Protein AF-A0A6A6UGL5-F1 (afdb_monomer)

Organism: NCBI:txid703497

Nearest PDB structures (foldseek):
  7mqa-assembly1_SP  TM=2.659E-01  e=6.047E-02  Homo sapiens
  8fbj-assembly1_A  TM=2.974E-01  e=3.995E-01  synthetic construct
  7ep7-assembly1_A  TM=1.915E-01  e=7.590E-01  Mus musculus
  7zb5-assembly1_H  TM=1.212E-01  e=5.611E-01  Thermochaetoides thermophila
  7sqc-assembly1_R1  TM=1.167E-01  e=2.185E+00  Chlamydomonas reinhardtii

Foldseek 3Di:
DDDPPDVLVVCPPPNPDLVVSLVVCLVPDDLVCLVVLLVSLVDLVSLQPRVQVCLVSLLVVPPSNLSSLLSSLQRYNLVSNLVSLLVVLLVQDQCVVVVVPPDDDDDDDDDDDDDDDDDDDDDDSSLSSLLSSLVSLLSRLVVDDDPQSLVSLLSSLLSLLNSLLNNLPCLLVSLVSVLVSLCSVLVPPDDDDDDDQFLLCLLQVLPVVDFDPPPDDDPDPDPPVPDDDQSNLQSLLSSLQSLLSSLLSSQLSQDDDPLDARLLLVQLLLCVDPNRDDPPPDDGPNVCCSPDPSSSSSSNSLSSSLSSNVSSVVDLVLLLCQLLDQPDDDDDDSPDDDDRDPGSVVRHHDNLSSLSSLLSQQSCCRNNVHNHDPDQAALPPGLLSNLCNQFVVQPLVRLQVRGRNSLSSSLSSLVVNVSVVRNDDYPDLVSLLSSLVSLCSQLQRYPNPSSNVSSLVSSLSSLVSDPALVSSLVSLQCCLPPPPGLVSVLSSLVSLLVLLCVLLPDDDPPDDRHPSLAQNSCVSCVCRLQPQCCLLQDCDDDVPHPHHDLVVSLVVCVSNLSSLLSSLVSLLCCLVVPSSCVRNVNLCCPQNPNCSLVRGLVSLLVSLVVVLVVVVVVDDDDDPVSVVSSVSSNVSSVSSVVSCVVVVSPPPPPPPD

Secondary structure (DSSP, 8-state):
------HHHHT-TTSS-HHHHHHHHHHH--GGGHHHHHHHTT-HHHHHHHTTTHHHHHGGGTTTTHHHHHHHHHHS-HHHHHHHHHHHHHT--SSTTGGG--------------------PPPPHHHHHHHHHHHHHHHHGGG---S-HHHHHHHHHHHHHHHHHT-TTTHHHHHHHHHHHHHHHHT--PPPPP--S-HHHHHHHHHHTS-------------GGG---HHHHHHHHHHHHHHHHHHHHHHHTPPPBTTB-TT-HHHHHHHHSTT--PPTTSPPHHHHHHH-HHHHHHHHHHHHHHHHHHHTT--HHHHHHHHT--SPP----TTS-PPPPSSGGGSPPPHHHHHHHHHHHHHHHHHH--S-------IIIIIHHHHIIIIITTHHHHHHTS-HHHHHHHHHHHHHHHHTT-----SSHHHHHHHHHHHHHHHHH-S-HHHHHHHHHHHHHHHHH-S-HHHHHHHHHHHHHH-S-HHHHHHHHHHHHHHHHHHTS---TTSPPPGGGSHHHHHHHHHHHS---TTTT--S--TTSPPPPHHHHHHHHHHTHHHHHHHHHHHHHHHH-HHHHTTTTHHHHHHSS-THIIIIIHHHHHHHHHHHHHHHHH-S---HHHHHHHHHHHHHHHHHHHHHHHHT-S-TT-S--

Sequence (657 aa):
MASSEDALLALRPPNTDPATYLTYVEQNLTKDRLPVLHDVLQDPDLTDSIGWDLVSTLLPLLPESRECLMVVARGGNPKEVVLKVTECLRSIDFEAEELGEEHDGDKTPTADEPGANGSAGTAPLPLLQFQTLVQMLSTLHPRIQAKAPSRFLSSSLQAILAAYATASHYHDVLTMEIVKFIKTLTGTKRPHFPPRRSSSAVLLATLATNPVFPEAYSTPQIPESARESEEDRIQRKLLQSFLTHMLDEYMQSLPAYDDIAGLAWCSRFWEKTENGYIIPSKVSVTDRFSNSAELENRLTTVGQLVAIAQDLEIHSDDLLATMLDTTPEIEGDRGVEESYPSTAASIPLSKSGALYLFTARKAMEVIYDGPGITDNIPIFPGHALLARVFIENVGEDGVRNTPDPLLDALLFVGLIALDQNNVGEPKSDEHFAAYLQATSLLSATVMSPTIRFHAHYLTTTVLRSHPKDVTRLRYIQDTLEHCPFENLKASAVSWIKGETIDANTPKEEDSLPSIFATPQALQILAPYLWPDISSTYSFSHSDSTPVADPEASYNSLMANYGFYAASLNFLLLLLKSTRLHKPLAIQYLVAGDGEILSTFVRPLHEAVGHFETLDKLEGETGEDGVVMELGILKMLTDEVESEVKKQGWAAAGELAS

Radius of gyration: 33.74 Å; Cα contacts (8 Å, |Δi|>4): 712; chains: 1; bounding box: 83×63×114 Å

Mean predicted aligned error: 11.7 Å

Solvent-accessible surface area (backbone atoms only — not comparable to full-atom values): 37900 Å² total; per-residue (Å²): 131,84,77,77,73,54,65,76,68,67,42,40,71,87,73,34,57,70,67,64,39,48,56,51,46,72,79,66,69,47,84,89,46,44,67,62,50,42,62,58,50,69,37,56,74,57,17,37,72,51,28,38,74,45,48,75,70,38,53,83,46,57,77,80,31,50,65,46,53,52,42,32,37,73,45,17,42,43,69,57,34,50,53,46,45,31,54,51,40,60,65,57,59,66,61,72,66,72,78,67,72,86,72,89,74,95,74,84,85,79,88,89,83,91,85,72,90,73,81,83,74,78,76,58,65,52,57,54,43,51,55,50,45,48,53,32,48,51,53,21,61,83,63,51,88,59,97,60,52,48,57,60,50,52,54,39,52,52,20,52,49,57,36,51,75,61,27,74,90,47,47,78,63,52,51,54,51,51,51,51,32,53,30,55,76,72,66,54,85,74,79,85,75,77,96,59,100,39,51,68,57,51,40,46,55,58,49,64,80,52,73,67,76,73,94,65,95,69,85,71,86,71,62,88,91,70,69,78,48,69,64,57,47,30,41,50,37,51,51,51,21,49,52,20,43,49,49,32,51,52,49,70,57,54,75,87,49,91,85,49,39,63,86,34,54,40,61,39,41,40,60,69,41,97,86,34,81,74,58,88,94,59,84,51,68,58,54,45,38,59,72,35,70,68,50,30,46,54,49,49,53,52,34,52,53,52,40,48,38,55,75,64,66,63,48,68,67,61,30,51,55,47,38,63,44,77,71,80,80,83,80,74,59,94,89,54,89,74,81,78,77,92,50,39,88,75,54,68,62,35,39,64,14,24,43,50,52,53,40,54,45,46,43,36,23,75,67,66,72,41,85,48,72,89,82,76,54,27,37,27,63,47,42,43,46,38,48,42,59,77,40,65,76,51,47,75,73,38,52,54,69,50,55,53,35,59,51,30,40,57,50,31,54,45,51,53,15,55,76,69,68,32,47,67,64,62,94,40,75,65,56,44,49,50,45,41,52,54,30,42,47,43,34,68,60,43,84,53,67,61,58,15,50,55,26,41,51,50,30,54,51,56,51,69,65,50,88,52,60,68,63,45,50,49,51,43,47,49,41,48,71,69,52,92,49,43,69,51,33,23,47,36,47,51,49,53,50,50,47,36,52,62,47,65,45,96,70,71,93,86,64,80,84,46,59,50,40,33,38,61,50,55,64,72,39,38,66,56,61,47,40,78,39,43,82,62,50,37,87,62,93,48,104,84,55,85,64,53,55,66,66,63,43,49,53,52,49,62,65,36,39,63,28,53,52,38,36,49,53,49,50,42,49,54,69,70,35,68,83,46,32,72,57,37,41,44,63,48,55,56,53,47,92,29,53,40,52,72,26,27,41,46,28,49,40,52,41,42,54,50,51,58,53,50,59,69,69,69,61,96,76,80,58,74,65,58,63,49,54,46,51,50,50,43,54,48,37,53,50,46,54,52,49,39,53,72,73,65,51,57,64,95,78,64,91,76,124

InterPro domains:
  IPR013877 YAP-binding/ALF4/Glomulin [PF08568] (3-618)
  IPR040347 YAP1-binding protein 1/2 [PTHR28020] (1-641)

pLDDT: mean 81.38, std 18.17, range [25.58, 97.62]

Structure (mmCIF, N/CA/C/O backbone):
data_AF-A0A6A6UGL5-F1
#
_entry.id   AF-A0A6A6UGL5-F1
#
loop_
_atom_site.group_PDB
_atom_site.id
_atom_site.type_symbol
_atom_site.label_atom_id
_atom_site.label_alt_id
_atom_site.label_comp_id
_atom_site.label_asym_id
_atom_site.label_entity_id
_atom_site.label_seq_id
_atom_site.pdbx_PDB_ins_code
_atom_site.Cartn_x
_atom_site.Cartn_y
_atom_site.Cartn_z
_atom_site.occupancy
_atom_site.B_iso_or_equiv
_atom_site.auth_seq_id
_atom_site.auth_comp_id
_atom_site.auth_asym_id
_atom_site.auth_atom_id
_atom_site.pdbx_PDB_model_num
ATOM 1 N N . MET A 1 1 ? 16.217 8.602 -71.122 1.00 35.88 1 MET A N 1
ATOM 2 C CA . MET A 1 1 ? 16.509 9.846 -70.385 1.00 35.88 1 MET A CA 1
ATOM 3 C C . MET A 1 1 ? 17.105 9.420 -69.061 1.00 35.88 1 MET A C 1
ATOM 5 O O . MET A 1 1 ? 16.492 8.593 -68.404 1.00 35.88 1 MET A O 1
ATOM 9 N N . ALA A 1 2 ? 18.344 9.829 -68.788 1.00 31.52 2 ALA A N 1
ATOM 10 C CA . ALA A 1 2 ? 19.120 9.373 -67.639 1.00 31.52 2 ALA A CA 1
ATOM 11 C C . ALA A 1 2 ? 18.408 9.756 -66.336 1.00 31.52 2 ALA A C 1
ATOM 13 O O . ALA A 1 2 ? 18.018 10.911 -66.174 1.00 31.52 2 ALA A O 1
ATOM 14 N N . SER A 1 3 ? 18.205 8.781 -65.452 1.00 42.03 3 SER A N 1
ATOM 15 C CA . SER A 1 3 ? 17.785 9.020 -64.076 1.00 42.03 3 SER A CA 1
ATOM 16 C C . SER A 1 3 ? 18.812 9.944 -63.433 1.00 42.03 3 SER A C 1
ATOM 18 O O . SER A 1 3 ? 19.979 9.570 -63.330 1.00 42.03 3 SER A O 1
ATOM 20 N N . SER A 1 4 ? 18.398 11.155 -63.060 1.00 51.78 4 SER A N 1
ATOM 21 C CA . SER A 1 4 ? 19.174 11.993 -62.147 1.00 51.78 4 SER A CA 1
ATOM 22 C C . SER A 1 4 ? 19.481 11.138 -60.922 1.00 51.78 4 SER A C 1
ATOM 24 O O . SER A 1 4 ? 18.540 10.721 -60.249 1.00 51.78 4 SER A O 1
ATOM 26 N N . GLU A 1 5 ? 20.751 10.812 -60.683 1.00 61.16 5 GLU A N 1
ATOM 27 C CA . GLU A 1 5 ? 21.162 10.160 -59.439 1.00 61.16 5 GLU A CA 1
ATOM 28 C C . GLU A 1 5 ? 20.629 10.995 -58.270 1.00 61.16 5 GLU A C 1
ATOM 30 O O . GLU A 1 5 ? 20.700 12.228 -58.301 1.00 61.16 5 GLU A O 1
ATOM 35 N N . ASP A 1 6 ? 20.012 10.331 -57.291 1.00 74.06 6 ASP A N 1
ATOM 36 C CA . ASP A 1 6 ? 19.518 11.004 -56.095 1.00 74.06 6 ASP A CA 1
ATOM 37 C C . ASP A 1 6 ? 20.697 11.708 -55.411 1.00 74.06 6 ASP A C 1
ATOM 39 O O . ASP A 1 6 ? 21.784 11.139 -55.273 1.00 74.06 6 ASP A O 1
ATOM 43 N N . ALA A 1 7 ? 20.501 12.957 -54.999 1.00 76.88 7 ALA A N 1
ATOM 44 C CA . ALA A 1 7 ? 21.557 13.787 -54.435 1.00 76.88 7 ALA A CA 1
ATOM 45 C C . ALA A 1 7 ? 22.141 13.185 -53.142 1.00 76.88 7 ALA A C 1
ATOM 47 O O . ALA A 1 7 ? 23.326 13.373 -52.869 1.00 76.88 7 ALA A O 1
ATOM 48 N N . LEU A 1 8 ? 21.348 12.392 -52.405 1.00 77.88 8 LEU A N 1
ATOM 49 C CA . LEU A 1 8 ? 21.816 11.600 -51.258 1.00 77.88 8 LEU A CA 1
ATOM 50 C C . LEU A 1 8 ? 22.856 10.539 -51.654 1.00 77.88 8 LEU A C 1
ATOM 52 O O . LEU A 1 8 ? 23.802 10.293 -50.915 1.00 77.88 8 LEU A O 1
ATOM 56 N N . LEU A 1 9 ? 22.729 9.934 -52.836 1.00 80.69 9 LEU A N 1
ATOM 57 C CA . LEU A 1 9 ? 23.698 8.954 -53.336 1.00 80.69 9 LEU A CA 1
ATOM 58 C C . LEU A 1 9 ? 24.926 9.639 -53.944 1.00 80.69 9 LEU A C 1
ATOM 60 O O . LEU A 1 9 ? 26.049 9.179 -53.746 1.00 80.69 9 LEU A O 1
ATOM 64 N N . ALA A 1 10 ? 24.723 10.757 -54.645 1.00 79.00 10 ALA A N 1
ATOM 65 C CA . ALA A 1 10 ? 25.798 11.494 -55.308 1.00 79.00 10 ALA A CA 1
ATOM 66 C C . ALA A 1 10 ? 26.800 12.122 -54.319 1.00 79.00 10 ALA A C 1
ATOM 68 O O . ALA A 1 10 ? 27.998 12.178 -54.605 1.00 79.00 10 ALA A O 1
ATOM 69 N N . LEU A 1 11 ? 26.325 12.572 -53.152 1.00 82.00 11 LEU A N 1
ATOM 70 C CA . LEU A 1 11 ? 27.141 13.223 -52.121 1.00 82.00 11 LEU A CA 1
ATOM 71 C C . LEU A 1 11 ? 27.763 12.243 -51.112 1.00 82.00 11 LEU A C 1
ATOM 73 O O . LEU A 1 11 ? 28.467 12.676 -50.210 1.00 82.00 11 LEU A O 1
ATOM 77 N N . ARG A 1 12 ? 27.549 10.929 -51.237 1.00 81.75 12 ARG A N 1
ATOM 78 C CA . ARG A 1 12 ? 28.098 9.954 -50.282 1.00 81.75 12 ARG A CA 1
ATOM 79 C C . ARG A 1 12 ? 29.639 10.030 -50.214 1.00 81.75 12 ARG A C 1
ATOM 81 O O . ARG A 1 12 ? 30.287 10.144 -51.263 1.00 81.75 12 ARG A O 1
ATOM 88 N N . PRO A 1 13 ? 30.261 9.918 -49.021 1.00 80.12 13 PRO A N 1
ATOM 89 C CA . PRO A 1 13 ? 31.714 9.817 -48.906 1.00 80.12 13 PRO A CA 1
ATOM 90 C C . PRO A 1 13 ? 32.279 8.697 -49.801 1.00 80.12 13 PRO A C 1
ATOM 92 O O . PRO A 1 13 ? 31.687 7.618 -49.872 1.00 80.12 13 PRO A O 1
ATOM 95 N N . PRO A 1 14 ? 33.395 8.933 -50.521 1.00 76.00 14 PRO A N 1
ATOM 96 C CA . PRO A 1 14 ? 34.372 10.011 -50.329 1.00 76.00 14 PRO A CA 1
ATOM 97 C C . PRO A 1 14 ? 34.082 11.327 -51.080 1.00 76.00 14 PRO A C 1
ATOM 99 O O . PRO A 1 14 ? 34.936 12.212 -51.064 1.00 76.00 14 PRO A O 1
ATOM 102 N N . ASN A 1 15 ? 32.937 11.478 -51.760 1.00 80.94 15 ASN A N 1
ATOM 103 C CA . ASN A 1 15 ? 32.669 12.666 -52.587 1.00 80.94 15 ASN A CA 1
ATOM 104 C C . ASN A 1 15 ? 32.517 13.957 -51.764 1.00 80.94 15 ASN A C 1
ATOM 106 O O . ASN A 1 15 ? 32.898 15.030 -52.233 1.00 80.94 15 ASN A O 1
ATOM 110 N N . THR A 1 16 ? 32.014 13.854 -50.534 1.00 81.38 16 THR A N 1
ATOM 111 C CA . THR A 1 16 ? 32.073 14.908 -49.511 1.00 81.38 16 THR A CA 1
ATOM 112 C C . THR A 1 16 ? 32.578 14.332 -48.193 1.00 81.38 16 THR A C 1
ATOM 114 O O . THR A 1 16 ? 32.577 13.115 -47.992 1.00 81.38 16 THR A O 1
ATOM 117 N N . ASP A 1 17 ? 33.013 15.194 -47.275 1.00 86.50 17 ASP A N 1
ATOM 118 C CA . ASP A 1 17 ? 33.325 14.770 -45.913 1.00 86.50 17 ASP A CA 1
ATOM 119 C C . ASP A 1 17 ? 32.044 14.359 -45.147 1.00 86.50 17 ASP A C 1
ATOM 121 O O . ASP A 1 17 ? 30.952 14.843 -45.470 1.00 86.50 17 ASP A O 1
ATOM 125 N N . PRO A 1 18 ? 32.149 13.469 -44.139 1.00 82.56 18 PRO A N 1
ATOM 126 C CA . PRO A 1 18 ? 30.988 12.965 -43.401 1.00 82.56 18 PRO A CA 1
ATOM 127 C C . PRO A 1 18 ? 30.141 14.043 -42.708 1.00 82.56 18 PRO A C 1
ATOM 129 O O . PRO A 1 18 ? 28.925 13.893 -42.645 1.00 82.56 18 PRO A O 1
ATOM 132 N N . ALA A 1 19 ? 30.741 15.141 -42.233 1.00 84.44 19 ALA A N 1
ATOM 133 C CA . ALA A 1 19 ? 30.017 16.212 -41.541 1.00 84.44 19 ALA A CA 1
ATOM 134 C C . ALA A 1 19 ? 29.180 17.060 -42.512 1.00 84.44 19 ALA A C 1
ATOM 136 O O . ALA A 1 19 ? 28.014 17.364 -42.245 1.00 84.44 19 ALA A O 1
ATOM 137 N N . THR A 1 20 ? 29.745 17.391 -43.677 1.00 85.69 20 THR A N 1
ATOM 138 C CA . THR A 1 20 ? 29.003 18.049 -44.761 1.00 85.69 20 THR A CA 1
ATOM 139 C C . THR A 1 20 ? 27.882 17.149 -45.283 1.00 85.69 20 THR A C 1
ATOM 141 O O . THR A 1 20 ? 26.776 17.629 -45.539 1.00 85.69 20 THR A O 1
ATOM 144 N N . TYR A 1 21 ? 28.138 15.841 -45.394 1.00 87.19 21 TYR A N 1
ATOM 145 C CA . TYR A 1 21 ? 27.120 14.868 -45.786 1.00 87.19 21 TYR A CA 1
ATOM 146 C C . TYR A 1 21 ? 25.971 14.803 -44.767 1.00 87.19 21 TYR A C 1
ATOM 148 O O . TYR A 1 21 ? 24.809 14.902 -45.154 1.00 87.19 21 TYR A O 1
ATOM 156 N N . LEU A 1 22 ? 26.281 14.718 -43.470 1.00 86.88 22 LEU A N 1
ATOM 157 C CA . LEU A 1 22 ? 25.292 14.721 -42.389 1.00 86.88 22 LEU A CA 1
ATOM 158 C C . LEU A 1 22 ? 24.423 15.988 -42.409 1.00 86.88 22 LEU A C 1
ATOM 160 O O . LEU A 1 22 ? 23.201 15.882 -42.430 1.00 86.88 22 LEU A O 1
ATOM 164 N N . THR A 1 23 ? 25.039 17.170 -42.513 1.00 87.12 23 THR A N 1
ATOM 165 C CA . THR A 1 23 ? 24.306 18.448 -42.607 1.00 87.12 23 THR A CA 1
ATOM 166 C C . THR A 1 23 ? 23.352 18.457 -43.807 1.00 87.12 23 THR A C 1
ATOM 168 O O . THR A 1 23 ? 22.222 18.940 -43.715 1.00 87.12 23 THR A O 1
ATOM 171 N N . TYR A 1 24 ? 23.785 17.906 -44.949 1.00 87.62 24 TYR A N 1
ATOM 172 C CA . TYR A 1 24 ? 22.922 17.776 -46.119 1.00 87.62 24 TYR A CA 1
ATOM 173 C C . TYR A 1 24 ? 21.733 16.855 -45.833 1.00 87.62 24 TYR A C 1
ATOM 175 O O . TYR A 1 24 ? 20.603 17.228 -46.154 1.00 87.62 24 TYR A O 1
ATOM 183 N N . VAL A 1 25 ? 21.972 15.691 -45.217 1.00 86.38 25 VAL A N 1
ATOM 184 C CA . VAL A 1 25 ? 20.921 14.739 -44.830 1.00 86.38 25 VAL A CA 1
ATOM 185 C C . VAL A 1 25 ? 19.914 15.413 -43.899 1.00 86.38 25 VAL A C 1
ATOM 187 O O . VAL A 1 25 ? 18.732 15.412 -44.217 1.00 86.38 25 VAL A O 1
ATOM 190 N N . GLU A 1 26 ? 20.354 16.060 -42.822 1.00 86.44 26 GLU A N 1
ATOM 191 C CA . GLU A 1 26 ? 19.477 16.714 -41.838 1.00 86.44 26 GLU A CA 1
ATOM 192 C C . GLU A 1 26 ? 18.560 17.778 -42.453 1.00 86.44 26 GLU A C 1
ATOM 194 O O . GLU A 1 26 ? 17.378 17.847 -42.127 1.00 86.44 26 GLU A O 1
ATOM 199 N N . GLN A 1 27 ? 19.074 18.579 -43.390 1.00 86.38 27 GLN A N 1
ATOM 200 C CA . GLN A 1 27 ? 18.296 19.640 -44.040 1.00 86.38 27 GLN A CA 1
ATOM 201 C C . GLN A 1 27 ? 17.326 19.128 -45.111 1.00 86.38 27 GLN A C 1
ATOM 203 O O . GLN A 1 27 ? 16.392 19.836 -45.488 1.00 86.38 27 GLN A O 1
ATOM 208 N N . ASN A 1 28 ? 17.570 17.933 -45.653 1.00 84.12 28 ASN A N 1
ATOM 209 C CA . ASN A 1 28 ? 16.883 17.422 -46.840 1.00 84.12 28 ASN A CA 1
ATOM 210 C C . ASN A 1 28 ? 16.103 16.127 -46.588 1.00 84.12 28 ASN A C 1
ATOM 212 O O . ASN A 1 28 ? 15.534 15.580 -47.544 1.00 84.12 28 ASN A O 1
ATOM 216 N N . LEU A 1 29 ? 16.088 15.628 -45.349 1.00 87.25 29 LEU A N 1
ATOM 217 C CA . LEU A 1 29 ? 15.400 14.400 -44.987 1.00 87.25 29 LEU A CA 1
ATOM 218 C C . LEU A 1 29 ? 13.888 14.629 -44.921 1.00 87.25 29 LEU A C 1
ATOM 220 O O . LEU A 1 29 ? 13.381 15.435 -44.147 1.00 87.25 29 LEU A O 1
ATOM 224 N N . THR A 1 30 ? 13.163 13.876 -45.738 1.00 85.25 30 THR A N 1
ATOM 225 C CA . THR A 1 30 ? 11.700 13.806 -45.746 1.00 85.25 30 THR A CA 1
ATOM 226 C C . THR A 1 30 ? 11.270 12.343 -45.709 1.00 85.25 30 THR A C 1
ATOM 228 O O . THR A 1 30 ? 12.077 11.454 -45.997 1.00 85.25 30 THR A O 1
ATOM 231 N N . LYS A 1 31 ? 9.993 12.076 -45.401 1.00 86.50 31 LYS A N 1
ATOM 232 C CA . LYS A 1 31 ? 9.451 10.705 -45.356 1.00 86.50 31 LYS A CA 1
ATOM 233 C C . LYS A 1 31 ? 9.724 9.915 -46.648 1.00 86.50 31 LYS A C 1
ATOM 235 O O . LYS A 1 31 ? 10.143 8.765 -46.581 1.00 86.50 31 LYS A O 1
ATOM 240 N N . ASP A 1 32 ? 9.609 10.559 -47.809 1.00 86.81 32 ASP A N 1
ATOM 241 C CA . ASP A 1 32 ? 9.832 9.932 -49.124 1.00 86.81 32 ASP A CA 1
ATOM 242 C C . ASP A 1 32 ? 11.291 9.516 -49.380 1.00 86.81 32 ASP A C 1
ATOM 244 O O . ASP A 1 32 ? 11.561 8.659 -50.219 1.00 86.81 32 ASP A O 1
ATOM 248 N N . ARG A 1 33 ? 12.246 10.120 -48.662 1.00 86.00 33 ARG A N 1
ATOM 249 C CA . ARG A 1 33 ? 13.689 9.874 -48.816 1.00 86.00 33 ARG A CA 1
ATOM 250 C C . ARG A 1 33 ? 14.245 8.863 -47.814 1.00 86.00 33 ARG A C 1
ATOM 252 O O . ARG A 1 33 ? 15.408 8.476 -47.929 1.00 86.00 33 ARG A O 1
ATOM 259 N N . LEU A 1 34 ? 13.427 8.392 -46.868 1.00 89.44 34 LEU A N 1
ATOM 260 C CA . LEU A 1 34 ? 13.821 7.379 -45.884 1.00 89.44 34 LEU A CA 1
ATOM 261 C C . LEU A 1 34 ? 14.302 6.060 -46.514 1.00 89.44 34 LEU A C 1
ATOM 263 O O . LEU A 1 34 ? 15.312 5.549 -46.036 1.00 89.44 34 LEU A O 1
ATOM 267 N N . PRO A 1 35 ? 13.691 5.520 -47.592 1.00 90.38 35 PRO A N 1
ATOM 268 C CA . PRO A 1 35 ? 14.194 4.298 -48.224 1.00 90.38 35 PRO A CA 1
ATOM 269 C C . PRO A 1 35 ? 15.605 4.464 -48.804 1.00 90.38 35 PRO A C 1
ATOM 271 O O . PRO A 1 35 ? 16.447 3.585 -48.652 1.00 90.38 35 PRO A O 1
ATOM 274 N N . VAL A 1 36 ? 15.892 5.621 -49.410 1.00 87.88 36 VAL A N 1
ATOM 275 C CA . VAL A 1 36 ? 17.223 5.928 -49.962 1.00 87.88 36 VAL A CA 1
ATOM 276 C C . VAL A 1 36 ? 18.242 6.083 -48.836 1.00 87.88 36 VAL A C 1
ATOM 278 O O . VAL A 1 36 ? 19.348 5.555 -48.927 1.00 87.88 36 VAL A O 1
ATOM 281 N N . LEU A 1 37 ? 17.865 6.751 -47.741 1.00 88.00 37 LEU A N 1
ATOM 282 C CA . LEU A 1 37 ? 18.713 6.838 -46.554 1.00 88.00 37 LEU A CA 1
ATOM 283 C C . LEU A 1 37 ? 18.970 5.453 -45.940 1.00 88.00 37 LEU A C 1
ATOM 285 O O . LEU A 1 37 ? 20.102 5.164 -45.567 1.00 88.00 37 LEU A O 1
ATOM 289 N N . HIS A 1 38 ? 17.961 4.584 -45.869 1.00 88.75 38 HIS A N 1
ATOM 290 C CA . HIS A 1 38 ? 18.108 3.218 -45.367 1.00 88.75 38 HIS A CA 1
ATOM 291 C C . HIS A 1 38 ? 19.145 2.418 -46.169 1.00 88.75 38 HIS A C 1
ATOM 293 O O . HIS A 1 38 ? 19.962 1.713 -45.572 1.00 88.75 38 HIS A O 1
ATOM 299 N N . ASP A 1 39 ? 19.148 2.555 -47.499 1.00 87.38 39 ASP A N 1
ATOM 300 C CA . ASP A 1 39 ? 20.142 1.925 -48.376 1.00 87.38 39 ASP A CA 1
ATOM 301 C C . ASP A 1 39 ? 21.550 2.496 -48.152 1.00 87.38 39 ASP A C 1
ATOM 303 O O . ASP A 1 39 ? 22.532 1.750 -48.147 1.00 87.38 39 ASP A O 1
ATOM 307 N N . VAL A 1 40 ? 21.665 3.807 -47.913 1.00 86.69 40 VAL A N 1
ATOM 308 C CA . VAL A 1 40 ? 22.947 4.440 -47.570 1.00 86.69 40 VAL A CA 1
ATOM 309 C C . VAL A 1 40 ? 23.476 3.944 -46.222 1.00 86.69 40 VAL A C 1
ATOM 311 O O . VAL A 1 40 ? 24.665 3.650 -46.110 1.00 86.69 40 VAL A O 1
ATOM 314 N N . LEU A 1 41 ? 22.606 3.800 -45.220 1.00 87.38 41 LEU A N 1
ATOM 315 C CA . LEU A 1 41 ? 22.970 3.350 -43.872 1.00 87.38 41 LEU A CA 1
ATOM 316 C C . LEU A 1 41 ? 23.409 1.873 -43.809 1.00 87.38 41 LEU A C 1
ATOM 318 O O . LEU A 1 41 ? 23.916 1.430 -42.777 1.00 87.38 41 LEU A O 1
ATOM 322 N N . GLN A 1 42 ? 23.272 1.102 -44.894 1.00 88.75 42 GLN A N 1
ATOM 323 C CA . GLN A 1 42 ? 23.867 -0.240 -44.981 1.00 88.75 42 GLN A CA 1
ATOM 324 C C . GLN A 1 42 ? 25.402 -0.209 -45.073 1.00 88.75 42 GLN A C 1
ATOM 326 O O . GLN A 1 42 ? 26.042 -1.251 -44.927 1.00 88.75 42 GLN A O 1
ATOM 331 N N . ASP A 1 43 ? 26.002 0.958 -45.328 1.00 88.06 43 ASP A N 1
ATOM 332 C CA . ASP A 1 43 ? 27.450 1.148 -45.282 1.00 88.06 43 ASP A CA 1
ATOM 333 C C . ASP A 1 43 ? 27.961 1.179 -43.830 1.00 88.06 43 ASP A C 1
ATOM 335 O O . ASP A 1 43 ? 27.648 2.126 -43.103 1.00 88.06 43 ASP A O 1
ATOM 339 N N . PRO A 1 44 ? 28.752 0.182 -43.388 1.00 85.81 44 PRO A N 1
ATOM 340 C CA . PRO A 1 44 ? 29.197 0.102 -42.002 1.00 85.81 44 PRO A CA 1
ATOM 341 C C . PRO A 1 44 ? 30.090 1.278 -41.591 1.00 85.81 44 PRO A C 1
ATOM 343 O O . PRO A 1 44 ? 29.924 1.788 -40.487 1.00 85.81 44 PRO A O 1
ATOM 346 N N . ASP A 1 45 ? 30.992 1.735 -42.464 1.00 85.69 45 ASP A N 1
ATOM 347 C CA . ASP A 1 45 ? 31.968 2.779 -42.119 1.00 85.69 45 ASP A CA 1
ATOM 348 C C . ASP A 1 45 ? 31.287 4.149 -42.002 1.00 85.69 45 ASP A C 1
ATOM 350 O O . ASP A 1 45 ? 31.593 4.953 -41.118 1.00 85.69 45 ASP A O 1
ATOM 354 N N . LEU A 1 46 ? 30.317 4.408 -42.882 1.00 85.50 46 LEU A N 1
ATOM 355 C CA . LEU A 1 46 ? 29.529 5.634 -42.846 1.00 85.50 46 LEU A CA 1
ATOM 356 C C . LEU A 1 46 ? 28.603 5.656 -41.628 1.00 85.50 46 LEU A C 1
ATOM 358 O O . LEU A 1 46 ? 28.575 6.646 -40.899 1.00 85.50 46 LEU A O 1
ATOM 362 N N . THR A 1 47 ? 27.878 4.565 -41.379 1.00 89.00 47 THR A N 1
ATOM 363 C CA . THR A 1 47 ? 26.932 4.464 -40.261 1.00 89.00 47 THR A CA 1
ATOM 364 C C . THR A 1 47 ? 27.629 4.518 -38.904 1.00 89.00 47 THR A C 1
ATOM 366 O O . THR A 1 47 ? 27.081 5.119 -37.979 1.00 89.00 47 THR A O 1
ATOM 369 N N . ASP A 1 48 ? 28.844 3.974 -38.776 1.00 88.62 48 ASP A N 1
ATOM 370 C CA . ASP A 1 48 ? 29.664 4.134 -37.567 1.00 88.62 48 ASP A CA 1
ATOM 371 C C . ASP A 1 48 ? 29.988 5.612 -37.287 1.00 88.62 48 ASP A C 1
ATOM 373 O O . ASP A 1 48 ? 29.912 6.051 -36.139 1.00 88.62 48 ASP A O 1
ATOM 377 N N . SER A 1 49 ? 30.256 6.398 -38.340 1.00 88.12 49 SER A N 1
ATOM 378 C CA . SER A 1 49 ? 30.644 7.808 -38.227 1.00 88.12 49 SER A CA 1
ATOM 379 C C . SER A 1 49 ? 29.479 8.773 -37.987 1.00 88.12 49 SER A C 1
ATOM 381 O O . SER A 1 49 ? 29.647 9.700 -37.199 1.00 88.12 49 SER A O 1
ATOM 383 N N . ILE A 1 50 ? 28.351 8.622 -38.693 1.00 88.56 50 ILE A N 1
ATOM 384 C CA . ILE A 1 50 ? 27.256 9.621 -38.691 1.00 88.56 50 ILE A CA 1
ATOM 385 C C . ILE A 1 50 ? 25.968 9.124 -38.026 1.00 88.56 50 ILE A C 1
ATOM 387 O O . ILE A 1 50 ? 25.024 9.889 -37.851 1.00 88.56 50 ILE A O 1
ATOM 391 N N . GLY A 1 51 ? 25.880 7.832 -37.697 1.00 89.06 51 GLY A N 1
ATOM 392 C CA . GLY A 1 51 ? 24.618 7.214 -37.289 1.00 89.06 51 GLY A CA 1
ATOM 393 C C . GLY A 1 51 ? 24.036 7.778 -35.993 1.00 89.06 51 GLY A C 1
ATOM 394 O O . GLY A 1 51 ? 22.819 7.867 -35.866 1.00 89.06 51 GLY A O 1
ATOM 395 N N . TRP A 1 52 ? 24.881 8.173 -35.039 1.00 92.50 52 TRP A N 1
ATOM 396 C CA . TRP A 1 52 ? 24.429 8.671 -33.738 1.00 92.50 52 TRP A CA 1
ATOM 397 C C . TRP A 1 52 ? 23.763 10.053 -33.834 1.00 92.50 52 TRP A C 1
ATOM 399 O O . TRP A 1 52 ? 22.717 10.239 -33.221 1.00 92.50 52 TRP A O 1
ATOM 409 N N . ASP A 1 53 ? 24.271 10.971 -34.661 1.00 91.44 53 ASP A N 1
ATOM 410 C CA . ASP A 1 53 ? 23.651 12.287 -34.891 1.00 91.44 53 ASP A CA 1
ATOM 411 C C . ASP A 1 53 ? 22.258 12.172 -35.535 1.00 91.44 53 ASP A C 1
ATOM 413 O O . ASP A 1 53 ? 21.331 12.919 -35.218 1.00 91.44 53 ASP A O 1
ATOM 417 N N . LEU A 1 54 ? 22.067 11.165 -36.394 1.00 92.81 54 LEU A N 1
ATOM 418 C CA . LEU A 1 54 ? 20.803 10.948 -37.098 1.00 92.81 54 LEU A CA 1
ATOM 419 C C . LEU A 1 54 ? 19.652 10.499 -36.188 1.00 92.81 54 LEU A C 1
ATOM 421 O O . LEU A 1 54 ? 18.499 10.574 -36.611 1.00 92.81 54 LEU A O 1
ATOM 425 N N . VAL A 1 55 ? 19.917 10.044 -34.957 1.00 94.12 55 VAL A N 1
ATOM 426 C CA . VAL A 1 55 ? 18.874 9.524 -34.054 1.00 94.12 55 VAL A CA 1
ATOM 427 C C . VAL A 1 55 ? 17.805 10.583 -33.776 1.00 94.12 55 VAL A C 1
ATOM 429 O O . VAL A 1 55 ? 16.625 10.325 -34.009 1.00 94.12 55 VAL A O 1
ATOM 432 N N . SER A 1 56 ? 18.195 11.794 -33.363 1.00 92.81 56 SER A N 1
ATOM 433 C CA . SER A 1 56 ? 17.245 12.884 -33.080 1.00 92.81 56 SER A CA 1
ATOM 434 C C . SER A 1 56 ? 16.493 13.360 -34.321 1.00 92.81 56 SER A C 1
ATOM 436 O O . SER A 1 56 ? 15.346 13.780 -34.219 1.00 92.81 56 SER A O 1
ATOM 438 N N . THR A 1 57 ? 17.112 13.260 -35.496 1.00 92.50 57 THR A N 1
ATOM 439 C CA . THR A 1 57 ? 16.510 13.662 -36.775 1.00 92.50 57 THR A CA 1
ATOM 440 C C . THR A 1 57 ? 15.491 12.633 -37.272 1.00 92.50 57 THR A C 1
ATOM 442 O O . THR A 1 57 ? 14.493 12.986 -37.898 1.00 92.50 57 THR A O 1
ATOM 445 N N . LEU A 1 58 ? 15.716 11.348 -36.986 1.00 93.38 58 LEU A N 1
ATOM 446 C CA . LEU A 1 58 ? 14.844 10.252 -37.410 1.00 93.38 58 LEU A CA 1
ATOM 447 C C . LEU A 1 58 ? 13.635 10.051 -36.484 1.00 93.38 58 LEU A C 1
ATOM 449 O O . LEU A 1 58 ? 12.595 9.598 -36.963 1.00 93.38 58 LEU A O 1
ATOM 453 N N . LEU A 1 59 ? 13.731 10.379 -35.191 1.00 93.19 59 LEU A N 1
ATOM 454 C CA . LEU A 1 59 ? 12.649 10.163 -34.215 1.00 93.19 59 LEU A CA 1
ATOM 455 C C . LEU A 1 59 ? 11.316 10.860 -34.557 1.00 93.19 59 LEU A C 1
ATOM 457 O O . LEU A 1 59 ? 10.281 10.201 -34.450 1.00 93.19 59 LEU A O 1
ATOM 461 N N . PRO A 1 60 ? 11.284 12.130 -35.013 1.00 93.12 60 PRO A N 1
ATOM 462 C CA . PRO A 1 60 ? 10.038 12.792 -35.417 1.00 93.12 60 PRO A CA 1
ATOM 463 C C . PRO A 1 60 ? 9.375 12.181 -36.662 1.00 93.12 60 PRO A C 1
ATOM 465 O O . PRO A 1 60 ? 8.234 12.503 -36.976 1.00 93.12 60 PRO A O 1
ATOM 468 N N . LEU A 1 61 ? 10.089 11.322 -37.398 1.00 92.06 61 LEU A N 1
ATOM 469 C CA . LEU A 1 61 ? 9.623 10.690 -38.637 1.00 92.06 61 LEU A CA 1
ATOM 470 C C . LEU A 1 61 ? 9.106 9.257 -38.423 1.00 92.06 61 LEU A C 1
ATOM 472 O O . LEU A 1 61 ? 8.970 8.503 -39.388 1.00 92.06 61 LEU A O 1
ATOM 476 N N . LEU A 1 62 ? 8.858 8.856 -37.175 1.00 92.00 62 LEU A N 1
ATOM 477 C CA . LEU A 1 62 ? 8.210 7.584 -36.866 1.00 92.00 62 LEU A CA 1
ATOM 478 C C . LEU A 1 62 ? 6.733 7.591 -37.314 1.00 92.00 62 LEU A C 1
ATOM 480 O O . LEU A 1 62 ? 6.092 8.644 -37.297 1.00 92.00 62 LEU A O 1
ATOM 484 N N . PRO A 1 63 ? 6.170 6.421 -37.678 1.00 93.00 63 PRO A N 1
ATOM 485 C CA . PRO A 1 63 ? 6.786 5.087 -37.674 1.00 93.00 63 PRO A CA 1
ATOM 486 C C . PRO A 1 63 ? 7.696 4.779 -38.879 1.00 93.00 63 PRO A C 1
ATOM 488 O O . PRO A 1 63 ? 8.393 3.764 -38.863 1.00 93.00 63 PRO A O 1
ATOM 491 N N . GLU A 1 64 ? 7.706 5.608 -39.925 1.00 92.00 64 GLU A N 1
ATOM 492 C CA . GLU A 1 64 ? 8.363 5.297 -41.203 1.00 92.00 64 GLU A CA 1
ATOM 493 C C . GLU A 1 64 ? 9.896 5.216 -41.105 1.00 92.00 64 GLU A C 1
ATOM 495 O O . GLU A 1 64 ? 10.530 4.476 -41.857 1.00 92.00 64 GLU A O 1
ATOM 500 N N . SER A 1 65 ? 10.507 5.929 -40.156 1.00 93.38 65 SER A N 1
ATOM 501 C CA . SER A 1 65 ? 11.959 5.924 -39.918 1.00 93.38 65 SER A CA 1
ATOM 502 C C . SER A 1 65 ? 12.470 4.750 -39.070 1.00 93.38 65 SER A C 1
ATOM 504 O O . SER A 1 65 ? 13.682 4.630 -38.863 1.00 93.38 65 SER A O 1
ATOM 506 N N . ARG A 1 66 ? 11.583 3.866 -38.585 1.00 93.25 66 ARG A N 1
ATOM 507 C CA . ARG A 1 66 ? 11.928 2.803 -37.623 1.00 93.25 66 ARG A CA 1
ATOM 508 C C . ARG A 1 66 ? 13.048 1.885 -38.114 1.00 93.25 66 ARG A C 1
ATOM 510 O O . ARG A 1 66 ? 13.959 1.579 -37.351 1.00 93.25 66 ARG A O 1
ATOM 517 N N . GLU A 1 67 ? 13.012 1.465 -39.377 1.00 91.94 67 GLU A N 1
ATOM 518 C CA . GLU A 1 67 ? 14.048 0.584 -39.936 1.00 91.94 67 GLU A CA 1
ATOM 519 C C . GLU A 1 67 ? 15.418 1.278 -39.980 1.00 91.94 67 GLU A C 1
ATOM 521 O O . GLU A 1 67 ? 16.421 0.677 -39.597 1.00 91.94 67 GLU A O 1
ATOM 526 N N . CYS A 1 68 ? 15.469 2.568 -40.334 1.00 91.75 68 CYS A N 1
ATOM 527 C CA . CYS A 1 68 ? 16.704 3.357 -40.292 1.00 91.75 68 CYS A CA 1
ATOM 528 C C . CYS A 1 68 ? 17.280 3.421 -38.869 1.00 91.75 68 CYS A C 1
ATOM 530 O O . CYS A 1 68 ? 18.472 3.182 -38.681 1.00 91.75 68 CYS A O 1
ATOM 532 N N . LEU A 1 69 ? 16.436 3.676 -37.862 1.00 95.19 69 LEU A N 1
ATOM 533 C CA . LEU A 1 69 ? 16.839 3.695 -36.450 1.00 95.19 69 LEU A CA 1
ATOM 534 C C . LEU A 1 69 ? 17.381 2.332 -35.989 1.00 95.19 69 LEU A C 1
ATOM 536 O O . LEU A 1 69 ? 18.404 2.264 -35.304 1.00 95.19 69 LEU A O 1
ATOM 540 N N . MET A 1 70 ? 16.762 1.228 -36.416 1.00 94.56 70 MET A N 1
ATOM 541 C CA . MET A 1 70 ? 17.250 -0.118 -36.099 1.00 94.56 70 MET A CA 1
ATOM 542 C C . MET A 1 70 ? 18.567 -0.460 -36.812 1.00 94.56 70 MET A C 1
ATOM 544 O O . MET A 1 70 ? 19.400 -1.162 -36.234 1.00 94.56 70 MET A O 1
ATOM 548 N N . VAL A 1 71 ? 18.795 0.037 -38.033 1.00 91.81 71 VAL A N 1
ATOM 549 C CA . VAL A 1 71 ? 20.092 -0.080 -38.724 1.00 91.81 71 VAL A CA 1
ATOM 550 C C . VAL A 1 71 ? 21.166 0.708 -37.978 1.00 91.81 71 VAL A C 1
ATOM 552 O O . VAL A 1 71 ? 22.225 0.149 -37.690 1.00 91.81 71 VAL A O 1
ATOM 555 N N . VAL A 1 72 ? 20.877 1.945 -37.563 1.00 93.62 72 VAL A N 1
ATOM 556 C CA . VAL A 1 72 ? 21.777 2.751 -36.721 1.00 93.62 72 VAL A CA 1
ATOM 557 C C . VAL A 1 72 ? 22.112 2.019 -35.418 1.00 93.62 72 VAL A C 1
ATOM 559 O O . VAL A 1 72 ? 23.282 1.916 -35.055 1.00 93.62 72 VAL A O 1
ATOM 562 N N . ALA A 1 73 ? 21.129 1.417 -34.744 1.00 92.06 73 ALA A N 1
ATOM 563 C CA . ALA A 1 73 ? 21.368 0.662 -33.513 1.00 92.06 73 ALA A CA 1
ATOM 564 C C . ALA A 1 73 ? 22.250 -0.587 -33.706 1.00 92.06 73 ALA A C 1
ATOM 566 O O . ALA A 1 73 ? 22.901 -1.030 -32.756 1.00 92.06 73 ALA A O 1
ATOM 567 N N . ARG A 1 74 ? 22.292 -1.168 -34.913 1.00 92.62 74 ARG A N 1
ATOM 568 C CA . ARG A 1 74 ? 23.116 -2.345 -35.251 1.00 92.62 74 ARG A CA 1
ATOM 569 C C . ARG A 1 74 ? 24.501 -1.982 -35.788 1.00 92.62 74 ARG A C 1
ATOM 571 O O . ARG A 1 74 ? 25.452 -2.702 -35.494 1.00 92.62 74 ARG A O 1
ATOM 578 N N . GLY A 1 75 ? 24.597 -0.919 -36.584 1.00 87.12 75 GLY A N 1
ATOM 579 C CA . GLY A 1 75 ? 25.799 -0.542 -37.332 1.00 87.12 75 GLY A CA 1
ATOM 580 C C . GLY A 1 75 ? 26.561 0.652 -36.760 1.00 87.12 75 GLY A C 1
ATOM 581 O O . GLY A 1 75 ? 27.770 0.714 -36.924 1.00 87.12 75 GLY A O 1
ATOM 582 N N . GLY A 1 76 ? 25.889 1.563 -36.053 1.00 91.56 76 GLY A N 1
ATOM 583 C CA . GLY A 1 76 ? 26.505 2.777 -35.515 1.00 91.56 76 GLY A CA 1
ATOM 584 C C . GLY A 1 76 ? 27.397 2.516 -34.303 1.00 91.56 76 GLY A C 1
ATOM 585 O O . GLY A 1 76 ? 27.279 1.461 -33.658 1.00 91.56 76 GLY A O 1
ATOM 586 N N . ASN A 1 77 ? 28.242 3.495 -33.965 1.00 92.44 77 ASN A N 1
ATOM 587 C CA . ASN A 1 77 ? 29.123 3.438 -32.800 1.00 92.44 77 ASN A CA 1
ATOM 588 C C . ASN A 1 77 ? 28.294 3.268 -31.511 1.00 92.44 77 ASN A C 1
ATOM 590 O O . ASN A 1 77 ? 27.575 4.187 -31.108 1.00 92.44 77 ASN A O 1
ATOM 594 N N . PRO A 1 78 ? 28.388 2.118 -30.817 1.00 92.50 78 PRO A N 1
ATOM 595 C CA . PRO A 1 78 ? 27.467 1.790 -29.736 1.00 92.50 78 PRO A CA 1
ATOM 596 C C . PRO A 1 78 ? 27.589 2.720 -28.523 1.00 92.50 78 PRO A C 1
ATOM 598 O O . PRO A 1 78 ? 26.626 2.846 -27.777 1.00 92.50 78 PRO A O 1
ATOM 601 N N . LYS A 1 79 ? 28.739 3.377 -28.310 1.00 93.19 79 LYS A N 1
ATOM 602 C CA . LYS A 1 79 ? 28.926 4.294 -27.173 1.00 93.19 79 LYS A CA 1
ATOM 603 C C . LYS A 1 79 ? 28.193 5.613 -27.397 1.00 93.19 79 LYS A C 1
ATOM 605 O O . LYS A 1 79 ? 27.452 6.035 -26.519 1.00 93.19 79 LYS A O 1
ATOM 610 N N . GLU A 1 80 ? 28.351 6.207 -28.576 1.00 94.31 80 GLU A N 1
ATOM 611 C CA . GLU A 1 80 ? 27.719 7.488 -28.918 1.00 94.31 80 GLU A CA 1
ATOM 612 C C . GLU A 1 80 ? 26.209 7.329 -29.126 1.00 94.31 80 GLU A C 1
ATOM 614 O O . GLU A 1 80 ? 25.417 8.112 -28.604 1.00 94.31 80 GLU A O 1
ATOM 619 N N . VAL A 1 81 ? 25.785 6.255 -29.809 1.00 95.31 81 VAL A N 1
ATOM 620 C CA . VAL A 1 81 ? 24.356 6.001 -30.046 1.00 95.31 81 VAL A CA 1
ATOM 621 C C . VAL A 1 81 ? 23.608 5.802 -28.722 1.00 95.31 81 VAL A C 1
ATOM 623 O O . VAL A 1 81 ? 22.510 6.323 -28.575 1.00 95.31 81 VAL A O 1
ATOM 626 N N . VAL A 1 82 ? 24.180 5.105 -27.729 1.00 95.62 82 VAL A N 1
ATOM 627 C CA . VAL A 1 82 ? 23.529 4.929 -26.411 1.00 95.62 82 VAL A CA 1
ATOM 628 C C . VAL A 1 82 ? 23.358 6.249 -25.678 1.00 95.62 82 VAL A C 1
ATOM 630 O O . VAL A 1 82 ? 22.295 6.477 -25.101 1.00 95.62 82 VAL A O 1
ATOM 633 N N . LEU A 1 83 ? 24.368 7.120 -25.710 1.00 94.44 83 LEU A N 1
ATOM 634 C CA . LEU A 1 83 ? 24.275 8.444 -25.097 1.00 94.44 83 LEU A CA 1
ATOM 635 C C . LEU A 1 83 ? 23.176 9.271 -25.768 1.00 94.44 83 LEU A C 1
ATOM 637 O O . LEU A 1 83 ? 22.324 9.820 -25.072 1.00 94.44 83 LEU A O 1
ATOM 641 N N . LYS A 1 84 ? 23.118 9.267 -27.107 1.00 95.94 84 LYS A N 1
ATOM 642 C CA . LYS A 1 84 ? 22.080 9.999 -27.840 1.00 95.94 84 LYS A CA 1
ATOM 643 C C . LYS A 1 84 ? 20.678 9.439 -27.606 1.00 95.94 84 LYS A C 1
ATOM 645 O O . LYS A 1 84 ? 19.736 10.202 -27.421 1.00 95.94 84 LYS A O 1
ATOM 650 N N . VAL A 1 85 ? 20.527 8.116 -27.570 1.00 96.94 85 VAL A N 1
ATOM 651 C CA . VAL A 1 85 ? 19.252 7.454 -27.250 1.00 96.94 85 VAL A CA 1
ATOM 652 C C . VAL A 1 85 ? 18.798 7.800 -25.828 1.00 96.94 85 VAL A C 1
ATOM 654 O O . VAL A 1 85 ? 17.623 8.085 -25.617 1.00 96.94 85 VAL A O 1
ATOM 657 N N . THR A 1 86 ? 19.727 7.829 -24.871 1.00 94.62 86 THR A N 1
ATOM 658 C CA . THR A 1 86 ? 19.463 8.200 -23.470 1.00 94.62 86 THR A CA 1
ATOM 659 C C . THR A 1 86 ? 19.032 9.666 -23.348 1.00 94.62 86 THR A C 1
ATOM 661 O O . THR A 1 86 ? 18.082 9.961 -22.629 1.00 94.62 86 THR A O 1
ATOM 664 N N . GLU A 1 87 ? 19.672 10.578 -24.086 1.00 94.50 87 GLU A N 1
ATOM 665 C CA . GLU A 1 87 ? 19.256 11.985 -24.192 1.00 94.50 87 GLU A CA 1
ATOM 666 C C . GLU A 1 87 ? 17.835 12.100 -24.760 1.00 94.50 87 GLU A C 1
ATOM 668 O O . GLU A 1 87 ? 16.980 12.739 -24.152 1.00 94.50 87 GLU A O 1
ATOM 673 N N . CYS A 1 88 ? 17.559 11.422 -25.880 1.00 95.44 88 CYS A N 1
ATOM 674 C CA . CYS A 1 88 ? 16.253 11.480 -26.536 1.00 95.44 88 CYS A CA 1
ATOM 675 C C . CYS A 1 88 ? 15.128 10.929 -25.653 1.00 95.44 88 CYS A C 1
ATOM 677 O O . CYS A 1 88 ? 14.044 11.499 -25.661 1.00 95.44 88 CYS A O 1
ATOM 679 N N . LEU A 1 89 ? 15.378 9.867 -24.873 1.00 95.00 89 LEU A N 1
ATOM 680 C CA . LEU A 1 89 ? 14.405 9.330 -23.912 1.00 95.00 89 LEU A CA 1
ATOM 681 C C . LEU A 1 89 ? 13.975 10.388 -22.889 1.00 95.00 89 LEU A C 1
ATOM 683 O O . LEU A 1 89 ? 12.786 10.525 -22.627 1.00 95.00 89 LEU A O 1
ATOM 687 N N . ARG A 1 90 ? 14.920 11.171 -22.353 1.00 91.50 90 ARG A N 1
ATOM 688 C CA . ARG A 1 90 ? 14.619 12.240 -21.382 1.00 91.50 90 ARG A CA 1
ATOM 689 C C . ARG A 1 90 ? 13.846 13.411 -21.995 1.00 91.50 90 ARG A C 1
ATOM 691 O O . ARG A 1 90 ? 13.259 14.192 -21.258 1.00 91.50 90 ARG A O 1
ATOM 698 N N . SER A 1 91 ? 13.890 13.568 -23.316 1.00 91.81 91 SER A N 1
ATOM 699 C CA . SER A 1 91 ? 13.216 14.648 -24.048 1.00 91.81 91 SER A CA 1
ATOM 700 C C . SER A 1 91 ? 11.863 14.245 -24.635 1.00 91.81 91 SER A C 1
ATOM 702 O O . SER A 1 91 ? 11.282 15.038 -25.372 1.00 91.81 91 SER A O 1
ATOM 704 N N . ILE A 1 92 ? 11.372 13.031 -24.359 1.00 92.12 92 ILE A N 1
ATOM 705 C CA . ILE A 1 92 ? 10.035 12.631 -24.801 1.00 92.12 92 ILE A CA 1
ATOM 706 C C . ILE A 1 92 ? 9.003 13.454 -24.034 1.00 92.12 92 ILE A C 1
ATOM 708 O O . ILE A 1 92 ? 8.989 13.462 -22.805 1.00 92.12 92 ILE A O 1
ATOM 712 N N . ASP A 1 93 ? 8.131 14.115 -24.785 1.00 87.81 93 ASP A N 1
ATOM 713 C CA . ASP A 1 93 ? 7.005 14.869 -24.257 1.00 87.81 93 ASP A CA 1
ATOM 714 C C . ASP A 1 93 ? 5.722 14.062 -24.481 1.00 87.81 93 ASP A C 1
ATOM 716 O O . ASP A 1 93 ? 5.266 13.906 -25.616 1.00 87.81 93 ASP A O 1
ATOM 720 N N . PHE A 1 94 ? 5.183 13.496 -23.400 1.00 85.88 94 PHE A N 1
ATOM 721 C CA . PHE A 1 94 ? 3.932 12.737 -23.425 1.00 85.88 94 PHE A CA 1
ATOM 722 C C . PHE A 1 94 ? 2.687 13.635 -23.308 1.00 85.88 94 PHE A C 1
ATOM 724 O O . PHE A 1 94 ? 1.595 13.156 -23.601 1.00 85.88 94 PHE A O 1
ATOM 731 N N . GLU A 1 95 ? 2.837 14.912 -22.932 1.00 75.38 95 GLU A N 1
ATOM 732 C CA . GLU A 1 95 ? 1.731 15.857 -22.694 1.00 75.38 95 GLU A CA 1
ATOM 733 C C . GLU A 1 95 ? 1.412 16.716 -23.932 1.00 75.38 95 GLU A C 1
ATOM 735 O O . GLU A 1 95 ? 0.275 17.152 -24.122 1.00 75.38 95 GLU A O 1
ATOM 740 N N . ALA A 1 96 ? 2.387 16.940 -24.822 1.00 63.84 96 ALA A N 1
ATOM 741 C CA . ALA A 1 96 ? 2.219 17.782 -26.014 1.00 63.84 96 ALA A CA 1
ATOM 742 C C . ALA A 1 96 ? 1.109 17.333 -26.986 1.00 63.84 96 ALA A C 1
ATOM 744 O O . ALA A 1 96 ? 0.594 18.165 -27.736 1.00 63.84 96 ALA A O 1
ATOM 745 N N . GLU A 1 97 ? 0.731 16.051 -27.000 1.00 54.88 97 GLU A N 1
ATOM 746 C CA . GLU A 1 97 ? -0.357 15.552 -27.855 1.00 54.88 97 GLU A CA 1
ATOM 747 C C . GLU A 1 97 ? -1.758 15.742 -27.235 1.00 54.88 97 GLU A C 1
ATOM 749 O O . GLU A 1 97 ? -2.731 15.808 -27.983 1.00 54.88 97 GLU A O 1
ATOM 754 N N . GLU A 1 98 ? -1.892 15.928 -25.914 1.00 48.62 98 GLU A N 1
ATOM 755 C CA . GLU A 1 98 ? -3.204 16.105 -25.257 1.00 48.62 98 GLU A CA 1
ATOM 756 C C . GLU A 1 98 ? -3.789 17.514 -25.449 1.00 48.62 98 GLU A C 1
ATOM 758 O O . GLU A 1 98 ? -5.004 17.693 -25.497 1.00 48.62 98 GLU A O 1
ATOM 763 N N . LEU A 1 99 ? -2.937 18.523 -25.649 1.00 43.56 99 LEU A N 1
ATOM 764 C CA . LEU A 1 99 ? -3.351 19.909 -25.916 1.00 43.56 99 LEU A CA 1
ATOM 765 C C . LEU A 1 99 ? -3.714 20.166 -27.395 1.00 43.56 99 LEU A C 1
ATOM 767 O O . LEU A 1 99 ? -4.069 21.289 -27.760 1.00 43.56 99 LEU A O 1
ATOM 771 N N . GLY A 1 100 ? -3.595 19.151 -28.261 1.00 40.84 100 GLY A N 1
ATOM 772 C CA . GLY A 1 100 ? -3.747 19.268 -29.714 1.00 40.84 100 GLY A CA 1
ATOM 773 C C . GLY A 1 100 ? -5.141 18.967 -30.278 1.00 40.84 100 GLY A C 1
ATOM 774 O O . GLY A 1 100 ? -5.376 19.256 -31.452 1.00 40.84 100 GLY A O 1
ATOM 775 N N . GLU A 1 101 ? -6.072 18.429 -29.482 1.00 39.84 101 GLU A N 1
ATOM 776 C CA . GLU A 1 101 ? -7.408 18.010 -29.945 1.00 39.84 101 GLU A CA 1
ATOM 777 C C . GLU A 1 101 ? -8.565 18.776 -29.272 1.00 39.84 101 GLU A C 1
ATOM 779 O O . GLU A 1 101 ? -9.554 18.198 -28.835 1.00 39.84 101 GLU A O 1
ATOM 784 N N . GLU A 1 102 ? -8.517 20.110 -29.278 1.00 30.72 102 GLU A N 1
ATOM 785 C CA . GLU A 1 102 ? -9.747 20.915 -29.340 1.00 30.72 102 GLU A CA 1
ATOM 786 C C . GLU A 1 102 ? -10.037 21.265 -30.809 1.00 30.72 102 GLU A C 1
ATOM 788 O O . GLU A 1 102 ? -9.822 22.390 -31.269 1.00 30.72 102 GLU A O 1
ATOM 793 N N . HIS A 1 103 ? -10.516 20.287 -31.587 1.00 30.81 103 HIS A N 1
ATOM 794 C CA . HIS A 1 103 ? -11.203 20.588 -32.843 1.00 30.81 103 HIS A CA 1
ATOM 795 C C . HIS A 1 103 ? -12.688 20.234 -32.743 1.00 30.81 103 HIS A C 1
ATOM 797 O O . HIS A 1 103 ? -13.103 19.085 -32.860 1.00 30.81 103 HIS A O 1
ATOM 803 N N . ASP A 1 104 ? -13.449 21.296 -32.488 1.00 32.12 104 ASP A N 1
ATOM 804 C CA . ASP A 1 104 ? -14.889 21.484 -32.628 1.00 32.12 104 ASP A CA 1
ATOM 805 C C . ASP A 1 104 ? -15.540 20.598 -33.713 1.00 32.12 104 ASP A C 1
ATOM 807 O O . ASP A 1 104 ? -15.135 20.613 -34.880 1.00 32.12 104 ASP A O 1
ATOM 811 N N . GLY A 1 105 ? -16.580 19.842 -33.343 1.00 28.88 105 GLY A N 1
ATOM 812 C CA . GLY A 1 105 ? -17.329 19.030 -34.303 1.00 28.88 105 GLY A CA 1
ATOM 813 C C . GLY A 1 105 ? -18.252 17.965 -33.714 1.00 28.88 105 GLY A C 1
ATOM 814 O O . GLY A 1 105 ? -18.037 16.779 -33.944 1.00 28.88 105 GLY A O 1
ATOM 815 N N . ASP A 1 106 ? -19.292 18.403 -33.002 1.00 36.22 106 ASP A N 1
ATOM 816 C CA . ASP A 1 106 ? -20.568 17.711 -32.745 1.00 36.22 106 ASP A CA 1
ATOM 817 C C . ASP A 1 106 ? -20.813 16.419 -33.556 1.00 36.22 106 ASP A C 1
ATOM 819 O O . ASP A 1 106 ? -21.192 16.487 -34.728 1.00 36.22 106 ASP A O 1
ATOM 823 N N . LYS A 1 107 ? -20.666 15.248 -32.913 1.00 29.81 107 LYS A N 1
ATOM 824 C CA . LYS A 1 107 ? -21.447 14.034 -33.214 1.00 29.81 107 LYS A CA 1
ATOM 825 C C . LYS A 1 107 ? -21.675 13.214 -31.949 1.00 29.81 107 LYS A C 1
ATOM 827 O O . LYS A 1 107 ? -20.817 12.465 -31.492 1.00 29.81 107 LYS A O 1
ATOM 832 N N . THR A 1 108 ? -22.882 13.336 -31.421 1.00 29.56 108 THR A N 1
ATOM 833 C CA . THR A 1 108 ? -23.473 12.398 -30.462 1.00 29.56 108 THR A CA 1
ATOM 834 C C . THR A 1 108 ? -23.390 10.945 -30.972 1.00 29.56 108 THR A C 1
ATOM 836 O O . THR A 1 108 ? -23.728 10.687 -32.131 1.00 29.56 108 THR A O 1
ATOM 839 N N . PRO A 1 109 ? -22.974 9.963 -30.148 1.00 30.94 109 PRO A N 1
ATOM 840 C CA . PRO A 1 109 ? -23.013 8.560 -30.538 1.00 30.94 109 PRO A CA 1
ATOM 841 C C . PRO A 1 109 ? -24.404 7.986 -30.246 1.00 30.94 109 PRO A C 1
ATOM 843 O O . PRO A 1 109 ? -24.770 7.738 -29.098 1.00 30.94 109 PRO A O 1
ATOM 846 N N . THR A 1 110 ? -25.201 7.759 -31.290 1.00 26.12 110 THR A N 1
ATOM 847 C CA . THR A 1 110 ? -26.368 6.872 -31.204 1.00 26.12 110 THR A CA 1
ATOM 848 C C . THR A 1 110 ? -25.918 5.418 -31.279 1.00 26.12 110 THR A C 1
ATOM 850 O O . THR A 1 110 ? -25.161 5.044 -32.176 1.00 26.12 110 THR A O 1
ATOM 853 N N . ALA A 1 111 ? -26.399 4.618 -30.330 1.00 36.75 111 ALA A N 1
ATOM 854 C CA . ALA A 1 111 ? -26.204 3.178 -30.251 1.00 36.75 111 ALA A CA 1
ATOM 855 C C . ALA A 1 111 ? -26.882 2.418 -31.410 1.00 36.75 111 ALA A C 1
ATOM 857 O O . ALA A 1 111 ? -27.931 2.845 -31.887 1.00 36.75 111 ALA A O 1
ATOM 858 N N . ASP A 1 112 ? -26.262 1.282 -31.758 1.00 27.02 112 ASP A N 1
ATOM 859 C CA . ASP A 1 112 ? -26.719 0.131 -32.566 1.00 27.02 112 ASP A CA 1
ATOM 860 C C . ASP A 1 112 ? -25.967 -0.080 -33.896 1.00 27.02 112 ASP A C 1
ATOM 862 O O . ASP A 1 112 ? -26.336 0.457 -34.933 1.00 27.02 112 ASP A O 1
ATOM 866 N N . GLU A 1 113 ? -24.907 -0.904 -33.863 1.00 25.58 113 GLU A N 1
ATOM 867 C CA . GLU A 1 113 ? -24.804 -2.181 -34.606 1.00 25.58 113 GLU A CA 1
ATOM 868 C C . GLU A 1 113 ? -23.412 -2.846 -34.413 1.00 25.58 113 GLU A C 1
ATOM 870 O O . GLU A 1 113 ? -22.385 -2.162 -34.420 1.00 25.58 113 GLU A O 1
ATOM 875 N N . PRO A 1 114 ? -23.333 -4.183 -34.235 1.00 35.78 114 PRO A N 1
ATOM 876 C CA . PRO A 1 114 ? -22.083 -4.900 -34.013 1.00 35.78 114 PRO A CA 1
ATOM 877 C C . PRO A 1 114 ? -21.481 -5.402 -35.334 1.00 35.78 114 PRO A C 1
ATOM 879 O O . PRO A 1 114 ? -22.106 -6.161 -36.072 1.00 35.78 114 PRO A O 1
ATOM 882 N N . GLY A 1 115 ? -20.214 -5.065 -35.578 1.00 31.58 115 GLY A N 1
ATOM 883 C CA . GLY A 1 115 ? -19.397 -5.714 -36.605 1.00 31.58 115 GLY A CA 1
ATOM 884 C C . GLY A 1 115 ? -18.999 -4.816 -37.771 1.00 31.58 115 GLY A C 1
ATOM 885 O O . GLY A 1 115 ? -19.474 -4.983 -38.888 1.00 31.58 115 GLY A O 1
ATOM 886 N N . ALA A 1 116 ? -18.022 -3.944 -37.539 1.00 25.66 116 ALA A N 1
ATOM 887 C CA . AL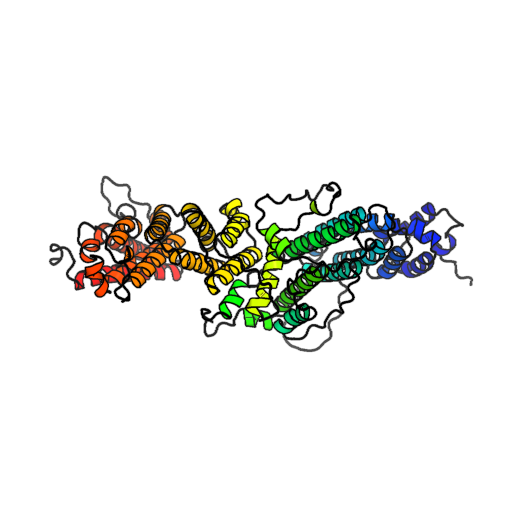A A 1 116 ? -17.144 -3.446 -38.590 1.00 25.66 116 ALA A CA 1
ATOM 888 C C . ALA A 1 116 ? -15.767 -3.167 -37.980 1.00 25.66 116 ALA A C 1
ATOM 890 O O . ALA A 1 116 ? -15.654 -2.443 -36.995 1.00 25.66 116 ALA A O 1
ATOM 891 N N . ASN A 1 117 ? -14.733 -3.790 -38.550 1.00 32.25 117 ASN A N 1
ATOM 892 C CA . ASN A 1 117 ? -13.329 -3.541 -38.237 1.00 32.25 117 ASN A CA 1
ATOM 893 C C . ASN A 1 117 ? -13.045 -2.033 -38.284 1.00 32.25 117 ASN A C 1
ATOM 895 O O . ASN A 1 117 ? -13.022 -1.443 -39.365 1.00 32.25 117 ASN A O 1
ATOM 899 N N . GLY A 1 118 ? -12.829 -1.439 -37.110 1.00 28.56 118 GLY A N 1
ATOM 900 C CA . GLY A 1 118 ? -12.338 -0.076 -36.977 1.00 28.56 118 GLY A CA 1
ATOM 901 C C . GLY A 1 118 ? -10.946 0.041 -37.591 1.00 28.56 118 GLY A C 1
ATOM 902 O O . GLY A 1 118 ? -10.080 -0.809 -37.383 1.00 28.56 118 GLY A O 1
ATOM 903 N N . SER A 1 119 ? -10.754 1.088 -38.383 1.00 30.77 119 SER A N 1
ATOM 904 C CA . SER A 1 119 ? -9.463 1.555 -38.877 1.00 30.77 119 SER A CA 1
ATOM 905 C C . SER A 1 119 ? -8.438 1.618 -37.742 1.00 30.77 119 SER A C 1
ATOM 907 O O . SER A 1 119 ? -8.643 2.348 -36.774 1.00 30.77 119 SER A O 1
ATOM 909 N N . ALA A 1 120 ? -7.343 0.866 -37.866 1.00 37.09 120 ALA A N 1
ATOM 910 C CA . ALA A 1 120 ? -6.211 0.930 -36.950 1.00 37.09 120 ALA A CA 1
ATOM 911 C C . ALA A 1 120 ? -5.606 2.343 -36.979 1.00 37.09 120 ALA A C 1
ATOM 913 O O . ALA A 1 120 ? -4.930 2.706 -37.941 1.00 37.09 120 ALA A O 1
ATOM 914 N N . GLY A 1 121 ? -5.887 3.145 -35.951 1.00 45.91 121 GLY A N 1
ATOM 915 C CA . GLY A 1 121 ? -5.175 4.395 -35.707 1.00 45.91 121 GLY A CA 1
ATOM 916 C C . GLY A 1 121 ? -3.705 4.092 -35.421 1.00 45.91 121 GLY A C 1
ATOM 917 O O . GLY A 1 121 ? -3.393 3.179 -34.655 1.00 45.91 121 GLY A O 1
ATOM 918 N N . THR A 1 122 ? -2.799 4.806 -36.084 1.00 66.44 122 THR A N 1
ATOM 919 C CA . THR A 1 122 ? -1.361 4.753 -35.802 1.00 66.44 122 THR A CA 1
ATOM 920 C C . THR A 1 122 ? -1.134 5.148 -34.341 1.00 66.44 122 THR A C 1
ATOM 922 O O . THR A 1 122 ? -1.742 6.106 -33.876 1.00 66.44 122 THR A O 1
ATOM 925 N N . ALA A 1 123 ? -0.303 4.402 -33.610 1.00 81.31 123 ALA A N 1
ATOM 926 C CA . ALA A 1 123 ? -0.009 4.710 -32.211 1.00 81.31 123 ALA A CA 1
ATOM 927 C C . ALA A 1 123 ? 0.575 6.137 -32.050 1.00 81.31 123 ALA A C 1
ATOM 929 O O . ALA A 1 123 ? 1.293 6.574 -32.956 1.00 81.31 123 ALA A O 1
ATOM 930 N N . PRO A 1 124 ? 0.312 6.819 -30.916 1.00 90.31 124 PRO A N 1
ATOM 931 C CA . PRO A 1 124 ? 0.867 8.135 -30.572 1.00 90.31 124 PRO A CA 1
ATOM 932 C C . PRO A 1 124 ? 2.378 8.243 -30.808 1.00 90.31 124 PRO A C 1
ATOM 934 O O . PRO A 1 124 ? 3.118 7.279 -30.563 1.00 90.31 124 PRO A O 1
ATOM 937 N N . LEU A 1 125 ? 2.863 9.401 -31.269 1.00 90.94 125 LEU A N 1
ATOM 938 C CA . LEU A 1 125 ? 4.281 9.568 -31.604 1.00 90.94 125 LEU A CA 1
ATOM 939 C C . LEU A 1 125 ? 5.204 9.392 -30.378 1.00 90.94 125 LEU A C 1
ATOM 941 O O . LEU A 1 125 ? 6.172 8.634 -30.506 1.00 90.94 125 LEU A O 1
ATOM 945 N N . PRO A 1 126 ? 4.926 9.978 -29.193 1.00 92.50 126 PRO A N 1
ATOM 946 C CA . PRO A 1 126 ? 5.737 9.780 -27.984 1.00 92.50 126 PRO A CA 1
ATOM 947 C C . PRO A 1 126 ? 5.836 8.306 -27.576 1.00 92.50 126 PRO A C 1
ATOM 949 O O . PRO A 1 126 ? 6.908 7.810 -27.217 1.00 92.50 126 PRO A O 1
ATOM 952 N N . LEU A 1 127 ? 4.735 7.561 -27.727 1.00 92.88 127 LEU A N 1
ATOM 953 C CA . LEU A 1 127 ? 4.708 6.121 -27.484 1.00 92.88 127 LEU A CA 1
ATOM 954 C C . LEU A 1 127 ? 5.640 5.388 -28.460 1.00 92.88 127 LEU A C 1
ATOM 956 O O . LEU A 1 127 ? 6.491 4.607 -28.034 1.00 92.88 127 LEU A O 1
ATOM 960 N N . LEU A 1 128 ? 5.538 5.663 -29.764 1.00 93.44 128 LEU A N 1
ATOM 961 C CA . LEU A 1 128 ? 6.413 5.061 -30.779 1.00 93.44 128 LEU A CA 1
ATOM 962 C C . LEU A 1 128 ? 7.895 5.395 -30.552 1.00 93.44 128 LEU A C 1
ATOM 964 O O . LEU A 1 128 ? 8.754 4.528 -30.755 1.00 93.44 128 LEU A O 1
ATOM 968 N N . GLN A 1 129 ? 8.195 6.626 -30.131 1.00 95.00 129 GLN A N 1
ATOM 969 C CA . GLN A 1 129 ? 9.545 7.075 -29.790 1.00 95.00 129 GLN A CA 1
ATOM 970 C C . GLN A 1 129 ? 10.105 6.261 -28.627 1.00 95.00 129 GLN A C 1
ATOM 972 O O . GLN A 1 129 ? 11.165 5.651 -28.778 1.00 95.00 129 GLN A O 1
ATOM 977 N N . PHE A 1 130 ? 9.372 6.166 -27.515 1.00 96.12 130 PHE A N 1
ATOM 978 C CA . PHE A 1 130 ? 9.794 5.384 -26.354 1.00 96.12 130 PHE A CA 1
ATOM 979 C C . PHE A 1 130 ? 10.048 3.917 -26.723 1.00 96.12 130 PHE A C 1
ATOM 981 O O . PHE A 1 130 ? 11.131 3.387 -26.463 1.00 96.12 130 PHE A O 1
ATOM 988 N N . GLN A 1 131 ? 9.083 3.266 -27.388 1.00 95.06 131 GLN A N 1
ATOM 989 C CA . GLN A 1 131 ? 9.196 1.858 -27.786 1.00 95.06 131 GLN A CA 1
ATOM 990 C C . GLN A 1 131 ? 10.429 1.620 -28.670 1.00 95.06 131 GLN A C 1
ATOM 992 O O . GLN A 1 131 ? 11.180 0.663 -28.466 1.00 95.06 131 GLN A O 1
ATOM 997 N N . THR A 1 132 ? 10.661 2.504 -29.645 1.00 96.31 132 THR A N 1
ATOM 998 C CA . THR A 1 132 ? 11.796 2.384 -30.567 1.00 96.31 132 THR A CA 1
ATOM 999 C C . THR A 1 132 ? 13.121 2.604 -29.840 1.00 96.31 132 THR A C 1
ATOM 1001 O O . THR A 1 132 ? 14.046 1.817 -30.023 1.00 96.31 132 THR A O 1
ATOM 1004 N N . LEU A 1 133 ? 13.215 3.609 -28.966 1.00 97.62 133 LEU A N 1
ATOM 1005 C CA . LEU A 1 133 ? 14.434 3.915 -28.214 1.00 97.62 133 LEU A CA 1
ATOM 1006 C C . LEU A 1 133 ? 14.815 2.787 -27.244 1.00 97.62 133 LEU A C 1
ATOM 1008 O O . LEU A 1 133 ? 15.967 2.350 -27.233 1.00 97.62 133 LEU A O 1
ATOM 1012 N N . VAL A 1 134 ? 13.854 2.225 -26.508 1.00 96.56 134 VAL A N 1
ATOM 1013 C CA . VAL A 1 134 ? 14.081 1.058 -25.633 1.00 96.56 134 VAL A CA 1
ATOM 1014 C C . VAL A 1 134 ? 14.496 -0.183 -26.445 1.00 96.56 134 VAL A C 1
ATOM 1016 O O . VAL A 1 134 ? 15.394 -0.940 -26.052 1.00 96.56 134 VAL A O 1
ATOM 1019 N N . GLN A 1 135 ? 13.922 -0.374 -27.637 1.00 95.31 135 GLN A N 1
ATOM 1020 C CA . GLN A 1 135 ? 14.335 -1.437 -28.556 1.00 95.31 135 GLN A CA 1
ATOM 1021 C C . GLN A 1 135 ? 15.767 -1.228 -29.089 1.00 95.31 135 GLN A C 1
ATOM 1023 O O . GLN A 1 135 ? 16.534 -2.192 -29.209 1.00 95.31 135 GLN A O 1
ATOM 1028 N N . MET A 1 136 ? 16.165 0.017 -29.371 1.00 96.62 136 MET A N 1
ATOM 1029 C CA . MET A 1 136 ? 17.545 0.348 -29.730 1.00 96.62 136 MET A CA 1
ATOM 1030 C C . MET A 1 136 ? 18.497 0.024 -28.573 1.00 96.62 136 MET A C 1
ATOM 1032 O O . MET A 1 136 ? 19.492 -0.665 -28.798 1.00 96.62 136 MET A O 1
ATOM 1036 N N . LEU A 1 137 ? 18.171 0.408 -27.330 1.00 96.88 137 LEU A N 1
ATOM 1037 C CA . LEU A 1 137 ? 18.975 0.076 -26.142 1.00 96.88 137 LEU A CA 1
ATOM 1038 C C . LEU A 1 137 ? 19.169 -1.437 -25.971 1.00 96.88 137 LEU A C 1
ATOM 1040 O O . LEU A 1 137 ? 20.280 -1.887 -25.683 1.00 96.88 137 LEU A O 1
ATOM 1044 N N . SER A 1 138 ? 18.124 -2.228 -26.239 1.00 93.50 138 SER A N 1
ATOM 1045 C CA . SER A 1 138 ? 18.178 -3.702 -26.220 1.00 93.50 138 SER A CA 1
ATOM 1046 C C . SER A 1 138 ? 19.239 -4.263 -27.180 1.00 93.50 138 SER A C 1
ATOM 1048 O O . SER A 1 138 ? 19.841 -5.302 -26.920 1.00 93.50 138 SER A O 1
ATOM 1050 N N . THR A 1 139 ? 19.476 -3.570 -28.299 1.00 92.31 139 THR A N 1
ATOM 1051 C CA . THR A 1 139 ? 20.486 -3.930 -29.307 1.00 92.31 139 THR A CA 1
ATOM 1052 C C . THR A 1 139 ? 21.869 -3.376 -28.955 1.00 92.31 139 THR A C 1
ATOM 1054 O O . THR A 1 139 ? 22.886 -4.006 -29.247 1.00 92.31 139 THR A O 1
ATOM 1057 N N . LEU A 1 140 ? 21.920 -2.196 -28.336 1.00 93.31 140 LEU A N 1
ATOM 1058 C CA . LEU A 1 140 ? 23.154 -1.460 -28.092 1.00 93.31 140 LEU A CA 1
ATOM 1059 C C . LEU A 1 140 ? 23.927 -1.966 -26.875 1.00 93.31 140 LEU A C 1
ATOM 1061 O O . LEU A 1 140 ? 25.131 -2.180 -26.996 1.00 93.31 140 LEU A O 1
ATOM 1065 N N . HIS A 1 141 ? 23.276 -2.197 -25.729 1.00 92.44 141 HIS A N 1
ATOM 1066 C CA . HIS A 1 141 ? 23.977 -2.602 -24.502 1.00 92.44 141 HIS A CA 1
ATOM 1067 C C . HIS A 1 141 ? 24.837 -3.867 -24.673 1.00 92.44 141 HIS A C 1
ATOM 1069 O O . HIS A 1 141 ? 26.001 -3.823 -24.270 1.00 92.44 141 HIS A O 1
ATOM 1075 N N . PRO A 1 142 ? 24.374 -4.943 -25.348 1.00 90.12 142 PRO A N 1
ATOM 1076 C CA . PRO A 1 142 ? 25.217 -6.111 -25.621 1.00 90.12 142 PRO A CA 1
ATOM 1077 C C . PRO A 1 142 ? 26.449 -5.823 -26.501 1.00 90.12 142 PRO A C 1
ATOM 1079 O O . PRO A 1 142 ? 27.397 -6.607 -26.504 1.00 90.12 142 PRO A O 1
ATOM 1082 N N . ARG A 1 143 ? 26.452 -4.720 -27.268 1.00 91.44 143 ARG A N 1
ATOM 1083 C CA . ARG A 1 143 ? 27.561 -4.309 -28.152 1.00 91.44 143 ARG A CA 1
ATOM 1084 C C . ARG A 1 143 ? 28.606 -3.440 -27.442 1.00 91.44 143 ARG A C 1
ATOM 1086 O O . ARG A 1 143 ? 29.693 -3.246 -27.988 1.00 91.44 143 ARG A O 1
ATOM 1093 N N . ILE A 1 144 ? 28.309 -2.887 -26.263 1.00 90.31 144 ILE A N 1
ATOM 1094 C CA . ILE A 1 144 ? 29.214 -1.956 -25.576 1.00 90.31 144 ILE A CA 1
ATOM 1095 C C . ILE A 1 144 ? 30.416 -2.710 -25.007 1.00 90.31 144 ILE A C 1
ATOM 1097 O O . ILE A 1 144 ? 30.324 -3.428 -24.016 1.00 90.31 144 ILE A O 1
ATOM 1101 N N . GLN A 1 145 ? 31.589 -2.458 -25.582 1.00 85.12 145 GLN A N 1
ATOM 1102 C CA . GLN A 1 145 ? 32.865 -2.906 -25.028 1.00 85.12 145 GLN A CA 1
ATOM 1103 C C . GLN A 1 145 ? 33.509 -1.752 -24.249 1.00 85.12 145 GLN A C 1
ATOM 1105 O O . GLN A 1 145 ? 34.165 -0.860 -24.806 1.00 85.12 145 GLN A O 1
ATOM 1110 N N . ALA A 1 146 ? 33.272 -1.734 -22.938 1.00 85.94 146 ALA A N 1
ATOM 1111 C CA . ALA A 1 146 ? 33.810 -0.747 -22.008 1.00 85.94 146 ALA A CA 1
ATOM 1112 C C . ALA A 1 146 ? 34.383 -1.429 -20.761 1.00 85.94 146 ALA A C 1
ATOM 1114 O O . ALA A 1 146 ? 34.073 -2.578 -20.471 1.00 85.94 146 ALA A O 1
ATOM 1115 N N . LYS A 1 147 ? 35.221 -0.706 -20.008 1.00 82.75 147 LYS A N 1
ATOM 1116 C CA . LYS A 1 147 ? 35.739 -1.183 -18.716 1.00 82.75 147 LYS A CA 1
ATOM 1117 C C . LYS A 1 147 ? 34.662 -1.192 -17.621 1.00 82.75 147 LYS A C 1
ATOM 1119 O O . LYS A 1 147 ? 34.747 -2.004 -16.713 1.00 82.75 147 LYS A O 1
ATOM 1124 N N . ALA A 1 148 ? 33.701 -0.274 -17.709 1.00 85.94 148 ALA A N 1
ATOM 1125 C CA . ALA A 1 148 ? 32.578 -0.136 -16.781 1.00 85.94 148 ALA A CA 1
ATOM 1126 C C . ALA A 1 148 ? 31.259 0.045 -17.570 1.00 85.94 148 ALA A C 1
ATOM 1128 O O . ALA A 1 148 ? 30.760 1.170 -17.674 1.00 85.94 148 ALA A O 1
ATOM 1129 N N . PRO A 1 149 ? 30.752 -1.016 -18.230 1.00 88.50 149 PRO A N 1
ATOM 1130 C CA . PRO A 1 149 ? 29.488 -0.987 -18.974 1.00 88.50 149 PRO A CA 1
ATOM 1131 C C . PRO A 1 149 ? 28.270 -0.593 -18.115 1.00 88.50 149 PRO A C 1
ATOM 1133 O O . PRO A 1 149 ? 27.338 0.026 -18.627 1.00 88.50 149 PRO A O 1
ATOM 1136 N N . SER A 1 150 ? 28.326 -0.838 -16.806 1.00 90.44 150 SER A N 1
ATOM 1137 C CA . SER A 1 150 ? 27.373 -0.421 -15.772 1.00 90.44 150 SER A CA 1
ATOM 1138 C C . SER A 1 150 ? 27.075 1.072 -15.789 1.00 90.44 150 SER A C 1
ATOM 1140 O O . SER A 1 150 ? 25.953 1.462 -15.492 1.00 90.44 150 SER A O 1
ATOM 1142 N N . ARG A 1 151 ? 28.030 1.920 -16.189 1.00 90.62 151 ARG A N 1
ATOM 1143 C CA . ARG A 1 151 ? 27.811 3.371 -16.298 1.00 90.62 151 ARG A CA 1
ATOM 1144 C C . ARG A 1 151 ? 26.808 3.723 -17.388 1.00 90.62 151 ARG A C 1
ATOM 1146 O O . ARG A 1 151 ? 25.912 4.528 -17.157 1.00 90.62 151 ARG A O 1
ATOM 1153 N N . PHE A 1 152 ? 26.943 3.087 -18.552 1.00 92.31 152 PHE A N 1
ATOM 1154 C CA . PHE A 1 152 ? 25.992 3.251 -19.648 1.00 92.31 152 PHE A CA 1
ATOM 1155 C C . PHE A 1 152 ? 24.630 2.688 -19.249 1.00 92.31 152 PHE A C 1
ATOM 1157 O O . PHE A 1 152 ? 23.620 3.347 -19.457 1.00 92.31 152 PHE A O 1
ATOM 1164 N N . LEU A 1 153 ? 24.607 1.506 -18.619 1.00 93.12 153 LEU A N 1
ATOM 1165 C CA . LEU A 1 153 ? 23.368 0.903 -18.133 1.00 93.12 153 LEU A CA 1
ATOM 1166 C C . LEU A 1 153 ? 22.655 1.804 -17.117 1.00 93.12 153 LEU A C 1
ATOM 1168 O O . LEU A 1 153 ? 21.481 2.086 -17.295 1.00 93.12 153 LEU A O 1
ATOM 1172 N N . SER A 1 154 ? 23.361 2.306 -16.104 1.00 91.88 154 SER A N 1
ATOM 1173 C CA . SER A 1 154 ? 22.806 3.201 -15.082 1.00 91.88 154 SER A CA 1
ATOM 1174 C C . SER A 1 154 ? 22.156 4.438 -15.703 1.00 91.88 154 SER A C 1
ATOM 1176 O O . SER A 1 154 ? 21.015 4.753 -15.382 1.00 91.88 154 SER A O 1
ATOM 1178 N N . SER A 1 155 ? 22.857 5.106 -16.626 1.00 92.06 155 SER A N 1
ATOM 1179 C CA . SER A 1 155 ? 22.351 6.307 -17.301 1.00 92.06 155 SER A CA 1
ATOM 1180 C C . SER A 1 155 ? 21.100 6.009 -18.138 1.00 92.06 155 SER A C 1
ATOM 1182 O O . SER A 1 155 ? 20.108 6.735 -18.053 1.00 92.06 155 SER A O 1
ATOM 1184 N N . SER A 1 156 ? 21.102 4.896 -18.882 1.00 95.12 156 SER A N 1
ATOM 1185 C CA . SER A 1 156 ? 19.946 4.466 -19.673 1.00 95.12 156 SER A CA 1
ATOM 1186 C C . SER A 1 156 ? 18.751 4.061 -18.804 1.00 95.12 156 SER A C 1
ATOM 1188 O O . SER A 1 156 ? 17.632 4.455 -19.113 1.00 95.12 156 SER A O 1
ATOM 1190 N N . LEU A 1 157 ? 18.959 3.338 -17.697 1.00 94.94 157 LEU A N 1
ATOM 1191 C CA . LEU A 1 157 ? 17.884 2.965 -16.765 1.00 94.94 157 LEU A CA 1
ATOM 1192 C C . LEU A 1 157 ? 17.247 4.194 -16.108 1.00 94.94 157 LEU A C 1
ATOM 1194 O O . LEU A 1 157 ? 16.024 4.274 -16.033 1.00 94.94 157 LEU A O 1
ATOM 1198 N N . GLN A 1 158 ? 18.056 5.175 -15.697 1.00 91.44 158 GLN A N 1
ATOM 1199 C CA . GLN A 1 158 ? 17.557 6.447 -15.165 1.00 91.44 158 GLN A CA 1
ATOM 1200 C C . GLN A 1 158 ? 16.744 7.222 -16.209 1.00 91.44 158 GLN A C 1
ATOM 1202 O O . GLN A 1 158 ? 15.688 7.751 -15.883 1.00 91.44 158 GLN A O 1
ATOM 1207 N N . ALA A 1 159 ? 17.192 7.265 -17.469 1.00 93.12 159 ALA A N 1
ATOM 1208 C CA . ALA A 1 159 ? 16.436 7.923 -18.536 1.00 93.12 159 ALA A CA 1
ATOM 1209 C C . ALA A 1 159 ? 15.111 7.215 -18.849 1.00 93.12 159 ALA A C 1
ATOM 1211 O O . ALA A 1 159 ? 14.107 7.890 -19.058 1.00 93.12 159 ALA A O 1
ATOM 1212 N N . ILE A 1 160 ? 15.093 5.876 -18.846 1.00 95.50 160 ILE A N 1
ATOM 1213 C CA . ILE A 1 160 ? 13.852 5.107 -18.995 1.00 95.50 160 ILE A CA 1
ATOM 1214 C C . ILE A 1 160 ? 12.900 5.421 -17.840 1.00 95.50 160 ILE A C 1
ATOM 1216 O O . ILE A 1 160 ? 11.733 5.687 -18.097 1.00 95.50 160 ILE A O 1
ATOM 1220 N N . LEU A 1 161 ? 13.380 5.414 -16.591 1.00 92.06 161 LEU A N 1
ATOM 1221 C CA . LEU A 1 161 ? 12.544 5.686 -15.420 1.00 92.06 161 LEU A CA 1
ATOM 1222 C C . LEU A 1 161 ? 11.991 7.119 -15.434 1.00 92.06 161 LEU A C 1
ATOM 1224 O O . LEU A 1 161 ? 10.809 7.313 -15.178 1.00 92.06 161 LEU A O 1
ATOM 1228 N N . ALA A 1 162 ? 12.817 8.104 -15.795 1.00 90.62 162 ALA A N 1
ATOM 1229 C CA . ALA A 1 162 ? 12.398 9.499 -15.908 1.00 90.62 162 ALA A CA 1
ATOM 1230 C C . ALA A 1 162 ? 11.312 9.694 -16.978 1.00 90.62 162 ALA A C 1
ATOM 1232 O O . ALA A 1 162 ? 10.315 10.356 -16.715 1.00 90.62 162 ALA A O 1
ATOM 1233 N N . ALA A 1 163 ? 11.481 9.085 -18.157 1.00 92.75 163 ALA A N 1
ATOM 1234 C CA . ALA A 1 163 ? 10.479 9.125 -19.221 1.00 92.75 163 ALA A CA 1
ATOM 1235 C C . ALA A 1 163 ? 9.211 8.333 -18.862 1.00 92.75 163 ALA A C 1
ATOM 1237 O O . ALA A 1 163 ? 8.113 8.689 -19.263 1.00 92.75 163 ALA A O 1
ATOM 1238 N N . TYR A 1 164 ? 9.354 7.241 -18.113 1.00 92.62 164 TYR A N 1
ATOM 1239 C CA . TYR A 1 164 ? 8.231 6.426 -17.667 1.00 92.62 164 TYR A CA 1
ATOM 1240 C C . TYR A 1 164 ? 7.349 7.177 -16.660 1.00 92.62 164 TYR A C 1
ATOM 1242 O O . TYR A 1 164 ? 6.134 7.181 -16.818 1.00 92.62 164 TYR A O 1
ATOM 1250 N N . ALA A 1 165 ? 7.952 7.878 -15.696 1.00 88.75 165 ALA A N 1
ATOM 1251 C CA . ALA A 1 165 ? 7.232 8.645 -14.677 1.00 88.75 165 ALA A CA 1
ATOM 1252 C C . ALA A 1 165 ? 6.408 9.818 -15.247 1.00 88.75 165 ALA A C 1
ATOM 1254 O O . ALA A 1 165 ? 5.440 10.255 -14.632 1.00 88.75 165 ALA A O 1
ATOM 1255 N N . THR A 1 166 ? 6.764 10.343 -16.426 1.00 88.75 166 THR A N 1
ATOM 1256 C CA . THR A 1 166 ? 5.986 11.395 -17.107 1.00 88.75 166 THR A CA 1
ATOM 1257 C C . THR A 1 166 ? 4.883 10.839 -18.014 1.00 88.75 166 THR A C 1
ATOM 1259 O O . THR A 1 166 ? 4.103 11.602 -18.573 1.00 88.75 166 THR A O 1
ATOM 1262 N N . ALA A 1 167 ? 4.779 9.516 -18.169 1.00 87.50 167 ALA A N 1
ATOM 1263 C CA . ALA A 1 167 ? 3.894 8.872 -19.136 1.00 87.50 167 ALA A CA 1
ATOM 1264 C C . ALA A 1 167 ? 2.576 8.372 -18.513 1.00 87.50 167 ALA A C 1
ATOM 1266 O O . ALA A 1 167 ? 2.200 7.211 -18.705 1.00 87.50 167 ALA A O 1
ATOM 1267 N N . SER A 1 168 ? 1.860 9.242 -17.787 1.00 77.12 168 SER A N 1
ATOM 1268 C CA . SER A 1 168 ? 0.672 8.927 -16.966 1.00 77.12 168 SER A CA 1
ATOM 1269 C C . SER A 1 168 ? -0.309 7.933 -17.600 1.00 77.12 168 SER A C 1
ATOM 1271 O O . SER A 1 168 ? -0.692 6.961 -16.950 1.00 77.12 168 SER A O 1
ATOM 1273 N N . HIS A 1 169 ? -0.636 8.081 -18.884 1.00 82.31 169 HIS A N 1
ATOM 1274 C CA . HIS A 1 169 ? -1.640 7.253 -19.567 1.00 82.31 169 HIS A CA 1
ATOM 1275 C C . HIS A 1 169 ? -1.094 6.015 -20.294 1.00 82.31 169 HIS A C 1
ATOM 1277 O O . HIS A 1 169 ? -1.870 5.176 -20.750 1.00 82.31 169 HIS A O 1
ATOM 1283 N N . TYR A 1 170 ? 0.229 5.866 -20.401 1.00 87.12 170 TYR A N 1
ATOM 1284 C CA . TYR A 1 170 ? 0.853 4.821 -21.221 1.00 87.12 170 TYR A CA 1
ATOM 1285 C C . TYR A 1 170 ? 1.547 3.722 -20.412 1.00 87.12 170 TYR A C 1
ATOM 1287 O O . TYR A 1 170 ? 2.066 2.778 -21.016 1.00 87.12 170 TYR A O 1
ATOM 1295 N N . HIS A 1 171 ? 1.524 3.811 -19.078 1.00 88.81 171 HIS A N 1
ATOM 1296 C CA . HIS A 1 171 ? 2.204 2.903 -18.151 1.00 88.81 171 HIS A CA 1
ATOM 1297 C C . HIS A 1 171 ? 2.079 1.425 -18.549 1.00 88.81 171 HIS A C 1
ATOM 1299 O O . HIS A 1 171 ? 3.102 0.802 -18.808 1.00 88.81 171 HIS A O 1
ATOM 1305 N N . ASP A 1 172 ? 0.866 0.895 -18.746 1.00 85.19 172 ASP A N 1
ATOM 1306 C CA . ASP A 1 172 ? 0.638 -0.508 -19.138 1.00 85.19 172 ASP A CA 1
ATOM 1307 C C . ASP A 1 172 ? 1.459 -0.946 -20.365 1.00 85.19 172 ASP A C 1
ATOM 1309 O O . ASP A 1 172 ? 2.079 -2.014 -20.381 1.00 85.19 172 ASP A O 1
ATOM 1313 N N . VAL A 1 173 ? 1.478 -0.117 -21.411 1.00 87.44 173 VAL A N 1
ATOM 1314 C CA . VAL A 1 173 ? 2.186 -0.421 -22.660 1.00 87.44 173 VAL A CA 1
ATOM 1315 C C . VAL A 1 173 ? 3.693 -0.255 -22.474 1.00 87.44 173 VAL A C 1
ATOM 1317 O O . VAL A 1 173 ? 4.468 -1.098 -22.939 1.00 87.44 173 VAL A O 1
ATOM 1320 N N . LEU A 1 174 ? 4.121 0.801 -21.778 1.00 92.38 174 LEU A N 1
ATOM 1321 C CA . LEU A 1 174 ? 5.536 1.074 -21.534 1.00 92.38 174 LEU A CA 1
ATOM 1322 C C . LEU A 1 174 ? 6.171 -0.003 -20.648 1.00 92.38 174 LEU A C 1
ATOM 1324 O O . LEU A 1 174 ? 7.263 -0.480 -20.966 1.00 92.38 174 LEU A O 1
ATOM 1328 N N . THR A 1 175 ? 5.472 -0.463 -19.604 1.00 92.50 175 THR A N 1
ATOM 1329 C CA . THR A 1 175 ? 5.930 -1.549 -18.728 1.00 92.50 175 THR A CA 1
ATOM 1330 C C . THR A 1 175 ? 6.249 -2.797 -19.544 1.00 92.50 175 THR A C 1
ATOM 1332 O O . THR A 1 175 ? 7.273 -3.437 -19.315 1.00 92.50 175 THR A O 1
ATOM 1335 N N . MET A 1 176 ? 5.427 -3.140 -20.542 1.00 89.25 176 MET A N 1
ATOM 1336 C CA . MET A 1 176 ? 5.658 -4.319 -21.383 1.00 89.25 176 MET A CA 1
ATOM 1337 C C . MET A 1 176 ? 6.905 -4.1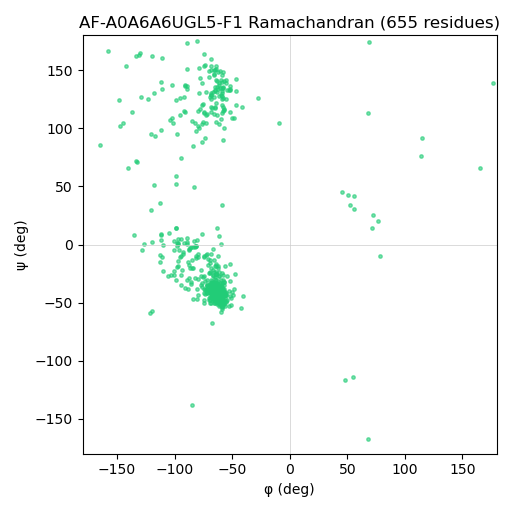98 -22.267 1.00 89.25 176 MET A C 1
ATOM 1339 O O . MET A 1 176 ? 7.607 -5.194 -22.466 1.00 89.25 176 MET A O 1
ATOM 1343 N N . GLU A 1 177 ? 7.224 -3.009 -22.782 1.00 92.25 177 GLU A N 1
ATOM 1344 C CA . GLU A 1 177 ? 8.490 -2.797 -23.497 1.00 92.25 177 GLU A CA 1
ATOM 1345 C C . GLU A 1 177 ? 9.697 -2.849 -22.560 1.00 92.25 177 GLU A C 1
ATOM 1347 O O . GLU A 1 177 ? 10.709 -3.471 -22.891 1.00 92.25 177 GLU A O 1
ATOM 1352 N N . ILE A 1 178 ? 9.573 -2.287 -21.357 1.00 94.38 178 ILE A N 1
ATOM 1353 C CA . ILE A 1 178 ? 10.604 -2.384 -20.321 1.00 94.38 178 ILE A CA 1
ATOM 1354 C C . ILE A 1 178 ? 10.848 -3.854 -19.943 1.00 94.38 178 ILE A C 1
ATOM 1356 O O . ILE A 1 178 ? 11.995 -4.300 -19.862 1.00 94.38 178 ILE A O 1
ATOM 1360 N N . VAL A 1 179 ? 9.785 -4.649 -19.794 1.00 91.06 179 VAL A N 1
ATOM 1361 C CA . VAL A 1 179 ? 9.874 -6.097 -19.561 1.00 91.06 179 VAL A CA 1
ATOM 1362 C C . VAL A 1 179 ? 10.681 -6.790 -20.663 1.00 91.06 179 VAL A C 1
ATOM 1364 O O . VAL A 1 179 ? 11.553 -7.614 -20.368 1.00 91.06 179 VAL A O 1
ATOM 1367 N N . LYS A 1 180 ? 10.425 -6.470 -21.938 1.00 90.12 180 LYS A N 1
ATOM 1368 C CA . LYS A 1 180 ? 11.168 -7.041 -23.078 1.00 90.12 180 LYS A CA 1
ATOM 1369 C C . LYS A 1 180 ? 12.638 -6.631 -23.061 1.00 90.12 180 LYS A C 1
ATOM 1371 O O . LYS A 1 180 ? 13.507 -7.464 -23.334 1.00 90.12 180 LYS A O 1
ATOM 1376 N N . PHE A 1 181 ? 12.919 -5.378 -22.717 1.00 93.88 181 PHE A N 1
ATOM 1377 C CA . PHE A 1 181 ? 14.274 -4.861 -22.573 1.00 93.88 181 PHE A CA 1
ATOM 1378 C C . PHE A 1 181 ? 15.061 -5.620 -21.498 1.00 93.88 181 PHE A C 1
ATOM 1380 O O . PHE A 1 181 ? 16.112 -6.186 -21.803 1.00 93.88 181 PHE A O 1
ATOM 1387 N N . ILE A 1 182 ? 14.519 -5.750 -20.280 1.00 92.25 182 ILE A N 1
ATOM 1388 C CA . ILE A 1 182 ? 15.179 -6.482 -19.184 1.00 92.25 182 ILE A CA 1
ATOM 1389 C C . ILE A 1 182 ? 15.410 -7.952 -19.568 1.00 92.25 182 ILE A C 1
ATOM 1391 O O . ILE A 1 182 ? 16.497 -8.492 -19.349 1.00 92.25 182 ILE A O 1
ATOM 1395 N N . LYS A 1 183 ? 14.425 -8.610 -20.196 1.00 87.62 183 LYS A N 1
ATOM 1396 C CA . LYS A 1 183 ? 14.576 -9.995 -20.683 1.00 87.62 183 LYS A CA 1
ATOM 1397 C C . LYS A 1 183 ? 15.694 -10.137 -21.714 1.00 87.62 183 LYS A C 1
ATOM 1399 O O . LYS A 1 183 ? 16.436 -11.119 -21.699 1.00 87.62 183 LYS A O 1
ATOM 1404 N N . THR A 1 184 ? 15.840 -9.146 -22.591 1.00 88.44 184 THR A N 1
ATOM 1405 C CA . THR A 1 184 ? 16.903 -9.133 -23.602 1.00 88.44 184 THR A CA 1
ATOM 1406 C C . THR A 1 184 ? 18.281 -8.998 -22.957 1.00 88.44 184 THR A C 1
ATOM 1408 O O . THR A 1 184 ? 19.188 -9.739 -23.328 1.00 88.44 184 THR A O 1
ATOM 1411 N N . LEU A 1 185 ? 18.429 -8.124 -21.954 1.00 87.56 185 LEU A N 1
ATOM 1412 C CA . LEU A 1 185 ? 19.697 -7.946 -21.235 1.00 87.56 185 LEU A CA 1
ATOM 1413 C C . LEU A 1 185 ? 20.077 -9.154 -20.372 1.00 87.56 185 LEU A C 1
ATOM 1415 O O . LEU A 1 185 ? 21.247 -9.514 -20.297 1.00 87.56 185 LEU A O 1
ATOM 1419 N N . THR A 1 186 ? 19.092 -9.806 -19.756 1.00 83.38 186 THR A N 1
ATOM 1420 C CA . THR A 1 186 ? 19.304 -11.003 -18.922 1.00 83.38 186 THR A CA 1
ATOM 1421 C C . THR A 1 186 ? 19.432 -12.294 -19.738 1.00 83.38 186 THR A C 1
ATOM 1423 O O . THR A 1 186 ? 19.779 -13.340 -19.194 1.00 83.38 186 THR A O 1
ATOM 1426 N N . GLY A 1 187 ? 19.151 -12.257 -21.046 1.00 72.88 187 GLY A N 1
ATOM 1427 C CA . GLY A 1 187 ? 19.184 -13.431 -21.924 1.00 72.88 187 GLY A CA 1
ATOM 1428 C C . GLY A 1 187 ? 18.039 -14.429 -21.691 1.00 72.88 187 GLY A C 1
ATOM 1429 O O . GLY A 1 187 ? 18.088 -15.556 -22.196 1.00 72.88 187 GLY A O 1
ATOM 1430 N N . THR A 1 188 ? 16.996 -14.039 -20.955 1.00 66.06 188 THR A N 1
ATOM 1431 C CA . THR A 1 188 ? 15.870 -14.907 -20.594 1.00 66.06 188 THR A CA 1
ATOM 1432 C C . THR A 1 188 ? 14.871 -15.027 -21.751 1.00 66.06 188 THR A C 1
ATOM 1434 O O . THR A 1 188 ? 14.043 -14.160 -22.022 1.00 66.06 188 THR A O 1
ATOM 1437 N N . LYS A 1 189 ? 14.920 -16.153 -22.474 1.00 49.25 189 LYS A N 1
ATOM 1438 C CA . LYS A 1 189 ? 14.045 -16.440 -23.630 1.00 49.25 189 LYS A CA 1
ATOM 1439 C C . LYS A 1 189 ? 12.675 -17.008 -23.222 1.00 49.25 189 LYS A C 1
ATOM 1441 O O . LYS A 1 189 ? 12.260 -18.041 -23.746 1.00 49.25 189 LYS A O 1
ATOM 1446 N N . ARG A 1 190 ? 11.963 -16.378 -22.279 1.00 53.66 190 ARG A N 1
ATOM 1447 C CA . ARG A 1 190 ? 10.579 -16.782 -21.952 1.00 53.66 190 ARG A CA 1
ATOM 1448 C C . ARG A 1 190 ? 9.624 -16.263 -23.047 1.00 53.66 190 ARG A C 1
ATOM 1450 O O . ARG A 1 190 ? 9.568 -15.046 -23.236 1.00 53.66 190 ARG A O 1
ATOM 1457 N N . PRO A 1 191 ? 8.868 -17.112 -23.772 1.00 43.12 191 PRO A N 1
ATOM 1458 C CA . PRO A 1 191 ? 7.860 -16.632 -24.718 1.00 43.12 191 PRO A CA 1
ATOM 1459 C C . PRO A 1 191 ? 6.745 -15.872 -23.982 1.00 43.12 191 PRO A C 1
ATOM 1461 O O . PRO A 1 191 ? 6.339 -16.267 -22.890 1.00 43.12 191 PRO A O 1
ATOM 1464 N N . HIS A 1 192 ? 6.242 -14.782 -24.573 1.00 42.16 192 HIS A N 1
ATOM 1465 C CA . HIS A 1 192 ? 5.036 -14.116 -24.074 1.00 42.16 192 HIS A CA 1
ATOM 1466 C C . HIS A 1 192 ? 3.849 -15.074 -24.215 1.00 42.16 192 HIS A C 1
ATOM 1468 O O . HIS A 1 192 ? 3.562 -15.555 -25.314 1.00 42.16 192 HIS A O 1
ATOM 1474 N N . PHE A 1 193 ? 3.178 -15.383 -23.106 1.00 39.12 193 PHE A N 1
ATOM 1475 C CA . PHE A 1 193 ? 1.981 -16.214 -23.146 1.00 39.12 193 PHE A CA 1
ATOM 1476 C C . PHE A 1 193 ? 0.787 -15.394 -23.660 1.00 39.12 193 PHE A C 1
ATOM 1478 O O . PHE A 1 193 ? 0.653 -14.226 -23.297 1.00 39.12 193 PHE A O 1
ATOM 1485 N N . PRO A 1 194 ? -0.078 -15.974 -24.514 1.00 35.16 194 PRO A N 1
ATOM 1486 C CA . PRO A 1 194 ? -1.283 -15.298 -24.978 1.00 35.16 194 PRO A CA 1
ATOM 1487 C C . PRO A 1 194 ? -2.257 -15.071 -23.810 1.00 35.16 194 PRO A C 1
ATOM 1489 O O . PRO A 1 194 ? -2.358 -15.950 -22.947 1.00 35.16 194 PRO A O 1
ATOM 1492 N N . PRO A 1 195 ? -3.020 -13.962 -23.802 1.00 39.34 195 PRO A N 1
ATOM 1493 C CA . PRO A 1 195 ? -4.048 -13.730 -22.794 1.00 39.34 195 PRO A CA 1
ATOM 1494 C C . PRO A 1 195 ? -5.120 -14.821 -22.931 1.00 39.34 195 PRO A C 1
ATOM 1496 O O . PRO A 1 195 ? -5.816 -14.915 -23.945 1.00 39.34 195 PRO A O 1
ATOM 1499 N N . ARG A 1 196 ? -5.216 -15.720 -21.947 1.00 42.94 196 ARG A N 1
ATOM 1500 C CA . ARG A 1 196 ? -6.321 -16.682 -21.826 1.00 42.94 196 ARG A CA 1
ATOM 1501 C C . ARG A 1 196 ? -7.144 -16.315 -20.597 1.00 42.94 196 ARG A C 1
ATOM 1503 O O . ARG A 1 196 ? -6.574 -16.022 -19.558 1.00 42.94 196 ARG A O 1
ATOM 1510 N N . ARG A 1 197 ? -8.466 -16.428 -20.760 1.00 41.56 197 ARG A N 1
ATOM 1511 C CA . ARG A 1 197 ? -9.593 -15.937 -19.938 1.00 41.56 197 ARG A CA 1
ATOM 1512 C C . ARG A 1 197 ? -9.684 -16.413 -18.471 1.00 41.56 197 ARG A C 1
ATOM 1514 O O . ARG A 1 197 ? -10.784 -16.639 -17.979 1.00 41.56 197 ARG A O 1
ATOM 1521 N N . SER A 1 198 ? -8.581 -16.625 -17.765 1.00 47.78 198 SER A N 1
ATOM 1522 C CA . SER A 1 198 ? -8.640 -16.815 -16.313 1.00 47.78 198 SER A CA 1
ATOM 1523 C C . SER A 1 198 ? -7.415 -16.195 -15.653 1.00 47.78 198 SER A C 1
ATOM 1525 O O . SER A 1 198 ? -6.323 -16.769 -15.684 1.00 47.78 198 SER A O 1
ATOM 1527 N N . SER A 1 199 ? -7.641 -15.040 -15.033 1.00 50.59 199 SER A N 1
ATOM 1528 C CA . SER A 1 199 ? -6.692 -14.212 -14.282 1.00 50.59 199 SER A CA 1
ATOM 1529 C C . SER A 1 199 ? -5.866 -15.009 -13.256 1.00 50.59 199 SER A C 1
ATOM 1531 O O . SER A 1 199 ? -4.654 -14.818 -13.145 1.00 50.59 199 SER A O 1
ATOM 1533 N N . SER A 1 200 ? -6.480 -15.991 -12.583 1.00 51.53 200 SER A N 1
ATOM 1534 C CA . SER A 1 200 ? -5.802 -16.916 -11.663 1.00 51.53 200 SER A CA 1
ATOM 1535 C C . SER A 1 200 ? -4.813 -17.851 -12.364 1.00 51.53 200 SER A C 1
ATOM 1537 O O . SER A 1 200 ? -3.691 -18.018 -11.891 1.00 51.53 200 SER A O 1
ATOM 1539 N N . ALA A 1 201 ? -5.176 -18.423 -13.516 1.00 51.75 201 ALA A N 1
ATOM 1540 C CA . ALA A 1 201 ? -4.293 -19.321 -14.256 1.00 51.75 201 ALA A CA 1
ATOM 1541 C C . ALA A 1 201 ? -3.162 -18.579 -14.977 1.00 51.75 201 ALA A C 1
ATOM 1543 O O . ALA A 1 201 ? -2.112 -19.174 -15.175 1.00 51.75 201 ALA A O 1
ATOM 1544 N N . VAL A 1 202 ? -3.337 -17.307 -15.355 1.00 52.81 202 VAL A N 1
ATOM 1545 C CA . VAL A 1 202 ? -2.259 -16.491 -15.945 1.00 52.81 202 VAL A CA 1
ATOM 1546 C C . VAL A 1 202 ? -1.204 -16.156 -14.892 1.00 52.81 202 VAL A C 1
ATOM 1548 O O . VAL A 1 202 ? -0.019 -16.386 -15.139 1.00 52.81 202 VAL A O 1
ATOM 1551 N N . LEU A 1 203 ? -1.614 -15.689 -13.705 1.00 53.66 203 LEU A N 1
ATOM 1552 C CA . LEU A 1 203 ? -0.681 -15.423 -12.607 1.00 53.66 203 LEU A CA 1
ATOM 1553 C C . LEU A 1 203 ? 0.021 -16.721 -12.170 1.00 53.66 203 LEU A C 1
ATOM 1555 O O . LEU A 1 203 ? 1.250 -16.776 -12.147 1.00 53.66 203 LEU A O 1
ATOM 1559 N N . LEU A 1 204 ? -0.746 -17.793 -11.923 1.00 54.88 204 LEU A N 1
ATOM 1560 C CA . LEU A 1 204 ? -0.204 -19.103 -11.551 1.00 54.88 204 LEU A CA 1
ATOM 1561 C C . LEU A 1 204 ? 0.695 -19.695 -12.641 1.00 54.88 204 LEU A C 1
ATOM 1563 O O . LEU A 1 204 ? 1.758 -20.192 -12.308 1.00 54.88 204 LEU A O 1
ATOM 1567 N N . ALA A 1 205 ? 0.349 -19.625 -13.930 1.00 52.94 205 ALA A N 1
ATOM 1568 C CA . ALA A 1 205 ? 1.207 -20.139 -15.005 1.00 52.94 205 ALA A CA 1
ATOM 1569 C C . ALA A 1 205 ? 2.498 -19.324 -15.167 1.00 52.94 205 ALA A C 1
ATOM 1571 O O . ALA A 1 205 ? 3.536 -19.894 -15.496 1.00 52.94 205 ALA A O 1
ATOM 1572 N N . THR A 1 206 ? 2.449 -18.013 -14.911 1.00 53.06 206 THR A N 1
ATOM 1573 C CA . THR A 1 206 ? 3.626 -17.133 -14.973 1.00 53.06 206 THR A CA 1
ATOM 1574 C C . THR A 1 206 ? 4.649 -17.481 -13.887 1.00 53.06 206 THR A C 1
ATOM 1576 O O . THR A 1 206 ? 5.854 -17.379 -14.133 1.00 53.06 206 THR A O 1
ATOM 1579 N N . LEU A 1 207 ? 4.191 -17.942 -12.716 1.00 49.72 207 LEU A N 1
ATOM 1580 C CA . LEU A 1 207 ? 5.066 -18.299 -11.591 1.00 49.72 207 LEU A CA 1
ATOM 1581 C C . LEU A 1 207 ? 5.312 -19.819 -11.448 1.00 49.72 207 LEU A C 1
ATOM 1583 O O . LEU A 1 207 ? 6.381 -20.207 -10.994 1.00 49.72 207 LEU A O 1
ATOM 1587 N N . ALA A 1 208 ? 4.415 -20.700 -11.909 1.00 44.78 208 ALA A N 1
ATOM 1588 C CA . ALA A 1 208 ? 4.556 -22.165 -11.830 1.00 44.78 208 ALA A CA 1
ATOM 1589 C C . ALA A 1 208 ? 5.631 -22.749 -12.764 1.00 44.78 208 ALA A C 1
ATOM 1591 O O . ALA A 1 208 ? 6.007 -23.912 -12.617 1.00 44.78 208 ALA A O 1
ATOM 1592 N N . THR A 1 209 ? 6.156 -21.974 -13.719 1.00 45.91 209 THR A N 1
ATOM 1593 C CA . THR A 1 209 ? 7.270 -22.425 -14.570 1.00 45.91 209 THR A CA 1
ATOM 1594 C C . THR A 1 209 ? 8.613 -22.509 -13.841 1.00 45.91 209 THR A C 1
ATOM 1596 O O . THR A 1 209 ? 9.547 -23.059 -14.413 1.00 45.91 209 THR A O 1
ATOM 1599 N N . ASN A 1 210 ? 8.708 -22.028 -12.595 1.00 40.28 210 ASN A N 1
ATOM 1600 C CA . ASN A 1 210 ? 9.834 -22.286 -11.700 1.00 40.28 210 ASN A CA 1
ATOM 1601 C C . ASN A 1 210 ? 9.294 -22.591 -10.293 1.00 40.28 210 ASN A C 1
ATOM 1603 O O . ASN A 1 210 ? 8.727 -21.693 -9.672 1.00 40.28 210 ASN A O 1
ATOM 1607 N N . PRO A 1 211 ? 9.447 -23.817 -9.754 1.00 36.03 211 PRO A N 1
ATOM 1608 C CA . PRO A 1 211 ? 9.192 -24.020 -8.337 1.00 36.03 211 PRO A CA 1
ATOM 1609 C C . PRO A 1 211 ? 10.117 -23.084 -7.552 1.00 36.03 211 PRO A C 1
ATOM 1611 O O . PRO A 1 211 ? 11.300 -22.971 -7.881 1.00 36.03 211 PRO A O 1
ATOM 1614 N N . VAL A 1 212 ? 9.563 -22.412 -6.538 1.00 39.94 212 VAL A N 1
ATOM 1615 C CA . VAL A 1 212 ? 10.332 -21.744 -5.481 1.00 39.94 212 VAL A CA 1
ATOM 1616 C C . VAL A 1 212 ? 11.471 -22.684 -5.108 1.00 39.94 212 VAL A C 1
ATOM 1618 O O . VAL A 1 212 ? 11.213 -23.834 -4.745 1.00 39.94 212 VAL A O 1
ATOM 1621 N N . PHE A 1 213 ? 12.719 -22.247 -5.294 1.00 34.78 213 PHE A N 1
ATOM 1622 C CA . PHE A 1 213 ? 13.861 -23.034 -4.852 1.00 34.78 213 PHE A CA 1
ATOM 1623 C C . PHE A 1 213 ? 13.671 -23.262 -3.351 1.00 34.78 213 PHE A C 1
ATOM 1625 O O . PHE A 1 213 ? 13.632 -22.280 -2.610 1.00 34.78 213 PHE A O 1
ATOM 1632 N N . PRO A 1 214 ? 13.513 -24.516 -2.888 1.00 33.22 214 PRO A N 1
ATOM 1633 C CA . PRO A 1 214 ? 13.553 -24.788 -1.466 1.00 33.22 214 PRO A CA 1
ATOM 1634 C C . PRO A 1 214 ? 14.911 -24.297 -0.987 1.00 33.22 214 PRO A C 1
ATOM 1636 O O . PRO A 1 214 ? 15.930 -24.671 -1.578 1.00 33.22 214 PRO A O 1
ATOM 1639 N N . GLU A 1 215 ? 14.924 -23.444 0.031 1.00 39.47 215 GLU A N 1
ATOM 1640 C CA . GLU A 1 215 ? 16.142 -22.999 0.692 1.00 39.47 215 GLU A CA 1
ATOM 1641 C C . GLU A 1 215 ? 16.903 -24.213 1.229 1.00 39.47 215 GLU A C 1
ATOM 1643 O O . GLU A 1 215 ? 16.692 -24.705 2.335 1.00 39.47 215 GLU A O 1
ATOM 1648 N N . ALA A 1 216 ? 17.777 -24.755 0.393 1.00 30.97 216 ALA A N 1
ATOM 1649 C CA . ALA A 1 216 ? 18.675 -25.831 0.730 1.00 30.97 216 ALA A CA 1
ATOM 1650 C C . ALA A 1 216 ? 20.082 -25.301 0.508 1.00 30.97 216 ALA A C 1
ATOM 1652 O O . ALA A 1 216 ? 20.630 -25.331 -0.595 1.00 30.97 216 ALA A O 1
ATOM 1653 N N . TYR A 1 217 ? 20.671 -24.811 1.596 1.00 38.53 217 TYR A N 1
ATOM 1654 C CA . TYR A 1 217 ? 22.106 -24.630 1.708 1.00 38.53 217 TYR A CA 1
ATOM 1655 C C . TYR A 1 217 ? 22.818 -25.901 1.251 1.00 38.53 217 TYR A C 1
ATOM 1657 O O . TYR A 1 217 ? 22.811 -26.927 1.928 1.00 38.53 217 TYR A O 1
ATOM 1665 N N . SER A 1 218 ? 23.456 -25.821 0.093 1.00 32.97 218 SER A N 1
ATOM 1666 C CA . SER A 1 218 ? 24.598 -26.635 -0.302 1.00 32.97 218 SER A CA 1
ATOM 1667 C C . SER A 1 218 ? 25.201 -25.946 -1.508 1.00 32.97 218 SER A C 1
ATOM 1669 O O . SER A 1 218 ? 24.847 -26.263 -2.635 1.00 32.97 218 SER A O 1
ATOM 1671 N N . THR A 1 219 ? 26.080 -24.970 -1.278 1.00 29.92 219 THR A N 1
ATOM 1672 C CA . THR A 1 219 ? 26.940 -24.422 -2.329 1.00 29.92 219 THR A CA 1
ATOM 1673 C C . THR A 1 219 ? 27.779 -25.588 -2.863 1.00 29.92 219 THR A C 1
ATOM 1675 O O . THR A 1 219 ? 28.665 -26.066 -2.146 1.00 29.92 219 THR A O 1
ATOM 1678 N N . PRO A 1 220 ? 27.542 -26.102 -4.085 1.00 37.44 220 PRO A N 1
ATOM 1679 C CA . PRO A 1 220 ? 28.530 -26.955 -4.718 1.00 37.44 220 PRO A CA 1
ATOM 1680 C C . PRO A 1 220 ? 29.740 -26.053 -4.946 1.00 37.44 220 PRO A C 1
ATOM 1682 O O . PRO A 1 220 ? 29.578 -24.900 -5.342 1.00 37.44 220 PRO A O 1
ATOM 1685 N N . GLN A 1 221 ? 30.945 -26.531 -4.650 1.00 37.16 221 GLN A N 1
ATOM 1686 C CA . GLN A 1 221 ? 32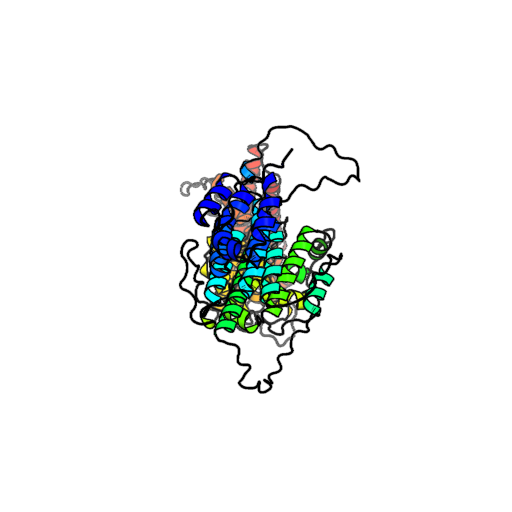.161 -25.768 -4.912 1.00 37.16 221 GLN A CA 1
ATOM 1687 C C . GLN A 1 221 ? 32.227 -25.424 -6.407 1.00 37.16 221 GLN A C 1
ATOM 1689 O O . GLN A 1 221 ? 32.567 -26.265 -7.238 1.00 37.16 221 GLN A O 1
ATOM 1694 N N . ILE A 1 222 ? 31.849 -24.189 -6.743 1.00 40.22 222 ILE A N 1
ATOM 1695 C CA . ILE A 1 222 ? 31.966 -23.628 -8.083 1.00 40.22 222 ILE A CA 1
ATOM 1696 C C . ILE A 1 222 ? 33.472 -23.463 -8.352 1.00 40.22 222 ILE A C 1
ATOM 1698 O O . ILE A 1 222 ? 34.173 -22.895 -7.507 1.00 40.22 222 ILE A O 1
ATOM 1702 N N . PRO A 1 223 ? 34.003 -23.961 -9.484 1.00 40.56 223 PRO A N 1
ATOM 1703 C CA . PRO A 1 223 ? 35.406 -23.771 -9.840 1.00 40.56 223 PRO A CA 1
ATOM 1704 C C . PRO A 1 223 ? 35.771 -22.277 -9.850 1.00 40.56 223 PRO A C 1
ATOM 1706 O O . PRO A 1 223 ? 34.986 -21.442 -10.294 1.00 40.56 223 PRO A O 1
ATOM 1709 N N . GLU A 1 224 ? 36.977 -21.937 -9.381 1.00 42.94 224 GLU A N 1
ATOM 1710 C CA . GLU A 1 224 ? 37.477 -20.557 -9.194 1.00 42.94 224 GLU A CA 1
ATOM 1711 C C . GLU A 1 224 ? 37.357 -19.638 -10.427 1.00 42.94 224 GLU A C 1
ATOM 1713 O O . GLU A 1 224 ? 37.403 -18.418 -10.286 1.00 42.94 224 GLU A O 1
ATOM 1718 N N . SER A 1 225 ? 37.153 -20.200 -11.621 1.00 43.81 225 SER A N 1
ATOM 1719 C CA . SER A 1 225 ? 36.954 -19.494 -12.890 1.00 43.81 225 SER A CA 1
ATOM 1720 C C . SER A 1 225 ? 35.527 -18.983 -13.147 1.00 43.81 225 SER A C 1
ATOM 1722 O O . SER A 1 225 ? 35.297 -18.393 -14.196 1.00 43.81 225 SER A O 1
ATOM 1724 N N . ALA A 1 226 ? 34.569 -19.223 -12.246 1.00 49.47 226 ALA A N 1
ATOM 1725 C CA . ALA A 1 226 ? 33.167 -18.804 -12.385 1.00 49.47 226 ALA A CA 1
ATOM 1726 C C . ALA A 1 226 ? 32.700 -17.879 -11.241 1.00 49.47 226 ALA A C 1
ATOM 1728 O O . ALA A 1 226 ? 31.529 -17.875 -10.866 1.00 49.47 226 ALA A O 1
ATOM 1729 N N . ARG A 1 227 ? 33.617 -17.090 -10.662 1.00 54.50 227 ARG A N 1
ATOM 1730 C CA . ARG A 1 227 ? 33.229 -15.958 -9.810 1.00 54.50 227 ARG A CA 1
ATOM 1731 C C . ARG A 1 227 ? 32.712 -14.840 -10.713 1.00 54.50 227 ARG A C 1
ATOM 1733 O O . ARG A 1 227 ? 33.479 -14.298 -11.501 1.00 54.50 227 ARG A O 1
ATOM 1740 N N . GLU A 1 228 ? 31.422 -14.543 -10.596 1.00 68.00 228 GLU A N 1
ATOM 1741 C CA . GLU A 1 228 ? 30.778 -13.372 -11.198 1.00 68.00 228 GLU A CA 1
ATOM 1742 C C . GLU A 1 228 ? 31.620 -12.110 -10.941 1.00 68.00 228 GLU A C 1
ATOM 1744 O O . GLU A 1 228 ? 32.090 -11.898 -9.815 1.00 68.00 228 GLU A O 1
ATOM 1749 N N . SER A 1 229 ? 31.863 -11.310 -11.984 1.00 84.62 229 SER A N 1
ATOM 1750 C CA . SER A 1 229 ? 32.631 -10.071 -11.851 1.00 84.62 229 SER A CA 1
ATOM 1751 C C . SER A 1 229 ? 31.871 -9.082 -10.965 1.00 84.62 229 SER A C 1
ATOM 1753 O O . SER A 1 229 ? 30.643 -9.055 -10.972 1.00 84.62 229 SER A O 1
ATOM 1755 N N . GLU A 1 230 ? 32.575 -8.210 -10.238 1.00 86.31 230 GLU A N 1
ATOM 1756 C CA . GLU A 1 230 ? 31.917 -7.117 -9.499 1.00 86.31 230 GLU A CA 1
ATOM 1757 C C . GLU A 1 230 ? 31.080 -6.236 -10.438 1.00 86.31 230 GLU A C 1
ATOM 1759 O O . GLU A 1 230 ? 30.012 -5.759 -10.077 1.00 86.31 230 GLU A O 1
ATOM 1764 N N . GLU A 1 231 ? 31.527 -6.091 -11.682 1.00 88.06 231 GLU A N 1
ATOM 1765 C CA . GLU A 1 231 ? 30.800 -5.375 -12.725 1.00 88.06 231 GLU A CA 1
ATOM 1766 C C . GLU A 1 231 ? 29.471 -6.059 -13.097 1.00 88.06 231 GLU A C 1
ATOM 1768 O O . GLU A 1 231 ? 28.456 -5.379 -13.248 1.00 88.06 231 GLU A O 1
ATOM 1773 N N . ASP A 1 232 ? 29.451 -7.393 -13.180 1.00 87.56 232 ASP A N 1
ATOM 1774 C CA . ASP A 1 232 ? 28.233 -8.163 -13.464 1.00 87.56 232 ASP A CA 1
ATOM 1775 C C . ASP A 1 232 ? 27.245 -8.040 -12.291 1.00 87.56 232 ASP A C 1
ATOM 1777 O O . ASP A 1 232 ? 26.045 -7.844 -12.495 1.00 87.56 232 ASP A O 1
ATOM 1781 N N . ARG A 1 233 ? 27.758 -8.045 -11.051 1.00 90.06 233 ARG A N 1
ATOM 1782 C CA . ARG A 1 233 ? 26.962 -7.807 -9.836 1.00 90.06 233 ARG A CA 1
ATOM 1783 C C . ARG A 1 233 ? 26.359 -6.410 -9.803 1.00 90.06 233 ARG A C 1
ATOM 1785 O O . ARG A 1 233 ? 25.189 -6.269 -9.455 1.00 90.06 233 ARG A O 1
ATOM 1792 N N . ILE A 1 234 ? 27.134 -5.387 -10.169 1.00 91.56 234 ILE A N 1
ATOM 1793 C CA . ILE A 1 234 ? 26.649 -4.005 -10.269 1.00 91.56 234 ILE A CA 1
ATOM 1794 C C . ILE A 1 234 ? 25.523 -3.929 -11.301 1.00 91.56 234 ILE A C 1
ATOM 1796 O O . ILE A 1 234 ? 24.464 -3.391 -10.996 1.00 91.56 234 ILE A O 1
ATOM 1800 N N . GLN A 1 235 ? 25.701 -4.500 -12.495 1.00 91.81 235 GLN A N 1
ATOM 1801 C CA . GLN A 1 235 ? 24.661 -4.486 -13.531 1.00 91.81 235 GLN A CA 1
ATOM 1802 C C . GLN A 1 235 ? 23.395 -5.224 -13.103 1.00 91.81 235 GLN A C 1
ATOM 1804 O O . GLN A 1 235 ? 22.293 -4.709 -13.288 1.00 91.81 235 GLN A O 1
ATOM 1809 N N . ARG A 1 236 ? 23.541 -6.398 -12.482 1.00 92.88 236 ARG A N 1
ATOM 1810 C CA . ARG A 1 236 ? 22.415 -7.138 -11.911 1.00 92.88 236 ARG A CA 1
ATOM 1811 C C . ARG A 1 236 ? 21.683 -6.286 -10.879 1.00 92.88 236 ARG A C 1
ATOM 1813 O O . ARG A 1 236 ? 20.469 -6.140 -10.971 1.00 92.88 236 ARG A O 1
ATOM 1820 N N . LYS A 1 237 ? 22.404 -5.674 -9.936 1.00 93.88 237 LYS A N 1
ATOM 1821 C CA . LYS A 1 237 ? 21.797 -4.856 -8.881 1.00 93.88 237 LYS A CA 1
ATOM 1822 C C . LYS A 1 237 ? 21.146 -3.578 -9.421 1.00 93.88 237 LYS A C 1
ATOM 1824 O O . LYS A 1 237 ? 20.082 -3.211 -8.934 1.00 93.88 237 LYS A O 1
ATOM 1829 N N . LEU A 1 238 ? 21.708 -2.962 -10.466 1.00 94.25 238 LEU A N 1
ATOM 1830 C CA . LEU A 1 238 ? 21.069 -1.868 -11.209 1.00 94.25 238 LEU A CA 1
ATOM 1831 C C . LEU A 1 238 ? 19.717 -2.304 -11.789 1.00 94.25 238 LEU A C 1
ATOM 1833 O O . LEU A 1 238 ? 18.732 -1.595 -11.621 1.00 94.25 238 LEU A O 1
ATOM 1837 N N . LEU A 1 239 ? 19.643 -3.482 -12.420 1.00 95.38 239 LEU A N 1
ATOM 1838 C CA . LEU A 1 239 ? 18.383 -4.019 -12.949 1.00 95.38 239 LEU A CA 1
ATOM 1839 C C . LEU A 1 239 ? 17.384 -4.365 -11.838 1.00 95.38 239 LEU A C 1
ATOM 1841 O O . LEU A 1 239 ? 16.194 -4.107 -11.998 1.00 95.38 239 LEU A O 1
ATOM 1845 N N . GLN A 1 240 ? 17.850 -4.921 -10.714 1.00 95.44 240 GLN A N 1
ATOM 1846 C CA . GLN A 1 240 ? 17.001 -5.204 -9.552 1.00 95.44 240 GLN A CA 1
ATOM 1847 C C . GLN A 1 240 ? 16.403 -3.917 -8.967 1.00 95.44 240 GLN A C 1
ATOM 1849 O O . GLN A 1 240 ? 15.201 -3.858 -8.722 1.00 95.44 240 GLN A O 1
ATOM 1854 N N . SER A 1 241 ? 17.235 -2.890 -8.774 1.00 94.69 241 SER A N 1
ATOM 1855 C CA . SER A 1 241 ? 16.818 -1.573 -8.284 1.00 94.69 241 SER A CA 1
ATOM 1856 C C . SER A 1 241 ? 15.853 -0.895 -9.252 1.00 94.69 241 SER A C 1
ATOM 1858 O O . SER A 1 241 ? 14.789 -0.435 -8.849 1.00 94.69 241 SER A O 1
ATOM 1860 N N . PHE A 1 242 ? 16.163 -0.912 -10.546 1.00 95.50 242 PHE A N 1
ATOM 1861 C CA . PHE A 1 242 ? 15.286 -0.361 -11.570 1.00 95.50 242 PHE A CA 1
ATOM 1862 C C . PHE A 1 242 ? 13.921 -1.061 -11.607 1.00 95.50 242 PHE A C 1
ATOM 1864 O O . PHE A 1 242 ? 12.896 -0.390 -11.681 1.00 95.50 242 PHE A O 1
ATOM 1871 N N . LEU A 1 243 ? 13.884 -2.395 -11.502 1.00 96.12 243 LEU A N 1
ATOM 1872 C CA . LEU A 1 243 ? 12.626 -3.141 -11.481 1.00 96.12 243 LEU A CA 1
ATOM 1873 C C . LEU A 1 243 ? 11.757 -2.767 -10.273 1.00 96.12 243 LEU A C 1
ATOM 1875 O O . LEU A 1 243 ? 10.546 -2.631 -10.435 1.00 96.12 243 LEU A O 1
ATOM 1879 N N . THR A 1 244 ? 12.344 -2.612 -9.080 1.00 95.62 244 THR A N 1
ATOM 1880 C CA . THR A 1 244 ? 11.573 -2.252 -7.880 1.00 95.62 244 THR A CA 1
ATOM 1881 C C . THR A 1 244 ? 11.043 -0.823 -7.953 1.00 95.62 244 THR A C 1
ATOM 1883 O O . THR A 1 244 ? 9.872 -0.626 -7.652 1.00 95.62 244 THR A O 1
ATOM 1886 N N . HIS A 1 245 ? 11.828 0.146 -8.434 1.00 94.44 245 HIS A N 1
ATOM 1887 C CA . HIS A 1 245 ? 11.352 1.524 -8.632 1.00 94.44 245 HIS A CA 1
ATOM 1888 C C . HIS A 1 245 ? 10.286 1.631 -9.727 1.00 94.44 245 HIS A C 1
ATOM 1890 O O . HIS A 1 245 ? 9.312 2.356 -9.579 1.00 94.44 245 HIS A O 1
ATOM 1896 N N . MET A 1 246 ? 10.428 0.881 -10.819 1.00 93.75 246 MET A N 1
ATOM 1897 C CA . MET A 1 246 ? 9.418 0.877 -11.876 1.00 93.75 246 MET A CA 1
ATOM 1898 C C . MET A 1 246 ? 8.118 0.208 -11.403 1.00 93.75 246 MET A C 1
ATOM 1900 O O . MET A 1 246 ? 7.039 0.696 -11.724 1.00 93.75 246 MET A O 1
ATOM 1904 N N . LEU A 1 247 ? 8.196 -0.872 -10.610 1.00 95.44 247 LEU A N 1
ATOM 1905 C CA . LEU A 1 247 ? 7.011 -1.475 -9.990 1.00 95.44 247 LEU A CA 1
ATOM 1906 C C . LEU A 1 247 ? 6.321 -0.491 -9.042 1.00 95.44 247 LEU A C 1
ATOM 1908 O O . LEU A 1 247 ? 5.098 -0.436 -9.027 1.00 95.44 247 LEU A O 1
ATOM 1912 N N . ASP A 1 248 ? 7.093 0.264 -8.267 1.00 94.06 248 ASP A N 1
ATOM 1913 C CA . ASP A 1 248 ? 6.569 1.306 -7.393 1.00 94.06 248 ASP A CA 1
ATOM 1914 C C . ASP A 1 248 ? 5.784 2.363 -8.185 1.00 94.06 248 ASP A C 1
ATOM 1916 O O . ASP A 1 248 ? 4.585 2.532 -7.967 1.00 94.06 248 ASP A O 1
ATOM 1920 N N . GLU A 1 249 ? 6.419 2.959 -9.197 1.00 92.88 249 GLU A N 1
ATOM 1921 C CA . GLU A 1 249 ? 5.798 3.948 -10.084 1.00 92.88 249 GLU A CA 1
ATOM 1922 C C . GLU A 1 249 ? 4.557 3.384 -10.801 1.00 92.88 249 GLU A C 1
ATOM 1924 O O . GLU A 1 249 ? 3.509 4.021 -10.839 1.00 92.88 249 GLU A O 1
ATOM 1929 N N . TYR A 1 250 ? 4.631 2.146 -11.310 1.00 93.88 250 TYR A N 1
ATOM 1930 C CA . TYR A 1 250 ? 3.494 1.465 -11.939 1.00 93.88 250 TYR A CA 1
ATOM 1931 C C . TYR A 1 250 ? 2.309 1.305 -10.983 1.00 93.88 250 TYR A C 1
ATOM 1933 O O . TYR A 1 250 ? 1.163 1.515 -11.368 1.00 93.88 250 TYR A O 1
ATOM 1941 N N . MET A 1 251 ? 2.567 0.887 -9.742 1.00 94.06 251 MET A N 1
ATOM 1942 C CA . MET A 1 251 ? 1.504 0.684 -8.762 1.00 94.06 251 MET A CA 1
ATOM 1943 C C . MET A 1 251 ? 0.870 2.018 -8.372 1.00 94.06 251 MET A C 1
ATOM 1945 O O . MET A 1 251 ? -0.349 2.076 -8.242 1.00 94.06 251 MET A O 1
ATOM 1949 N N . GLN A 1 252 ? 1.668 3.079 -8.230 1.00 90.56 252 GLN A N 1
ATOM 1950 C CA . GLN A 1 252 ? 1.182 4.424 -7.916 1.00 90.56 252 GLN A CA 1
ATOM 1951 C C . GLN A 1 252 ? 0.383 5.061 -9.063 1.00 90.56 252 GLN A C 1
ATOM 1953 O O . GLN A 1 252 ? -0.550 5.815 -8.796 1.00 90.56 252 GLN A O 1
ATOM 1958 N N . SER A 1 253 ? 0.691 4.729 -10.320 1.00 89.12 253 SER A N 1
ATOM 1959 C CA . SER A 1 253 ? -0.017 5.255 -11.493 1.00 89.12 253 SER A CA 1
ATOM 1960 C C . SER A 1 253 ? -1.296 4.497 -11.859 1.00 89.12 253 SER A C 1
ATOM 1962 O O . SER A 1 253 ? -2.002 4.894 -12.789 1.00 89.12 253 SER A O 1
ATOM 1964 N N . LEU A 1 254 ? -1.639 3.424 -11.132 1.00 88.88 254 LEU A N 1
ATOM 1965 C CA . LEU A 1 254 ? -2.872 2.678 -11.375 1.00 88.88 254 LEU A CA 1
ATOM 1966 C C . LEU A 1 254 ? -4.097 3.596 -11.230 1.00 88.88 254 LEU A C 1
ATOM 1968 O O . LEU A 1 254 ? -4.301 4.177 -10.161 1.00 88.88 254 LEU A O 1
ATOM 1972 N N . PRO A 1 255 ? -4.975 3.681 -12.249 1.00 79.94 255 PRO A N 1
ATOM 1973 C CA . PRO A 1 255 ? -6.125 4.563 -12.168 1.00 79.94 255 PRO A CA 1
ATOM 1974 C C . PRO A 1 255 ? -7.092 4.097 -11.077 1.00 79.94 255 PRO A C 1
ATOM 1976 O O . PRO A 1 255 ? -7.271 2.890 -10.848 1.00 79.94 255 PRO A O 1
ATOM 1979 N N . ALA A 1 256 ? -7.759 5.055 -10.433 1.00 73.88 256 ALA A N 1
ATOM 1980 C CA . ALA A 1 256 ? -8.849 4.759 -9.514 1.00 73.88 256 ALA A CA 1
ATOM 1981 C C . ALA A 1 256 ? -9.947 3.991 -10.270 1.00 73.88 256 ALA A C 1
ATOM 1983 O O . ALA A 1 256 ? -10.475 4.474 -11.270 1.00 73.88 256 ALA A O 1
ATOM 1984 N N . TYR A 1 257 ? -10.258 2.775 -9.820 1.00 76.25 257 TYR A N 1
ATOM 1985 C CA . TYR A 1 257 ? -11.287 1.926 -10.422 1.00 76.25 257 TYR A CA 1
ATOM 1986 C C . TYR A 1 257 ? -12.384 1.686 -9.384 1.00 76.25 257 TYR A C 1
ATOM 1988 O O . TYR A 1 257 ? -12.275 0.782 -8.553 1.00 76.25 257 TYR A O 1
ATOM 1996 N N . ASP A 1 258 ? -13.429 2.514 -9.409 1.00 80.00 258 ASP A N 1
ATOM 1997 C CA . ASP A 1 258 ? -14.512 2.525 -8.416 1.00 80.00 258 ASP A CA 1
ATOM 1998 C C . ASP A 1 258 ? -13.985 2.510 -6.955 1.00 80.00 258 ASP A C 1
ATOM 2000 O O . ASP A 1 258 ? -13.303 3.432 -6.517 1.00 80.00 258 ASP A O 1
ATOM 2004 N N . ASP A 1 259 ? -14.299 1.449 -6.200 1.00 78.81 259 ASP A N 1
ATOM 2005 C CA . ASP A 1 259 ? -13.919 1.159 -4.813 1.00 78.81 259 ASP A CA 1
ATOM 2006 C C . ASP A 1 259 ? -12.713 0.194 -4.686 1.00 78.81 259 ASP A C 1
ATOM 2008 O O . ASP A 1 259 ? -12.470 -0.353 -3.603 1.00 78.81 259 ASP A O 1
ATOM 2012 N N . ILE A 1 260 ? -11.966 -0.052 -5.775 1.00 86.44 260 ILE A N 1
ATOM 2013 C CA . ILE A 1 260 ? -10.811 -0.966 -5.814 1.00 86.44 260 ILE A CA 1
ATOM 2014 C C . ILE A 1 260 ? -9.502 -0.195 -5.617 1.00 86.44 260 ILE A C 1
ATOM 2016 O O . ILE A 1 260 ? -9.037 0.520 -6.503 1.00 86.44 260 ILE A O 1
ATOM 2020 N N . ALA A 1 261 ? -8.860 -0.431 -4.473 1.00 85.31 261 ALA A N 1
ATOM 2021 C CA . ALA A 1 261 ? -7.508 0.037 -4.189 1.00 85.31 261 ALA A CA 1
ATOM 2022 C C . ALA A 1 261 ? -6.460 -0.875 -4.851 1.00 85.31 261 ALA A C 1
ATOM 2024 O O . ALA A 1 261 ? -6.342 -2.041 -4.477 1.00 85.31 261 ALA A O 1
ATOM 2025 N N . GLY A 1 262 ? -5.692 -0.366 -5.820 1.00 87.50 262 GLY A N 1
ATOM 2026 C CA . GLY A 1 262 ? -4.572 -1.089 -6.438 1.00 87.50 262 GLY A CA 1
ATOM 2027 C C . GLY A 1 262 ? -4.950 -2.464 -7.008 1.00 87.50 262 GLY A C 1
ATOM 2028 O O . GLY A 1 262 ? -5.706 -2.558 -7.979 1.00 87.50 262 GLY A O 1
ATOM 2029 N N . LEU A 1 263 ? -4.402 -3.532 -6.409 1.00 92.56 263 LEU A N 1
ATOM 2030 C CA . LEU A 1 263 ? -4.714 -4.935 -6.729 1.00 92.56 263 LEU A CA 1
ATOM 2031 C C . LEU A 1 263 ? -5.744 -5.580 -5.776 1.00 92.56 263 LEU A C 1
ATOM 2033 O O . LEU A 1 263 ? -6.082 -6.758 -5.945 1.00 92.56 263 LEU A O 1
ATOM 2037 N N . ALA A 1 264 ? -6.250 -4.808 -4.810 1.00 93.00 264 ALA A N 1
ATOM 2038 C CA . ALA A 1 264 ? -7.201 -5.188 -3.769 1.00 93.00 264 ALA A CA 1
ATOM 2039 C C . ALA A 1 264 ? -6.857 -6.515 -3.086 1.00 93.00 264 ALA A C 1
ATOM 2041 O O . ALA A 1 264 ? -7.723 -7.376 -2.888 1.00 93.00 264 ALA A O 1
ATOM 2042 N N . TRP A 1 265 ? -5.582 -6.692 -2.741 1.00 94.31 265 TRP A N 1
ATOM 2043 C CA . TRP A 1 265 ? -5.095 -7.883 -2.063 1.00 94.31 265 TRP A CA 1
ATOM 2044 C C . TRP A 1 265 ? -5.828 -8.112 -0.746 1.00 94.31 265 TRP A C 1
ATOM 2046 O O . TRP A 1 265 ? -6.242 -9.244 -0.496 1.00 94.31 265 TRP A O 1
ATOM 2056 N N . CYS A 1 266 ? -6.088 -7.057 0.039 1.00 94.00 266 CYS A N 1
ATOM 2057 C CA . CYS A 1 266 ? -6.826 -7.179 1.295 1.00 94.00 266 CYS A CA 1
ATOM 2058 C C . CYS A 1 266 ? -8.223 -7.764 1.081 1.00 94.00 266 CYS A C 1
ATOM 2060 O O . CYS A 1 266 ? -8.578 -8.764 1.697 1.00 94.00 266 CYS A O 1
ATOM 2062 N N . SER A 1 267 ? -9.019 -7.172 0.185 1.00 91.81 267 SER A N 1
ATOM 2063 C CA . SER A 1 267 ? -10.410 -7.594 -0.029 1.00 91.81 267 SER A CA 1
ATOM 2064 C C . SER A 1 267 ? -10.519 -8.979 -0.632 1.00 91.81 267 SER A C 1
ATOM 2066 O O . SER A 1 267 ? -11.369 -9.761 -0.226 1.00 91.81 267 SER A O 1
ATOM 2068 N N . ARG A 1 268 ? -9.650 -9.305 -1.586 1.00 91.88 268 ARG A N 1
ATOM 2069 C CA . ARG A 1 268 ? -9.668 -10.616 -2.237 1.00 91.88 268 ARG A CA 1
ATOM 2070 C C . ARG A 1 268 ? -9.213 -11.726 -1.299 1.00 91.88 268 ARG A C 1
ATOM 2072 O O . ARG A 1 268 ? -9.735 -12.834 -1.357 1.00 91.88 268 ARG A O 1
ATOM 2079 N N . PHE A 1 269 ? -8.259 -11.431 -0.421 1.00 91.81 269 PHE A N 1
ATOM 2080 C CA . PHE A 1 269 ? -7.890 -12.337 0.658 1.00 91.81 269 PHE A CA 1
ATOM 2081 C C . PHE A 1 269 ? -9.017 -12.499 1.668 1.00 91.81 269 PHE A C 1
ATOM 2083 O O . PHE A 1 269 ? -9.373 -13.623 2.001 1.00 91.81 269 PHE A O 1
ATOM 2090 N N . TRP A 1 270 ? -9.627 -11.389 2.079 1.00 89.00 270 TRP A N 1
ATOM 2091 C CA . TRP A 1 270 ? -10.768 -11.384 2.982 1.00 89.00 270 TRP A CA 1
ATOM 2092 C C . TRP A 1 270 ? -11.933 -12.225 2.456 1.00 89.00 270 TRP A C 1
ATOM 2094 O O . TRP A 1 270 ? -12.520 -12.985 3.206 1.00 89.00 270 TRP A O 1
ATOM 2104 N N . GLU A 1 271 ? -12.247 -12.143 1.162 1.00 88.88 271 GLU A N 1
ATOM 2105 C CA . GLU A 1 271 ? -13.282 -12.968 0.519 1.00 88.88 271 GLU A CA 1
ATOM 2106 C C . GLU A 1 271 ? -12.958 -14.469 0.514 1.00 88.88 271 GLU A C 1
ATOM 2108 O O . GLU A 1 271 ? -13.874 -15.287 0.436 1.00 88.88 271 GLU A O 1
ATOM 2113 N N . LYS A 1 272 ? -11.672 -14.836 0.569 1.00 86.38 272 LYS A N 1
ATOM 2114 C CA . LYS A 1 272 ? -11.222 -16.232 0.581 1.00 86.38 272 LYS A CA 1
ATOM 2115 C C . LYS A 1 272 ? -11.209 -16.833 1.989 1.00 86.38 272 LYS A C 1
ATOM 2117 O O . LYS A 1 272 ? -11.399 -18.042 2.121 1.00 86.38 272 LYS A O 1
ATOM 2122 N N . THR A 1 273 ? -10.947 -16.036 3.024 1.00 83.88 273 THR A N 1
ATOM 2123 C CA . THR A 1 273 ? -10.883 -16.535 4.404 1.00 83.88 273 THR A CA 1
ATOM 2124 C C . THR A 1 273 ? -12.277 -16.860 4.946 1.00 83.88 273 THR A C 1
ATOM 2126 O O . THR A 1 273 ? -13.285 -16.293 4.527 1.00 83.88 273 THR A O 1
ATOM 2129 N N . GLU A 1 274 ? -12.358 -17.778 5.915 1.00 61.22 274 GLU A N 1
ATOM 2130 C CA . GLU A 1 274 ? -13.636 -18.222 6.507 1.00 61.22 274 GLU A CA 1
ATOM 2131 C C . GLU A 1 274 ? -14.404 -17.089 7.221 1.00 61.22 274 GLU A C 1
ATOM 2133 O O . GLU A 1 274 ? -15.613 -17.185 7.430 1.00 61.22 274 GLU A O 1
ATOM 2138 N N . ASN A 1 275 ? -13.713 -15.994 7.552 1.00 59.91 275 ASN A N 1
ATOM 2139 C CA . ASN A 1 275 ? -14.275 -14.788 8.166 1.00 59.91 275 ASN A CA 1
ATOM 2140 C C . ASN A 1 275 ? -14.826 -13.775 7.137 1.00 59.91 275 ASN A C 1
ATOM 2142 O O . ASN A 1 275 ? -15.376 -12.735 7.519 1.00 59.91 275 ASN A O 1
ATOM 2146 N N . GLY A 1 276 ? -14.685 -14.065 5.840 1.00 61.84 276 GLY A N 1
ATOM 2147 C CA . GLY A 1 276 ? -15.098 -13.222 4.727 1.00 61.84 276 GLY A CA 1
ATOM 2148 C C . GLY A 1 276 ? -16.605 -13.169 4.515 1.00 61.84 276 GLY A C 1
ATOM 2149 O O . GLY A 1 276 ? -17.202 -14.076 3.937 1.00 61.84 276 GLY A O 1
ATOM 2150 N N . TYR A 1 277 ? -17.245 -12.069 4.909 1.00 63.50 277 TYR A N 1
ATOM 2151 C CA . TYR A 1 277 ? -18.626 -11.803 4.508 1.00 63.50 277 TYR A CA 1
ATOM 2152 C C . TYR A 1 277 ? -18.680 -11.357 3.043 1.00 63.50 277 TYR A C 1
ATOM 2154 O O . TYR A 1 277 ? -18.388 -10.206 2.722 1.00 63.50 277 TYR A O 1
ATOM 2162 N N . ILE A 1 278 ? -19.123 -12.246 2.153 1.00 68.50 278 ILE A N 1
ATOM 2163 C CA . ILE A 1 278 ? -19.577 -11.849 0.817 1.00 68.50 278 ILE A CA 1
ATOM 2164 C C . ILE A 1 278 ? -20.983 -11.274 0.972 1.00 68.50 278 ILE A C 1
ATOM 2166 O O . ILE A 1 278 ? -21.908 -11.972 1.393 1.00 68.50 278 ILE A O 1
ATOM 2170 N N . ILE A 1 279 ? -21.151 -9.991 0.649 1.00 70.75 279 ILE A N 1
ATOM 2171 C CA . ILE A 1 279 ? -22.455 -9.328 0.721 1.00 70.75 279 ILE A CA 1
ATOM 2172 C C . ILE A 1 279 ? -23.382 -9.985 -0.312 1.00 70.75 279 ILE A C 1
ATOM 2174 O O . ILE A 1 279 ? -23.099 -9.902 -1.512 1.00 70.75 279 ILE A O 1
ATOM 2178 N N . PRO A 1 280 ? -24.501 -10.611 0.107 1.00 69.19 280 PRO A N 1
ATOM 2179 C CA . PRO A 1 280 ? -25.455 -11.179 -0.834 1.00 69.19 280 PRO A CA 1
ATOM 2180 C C . PRO A 1 280 ? -25.899 -10.100 -1.823 1.00 69.19 280 PRO A C 1
ATOM 2182 O O . PRO A 1 280 ? -26.233 -8.999 -1.395 1.00 69.19 280 PRO A O 1
ATOM 2185 N N . SER A 1 281 ? -25.915 -10.415 -3.122 1.00 72.81 281 SER A N 1
ATOM 2186 C CA . SER A 1 281 ? -26.236 -9.523 -4.259 1.00 72.81 281 SER A CA 1
ATOM 2187 C C . SER A 1 281 ? -25.161 -8.533 -4.739 1.00 72.81 281 SER A C 1
ATOM 2189 O O . SER A 1 281 ? -25.330 -7.994 -5.833 1.00 72.81 281 SER A O 1
ATOM 2191 N N . LYS A 1 282 ? -24.037 -8.340 -4.028 1.00 79.62 282 LYS A N 1
ATOM 2192 C CA . LYS A 1 282 ? -22.884 -7.587 -4.564 1.00 79.62 282 LYS A CA 1
ATOM 2193 C C . LYS A 1 282 ? -21.920 -8.555 -5.260 1.00 79.62 282 LYS A C 1
ATOM 2195 O O . LYS A 1 282 ? -21.639 -9.632 -4.742 1.00 79.62 282 LYS A O 1
ATOM 2200 N N . VAL A 1 283 ? -21.416 -8.179 -6.436 1.00 83.00 283 VAL A N 1
ATOM 2201 C CA . VAL A 1 283 ? -20.356 -8.941 -7.118 1.00 83.00 283 VAL A CA 1
ATOM 2202 C C . VAL A 1 283 ? -19.080 -8.851 -6.282 1.00 83.00 283 VAL A C 1
ATOM 2204 O O . VAL A 1 283 ? -18.696 -7.750 -5.878 1.00 83.00 283 VAL A O 1
ATOM 2207 N N . SER A 1 284 ? -18.439 -9.992 -6.024 1.00 86.38 284 SER A N 1
ATOM 2208 C CA . SER A 1 284 ? -17.196 -10.037 -5.254 1.00 86.38 284 SER A CA 1
ATOM 2209 C C . SER A 1 284 ? -16.068 -9.301 -5.985 1.00 86.38 284 SER A C 1
ATOM 2211 O O . SER A 1 284 ? -16.036 -9.220 -7.218 1.00 86.38 284 SER A O 1
ATOM 2213 N N . VAL A 1 285 ? -15.121 -8.748 -5.235 1.00 87.38 285 VAL A N 1
ATOM 2214 C CA . VAL A 1 285 ? -13.923 -8.112 -5.791 1.00 87.38 285 VAL A CA 1
ATOM 2215 C C . VAL A 1 285 ? -13.117 -9.141 -6.581 1.00 87.38 285 VAL A C 1
ATOM 2217 O O . VAL A 1 285 ? -12.646 -8.846 -7.679 1.00 87.38 285 VAL A O 1
ATOM 2220 N N . THR A 1 286 ? -13.025 -10.377 -6.090 1.00 87.62 286 THR A N 1
ATOM 2221 C CA . THR A 1 286 ? -12.357 -11.481 -6.792 1.00 87.62 286 THR A CA 1
ATOM 2222 C C . THR A 1 286 ? -13.000 -11.788 -8.150 1.00 87.62 286 THR A C 1
ATOM 2224 O O . THR A 1 286 ? -12.288 -11.968 -9.145 1.00 87.62 286 THR A O 1
ATOM 2227 N N . ASP A 1 287 ? -14.333 -11.771 -8.235 1.00 86.69 287 ASP A N 1
ATOM 2228 C CA . ASP A 1 287 ? -15.046 -11.942 -9.505 1.00 86.69 287 ASP A CA 1
ATOM 2229 C C . ASP A 1 287 ? -14.834 -10.745 -10.435 1.00 86.69 287 ASP A C 1
ATOM 2231 O O . ASP A 1 287 ? -14.692 -10.925 -11.645 1.00 86.69 287 ASP A O 1
ATOM 2235 N N . ARG A 1 288 ? -14.756 -9.517 -9.909 1.00 89.00 288 ARG A N 1
ATOM 2236 C CA . ARG A 1 288 ? -14.467 -8.323 -10.725 1.00 89.00 288 ARG A CA 1
ATOM 2237 C C . ARG A 1 288 ? -13.098 -8.413 -11.396 1.00 89.00 288 ARG A C 1
ATOM 2239 O O . ARG A 1 288 ? -13.009 -8.148 -12.591 1.00 89.00 288 ARG A O 1
ATOM 2246 N N . PHE A 1 289 ? -12.070 -8.887 -10.690 1.00 88.31 289 PHE A N 1
ATOM 2247 C CA . PHE A 1 289 ? -10.742 -9.158 -11.270 1.00 88.31 289 PHE A CA 1
ATOM 2248 C C . PHE A 1 289 ? -10.735 -10.269 -12.328 1.00 88.31 289 PHE A C 1
ATOM 2250 O O . PHE A 1 289 ? -9.786 -10.380 -13.101 1.00 88.31 289 PHE A O 1
ATOM 2257 N N . SER A 1 290 ? -11.764 -11.114 -12.355 1.00 84.44 290 SER A N 1
ATOM 2258 C CA . SER A 1 290 ? -11.903 -12.183 -13.348 1.00 84.44 290 SER A CA 1
ATOM 2259 C C . SER A 1 290 ? -12.731 -11.763 -14.564 1.00 84.44 290 SER A C 1
ATOM 2261 O O . SER A 1 290 ? -12.605 -12.376 -15.619 1.00 84.44 290 SER A O 1
ATOM 2263 N N . ASN A 1 291 ? -13.574 -10.736 -14.423 1.00 85.88 291 ASN A N 1
ATOM 2264 C CA . ASN A 1 291 ? -14.533 -10.317 -15.447 1.00 85.88 291 ASN A CA 1
ATOM 2265 C C . ASN A 1 291 ? -14.224 -8.943 -16.075 1.00 85.88 291 ASN A C 1
ATOM 2267 O O . ASN A 1 291 ? -14.798 -8.624 -17.115 1.00 85.88 291 ASN A O 1
ATOM 2271 N N . SER A 1 292 ? -13.345 -8.132 -15.476 1.00 88.44 292 SER A N 1
ATOM 2272 C CA . SER A 1 292 ? -12.894 -6.848 -16.033 1.00 88.44 292 SER A CA 1
ATOM 2273 C C . SER A 1 292 ? -11.545 -6.994 -16.734 1.00 88.44 292 SER A C 1
ATOM 2275 O O . SER A 1 292 ? -10.564 -7.415 -16.119 1.00 88.44 292 SER A O 1
ATOM 2277 N N . ALA A 1 293 ? -11.488 -6.595 -18.008 1.00 86.50 293 ALA A N 1
ATOM 2278 C CA . ALA A 1 293 ? -10.267 -6.649 -18.812 1.00 86.50 293 ALA A CA 1
ATOM 2279 C C . ALA A 1 293 ? -9.155 -5.741 -18.257 1.00 86.50 293 ALA A C 1
ATOM 2281 O O . ALA A 1 293 ? -7.985 -6.110 -18.308 1.00 86.50 293 ALA A O 1
ATOM 2282 N N . GLU A 1 294 ? -9.506 -4.585 -17.687 1.00 86.75 294 GLU A N 1
ATOM 2283 C CA . GLU A 1 294 ? -8.538 -3.650 -17.100 1.00 86.75 294 GLU A CA 1
ATOM 2284 C C . GLU A 1 294 ? -7.885 -4.238 -15.846 1.00 86.75 294 GLU A C 1
ATOM 2286 O O . GLU A 1 294 ? -6.664 -4.230 -15.707 1.00 86.75 294 GLU A O 1
ATOM 2291 N N . LEU A 1 295 ? -8.685 -4.819 -14.946 1.00 89.06 295 LEU A N 1
ATOM 2292 C CA . LEU A 1 295 ? -8.176 -5.452 -13.724 1.00 89.06 295 LEU A CA 1
ATOM 2293 C C . LEU A 1 295 ? -7.374 -6.726 -14.032 1.00 89.06 295 LEU A C 1
ATOM 2295 O O . LEU A 1 295 ? -6.359 -6.994 -13.382 1.00 89.06 295 LEU A O 1
ATOM 2299 N N . GLU A 1 296 ? -7.792 -7.491 -15.045 1.00 86.50 296 GLU A N 1
ATOM 2300 C CA . GLU A 1 296 ? -7.027 -8.628 -15.560 1.00 86.50 296 GLU A CA 1
ATOM 2301 C C . GLU A 1 296 ? -5.675 -8.174 -16.134 1.00 86.50 296 GLU A C 1
ATOM 2303 O O . GLU A 1 296 ? -4.652 -8.825 -15.886 1.00 86.50 296 GLU A O 1
ATOM 2308 N N . ASN A 1 297 ? -5.640 -7.038 -16.844 1.00 86.25 297 ASN A N 1
ATOM 2309 C CA . ASN A 1 297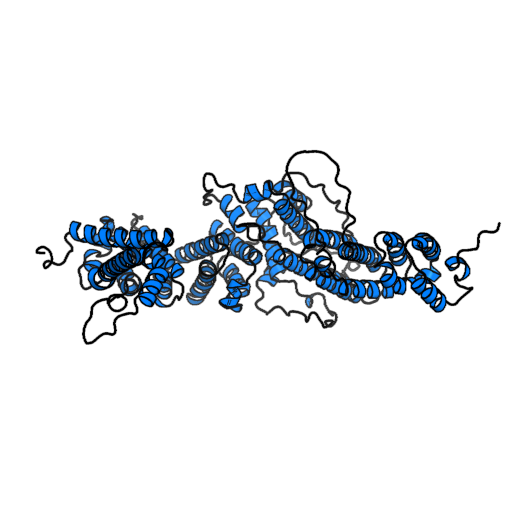 ? -4.399 -6.462 -17.361 1.00 86.25 297 ASN A CA 1
ATOM 2310 C C . ASN A 1 297 ? -3.452 -6.072 -16.221 1.00 86.25 297 ASN A C 1
ATOM 2312 O O . ASN A 1 297 ? -2.295 -6.492 -16.230 1.00 86.25 297 ASN A O 1
ATOM 2316 N N . ARG A 1 298 ? -3.956 -5.388 -15.179 1.00 89.81 298 ARG A N 1
ATOM 2317 C CA . ARG A 1 298 ? -3.149 -5.021 -13.999 1.00 89.81 298 ARG A CA 1
ATOM 2318 C C . ARG A 1 298 ? -2.480 -6.233 -13.365 1.00 89.81 298 ARG A C 1
ATOM 2320 O O . ARG A 1 298 ? -1.280 -6.219 -13.091 1.00 89.81 298 ARG A O 1
ATOM 2327 N N . LEU A 1 299 ? -3.256 -7.298 -13.158 1.00 88.75 299 LEU A N 1
ATOM 2328 C CA . LEU A 1 299 ? -2.757 -8.538 -12.576 1.00 88.75 299 LEU A CA 1
ATOM 2329 C C . LEU A 1 299 ? -1.710 -9.207 -13.477 1.00 88.75 299 LEU A C 1
ATOM 2331 O O . LEU A 1 299 ? -0.696 -9.706 -12.986 1.00 88.75 299 LEU A O 1
ATOM 2335 N N . THR A 1 300 ? -1.947 -9.206 -14.789 1.00 87.31 300 THR A N 1
ATOM 2336 C CA . THR A 1 300 ? -1.025 -9.770 -15.779 1.00 87.31 300 THR A CA 1
ATOM 2337 C C . THR A 1 300 ? 0.301 -9.015 -15.785 1.00 87.31 300 THR A C 1
ATOM 2339 O O . THR A 1 300 ? 1.356 -9.650 -15.732 1.00 87.31 300 THR A O 1
ATOM 2342 N N . THR A 1 301 ? 0.264 -7.682 -15.791 1.00 89.62 301 THR A N 1
ATOM 2343 C CA . THR A 1 301 ? 1.454 -6.828 -15.742 1.00 89.62 301 THR A CA 1
ATOM 2344 C C . THR A 1 301 ? 2.270 -7.098 -14.483 1.00 89.62 301 THR A C 1
ATOM 2346 O O . THR A 1 301 ? 3.440 -7.468 -14.590 1.00 89.62 301 THR A O 1
ATOM 2349 N N . VAL A 1 302 ? 1.655 -7.038 -13.295 1.00 91.88 302 VAL A N 1
ATOM 2350 C CA . VAL A 1 302 ? 2.362 -7.321 -12.033 1.00 91.88 302 VAL A CA 1
ATOM 2351 C C . VAL A 1 302 ? 2.903 -8.751 -12.004 1.00 91.88 302 VAL A C 1
ATOM 2353 O O . VAL A 1 302 ? 4.045 -8.964 -11.603 1.00 91.88 302 VAL A O 1
ATOM 2356 N N . GLY A 1 303 ? 2.158 -9.736 -12.513 1.00 88.75 303 GLY A N 1
ATOM 2357 C CA . GLY A 1 303 ? 2.640 -11.112 -12.653 1.00 88.75 303 GLY A CA 1
ATOM 2358 C C . GLY A 1 303 ? 3.912 -11.228 -13.500 1.00 88.75 303 GLY A C 1
ATOM 2359 O O . GLY A 1 303 ? 4.841 -11.949 -13.127 1.00 88.75 303 GLY A O 1
ATOM 2360 N N . GLN A 1 304 ? 3.999 -10.487 -14.609 1.00 88.50 304 GLN A N 1
ATOM 2361 C CA . GLN A 1 304 ? 5.213 -10.442 -15.428 1.00 88.50 304 GLN A CA 1
ATOM 2362 C C . GLN A 1 304 ? 6.388 -9.797 -14.686 1.00 88.50 304 GLN A C 1
ATOM 2364 O O . GLN A 1 304 ? 7.508 -10.300 -14.789 1.00 88.50 304 GLN A O 1
ATOM 2369 N N . LEU A 1 305 ? 6.147 -8.738 -13.912 1.00 91.56 305 LEU A N 1
ATOM 2370 C CA . LEU A 1 305 ? 7.180 -8.091 -13.097 1.00 91.56 305 LEU A CA 1
ATOM 2371 C C . LEU A 1 305 ? 7.704 -9.017 -11.997 1.00 91.56 305 LEU A C 1
ATOM 2373 O O . LEU A 1 305 ? 8.915 -9.123 -11.814 1.00 91.56 305 LEU A O 1
ATOM 2377 N N . VAL A 1 306 ? 6.821 -9.769 -11.334 1.00 90.19 306 VAL A N 1
ATOM 2378 C CA . VAL A 1 306 ? 7.215 -10.787 -10.349 1.00 90.19 306 VAL A CA 1
ATOM 2379 C C . VAL A 1 306 ? 8.079 -11.876 -10.996 1.00 90.19 306 VAL A C 1
ATOM 2381 O O . VAL A 1 306 ? 9.083 -12.286 -10.413 1.00 90.19 306 VAL A O 1
ATOM 2384 N N . ALA A 1 307 ? 7.742 -12.324 -12.211 1.00 86.75 307 ALA A N 1
ATOM 2385 C CA . ALA A 1 307 ? 8.553 -13.305 -12.934 1.00 86.75 307 ALA A CA 1
ATOM 2386 C C . ALA A 1 307 ? 9.946 -12.774 -13.304 1.00 86.75 307 ALA A C 1
ATOM 2388 O O . ALA A 1 307 ? 10.925 -13.508 -13.177 1.00 86.75 307 ALA A O 1
ATOM 2389 N N . ILE A 1 308 ? 10.056 -11.508 -13.715 1.00 89.19 308 ILE A N 1
ATOM 2390 C CA . ILE A 1 308 ? 11.356 -10.876 -13.986 1.00 89.19 308 ILE A CA 1
ATOM 2391 C C . ILE A 1 308 ? 12.156 -10.711 -12.697 1.00 89.19 308 ILE A C 1
ATOM 2393 O O . ILE A 1 308 ? 13.358 -10.945 -12.694 1.00 89.19 308 ILE A O 1
ATOM 2397 N N . ALA A 1 309 ? 11.507 -10.364 -11.586 1.00 91.44 309 ALA A N 1
ATOM 2398 C CA . ALA A 1 309 ? 12.173 -10.286 -10.292 1.00 91.44 309 ALA A CA 1
ATOM 2399 C C . ALA A 1 309 ? 12.788 -11.630 -9.878 1.00 91.44 309 ALA A C 1
ATOM 2401 O O . ALA A 1 309 ? 13.854 -11.655 -9.268 1.00 91.44 309 ALA A O 1
ATOM 2402 N N . GLN A 1 310 ? 12.130 -12.748 -10.207 1.00 87.81 310 GLN A N 1
ATOM 2403 C CA . GLN A 1 310 ? 12.698 -14.085 -10.016 1.00 87.81 310 GLN A CA 1
ATOM 2404 C C . GLN A 1 310 ? 13.883 -14.340 -10.958 1.00 87.81 310 GLN A C 1
ATOM 2406 O O . GLN A 1 310 ? 14.898 -14.862 -10.511 1.00 87.81 310 GLN A O 1
ATOM 2411 N N . ASP A 1 311 ? 13.777 -13.948 -12.233 1.00 86.62 311 ASP A N 1
ATOM 2412 C CA . ASP A 1 311 ? 14.870 -14.066 -13.214 1.00 86.62 311 ASP A CA 1
ATOM 2413 C C . ASP A 1 311 ? 16.104 -13.228 -12.834 1.00 86.62 311 ASP A C 1
ATOM 2415 O O . ASP A 1 311 ? 17.232 -13.613 -13.129 1.00 86.62 311 ASP A O 1
ATOM 2419 N N . LEU A 1 312 ? 15.894 -12.097 -12.158 1.00 90.19 312 LEU A N 1
ATOM 2420 C CA . LEU A 1 312 ? 16.948 -11.244 -11.610 1.00 90.19 312 LEU A CA 1
ATOM 2421 C C . LEU A 1 312 ? 17.462 -11.712 -10.242 1.00 90.19 312 LEU A C 1
ATOM 2423 O O . LEU A 1 312 ? 18.295 -11.021 -9.658 1.00 90.19 312 LEU A O 1
ATOM 2427 N N . GLU A 1 313 ? 16.977 -12.845 -9.725 1.00 90.81 313 GLU A N 1
ATOM 2428 C CA . GLU A 1 313 ? 17.357 -13.399 -8.419 1.00 90.81 313 GLU A CA 1
ATOM 2429 C C . GLU A 1 313 ? 17.131 -12.408 -7.260 1.00 90.81 313 GLU A C 1
ATOM 2431 O O . GLU A 1 313 ? 17.958 -12.260 -6.366 1.00 90.81 313 GLU A O 1
ATOM 2436 N N . ILE A 1 314 ? 16.003 -11.687 -7.271 1.00 91.62 314 ILE A N 1
ATOM 2437 C CA . ILE A 1 314 ? 15.598 -10.865 -6.124 1.00 91.62 314 ILE A CA 1
ATOM 2438 C C . ILE A 1 314 ? 15.034 -11.792 -5.046 1.00 91.62 314 ILE A C 1
ATOM 2440 O O . ILE A 1 314 ? 13.901 -12.280 -5.166 1.00 91.62 314 ILE A O 1
ATOM 2444 N N . HIS A 1 315 ? 15.810 -12.048 -3.998 1.00 90.69 315 HIS A N 1
ATOM 2445 C CA . HIS A 1 315 ? 15.419 -12.940 -2.909 1.00 90.69 315 HIS A CA 1
ATOM 2446 C C . HIS A 1 315 ? 14.454 -12.264 -1.932 1.00 90.69 315 HIS A C 1
ATOM 2448 O O . HIS A 1 315 ? 14.452 -11.045 -1.780 1.00 90.69 315 HIS A O 1
ATOM 2454 N N . SER A 1 316 ? 13.606 -13.058 -1.275 1.00 88.88 316 SER A N 1
ATOM 2455 C CA . SER A 1 316 ? 12.659 -12.544 -0.277 1.00 88.88 316 SER A CA 1
ATOM 2456 C C . SER A 1 316 ? 13.374 -11.911 0.917 1.00 88.88 316 SER A C 1
ATOM 2458 O O . SER A 1 316 ? 12.932 -10.864 1.377 1.00 88.88 316 SER A O 1
ATOM 2460 N N . ASP A 1 317 ? 14.522 -12.457 1.327 1.00 90.00 317 ASP A N 1
ATOM 2461 C CA . ASP A 1 317 ? 15.392 -11.871 2.353 1.00 90.00 317 ASP A CA 1
ATOM 2462 C C . ASP A 1 317 ? 15.836 -10.443 2.013 1.00 90.00 317 ASP A C 1
ATOM 2464 O O . ASP A 1 317 ? 15.784 -9.559 2.868 1.00 90.00 317 ASP A O 1
ATOM 2468 N N . ASP A 1 318 ? 16.222 -10.188 0.758 1.00 91.06 318 ASP A N 1
ATOM 2469 C CA . ASP A 1 318 ? 16.624 -8.850 0.309 1.00 91.06 318 ASP A CA 1
ATOM 2470 C C . ASP A 1 318 ? 15.442 -7.872 0.362 1.00 91.06 318 ASP A C 1
ATOM 2472 O O . ASP A 1 318 ? 15.602 -6.710 0.747 1.00 91.06 318 ASP A O 1
ATOM 2476 N N . LEU A 1 319 ? 14.242 -8.341 0.001 1.00 93.69 319 LEU A N 1
ATOM 2477 C CA . LEU A 1 319 ? 13.016 -7.549 0.097 1.00 93.69 319 LEU A CA 1
ATOM 2478 C C . LEU A 1 319 ? 12.696 -7.231 1.556 1.00 93.69 319 LEU A C 1
ATOM 2480 O O . LEU A 1 319 ? 12.460 -6.072 1.883 1.00 93.69 319 LEU A O 1
ATOM 2484 N N . LEU A 1 320 ? 12.728 -8.235 2.435 1.00 92.25 320 LEU A N 1
ATOM 2485 C CA . LEU A 1 320 ? 12.483 -8.081 3.870 1.00 92.25 320 LEU A CA 1
ATOM 2486 C C . LEU A 1 320 ? 13.464 -7.098 4.502 1.00 92.25 320 LEU A C 1
ATOM 2488 O O . LEU A 1 320 ? 13.039 -6.176 5.196 1.00 92.25 320 LEU A O 1
ATOM 2492 N N . ALA A 1 321 ? 14.757 -7.248 4.216 1.00 92.50 321 ALA A N 1
ATOM 2493 C CA . ALA A 1 321 ? 15.787 -6.336 4.693 1.00 92.50 321 ALA A CA 1
ATOM 2494 C C . ALA A 1 321 ? 15.541 -4.897 4.216 1.00 92.50 321 ALA A C 1
ATOM 2496 O O . ALA A 1 321 ? 15.671 -3.970 5.010 1.00 92.50 321 ALA A O 1
ATOM 2497 N N . THR A 1 322 ? 15.132 -4.714 2.955 1.00 93.56 322 THR A N 1
ATOM 2498 C CA . THR A 1 322 ? 14.830 -3.390 2.388 1.00 93.56 322 THR A CA 1
ATOM 2499 C C . THR A 1 322 ? 13.606 -2.758 3.060 1.00 93.56 322 THR A C 1
ATOM 2501 O O . THR A 1 322 ? 13.673 -1.625 3.525 1.00 93.56 322 THR A O 1
ATOM 2504 N N . MET A 1 323 ? 12.490 -3.487 3.155 1.00 93.44 323 MET A N 1
ATOM 2505 C CA . MET A 1 323 ? 11.229 -2.967 3.706 1.00 93.44 323 MET A CA 1
ATOM 2506 C C . MET A 1 323 ? 11.316 -2.624 5.198 1.00 93.44 323 MET A C 1
ATOM 2508 O O . MET A 1 323 ? 10.628 -1.722 5.669 1.00 93.44 323 MET A O 1
ATOM 2512 N N . LEU A 1 324 ? 12.131 -3.367 5.951 1.00 91.69 324 LEU A N 1
ATOM 2513 C CA . LEU A 1 324 ? 12.326 -3.160 7.387 1.00 91.69 324 LEU A CA 1
ATOM 2514 C C . LEU A 1 324 ?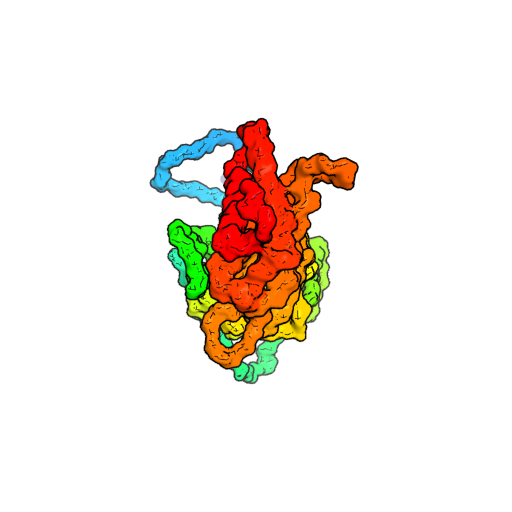 13.436 -2.144 7.692 1.00 91.69 324 LEU A C 1
ATOM 2516 O O . LEU A 1 324 ? 13.642 -1.805 8.862 1.00 91.69 324 LEU A O 1
ATOM 2520 N N . ASP A 1 325 ? 14.146 -1.651 6.674 1.00 91.12 325 ASP A N 1
ATOM 2521 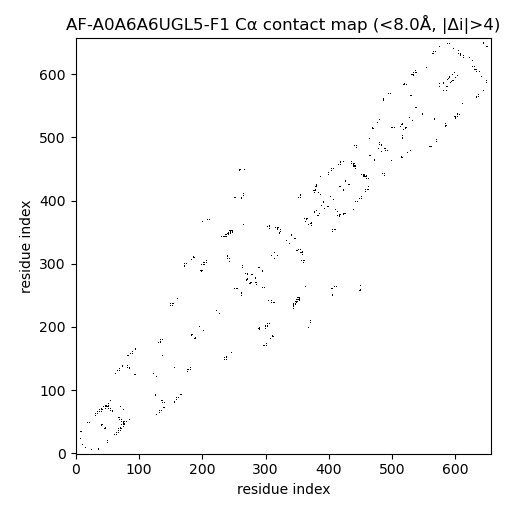C CA . ASP A 1 325 ? 15.148 -0.613 6.856 1.00 91.12 325 ASP A CA 1
ATOM 2522 C C . ASP A 1 325 ? 14.480 0.710 7.252 1.00 91.12 325 ASP A C 1
ATOM 2524 O O . ASP A 1 325 ? 13.557 1.213 6.610 1.00 91.12 325 ASP A O 1
ATOM 2528 N N . THR A 1 326 ? 14.971 1.300 8.335 1.00 87.69 326 THR A N 1
ATOM 2529 C CA . THR A 1 326 ? 14.470 2.557 8.893 1.00 87.69 326 THR A CA 1
ATOM 2530 C C . THR A 1 326 ? 15.218 3.778 8.372 1.00 87.69 326 THR A C 1
ATOM 2532 O O . THR A 1 326 ? 14.839 4.896 8.708 1.00 87.69 326 THR A O 1
ATOM 2535 N N . THR A 1 327 ? 16.295 3.594 7.601 1.00 86.19 327 THR A N 1
ATOM 2536 C CA . THR A 1 327 ? 17.001 4.715 6.971 1.00 86.19 327 THR A CA 1
ATOM 2537 C C . THR A 1 327 ? 16.084 5.390 5.948 1.00 86.19 327 THR A C 1
ATOM 2539 O O . THR A 1 327 ? 15.418 4.684 5.200 1.00 86.19 327 THR A O 1
ATOM 2542 N N . PRO A 1 328 ? 15.952 6.726 5.917 1.00 79.56 328 PRO A N 1
ATOM 2543 C CA . PRO A 1 328 ? 15.123 7.377 4.905 1.00 79.56 328 PRO A CA 1
ATOM 2544 C C . PRO A 1 328 ? 15.656 7.042 3.509 1.00 79.56 328 PRO A C 1
ATOM 2546 O O . PRO A 1 328 ? 16.873 6.965 3.318 1.00 79.56 328 PRO A O 1
ATOM 2549 N N . GLU A 1 329 ? 14.754 6.826 2.551 1.00 77.38 329 GLU A N 1
ATOM 2550 C CA . GLU A 1 329 ? 15.179 6.649 1.166 1.00 77.38 329 GLU A CA 1
ATOM 2551 C C . GLU A 1 329 ? 15.847 7.926 0.674 1.00 77.38 329 GLU A C 1
ATOM 2553 O O . GLU A 1 329 ? 15.389 9.039 0.938 1.00 77.38 329 GLU A O 1
ATOM 2558 N N . ILE A 1 330 ? 16.973 7.758 -0.009 1.00 69.62 330 ILE A N 1
ATOM 2559 C CA . ILE A 1 330 ? 17.645 8.868 -0.664 1.00 69.62 330 ILE A CA 1
ATOM 2560 C C . ILE A 1 330 ? 16.911 9.062 -1.985 1.00 69.62 330 ILE A C 1
ATOM 2562 O O . ILE A 1 330 ? 17.153 8.331 -2.942 1.00 69.62 330 ILE A O 1
ATOM 2566 N N . GLU A 1 331 ? 15.985 10.014 -2.016 1.00 61.62 331 GLU A N 1
ATOM 2567 C CA . GLU A 1 331 ? 15.380 10.458 -3.266 1.00 61.62 331 GLU A CA 1
ATOM 2568 C C . GLU A 1 331 ? 16.451 11.187 -4.083 1.00 61.62 331 GLU A C 1
ATOM 2570 O O . GLU A 1 331 ? 16.974 12.229 -3.673 1.00 61.62 331 GLU A O 1
ATOM 2575 N N . GLY A 1 332 ? 16.820 10.606 -5.223 1.00 58.91 332 GLY A N 1
ATOM 2576 C CA . GLY A 1 332 ? 17.711 11.255 -6.175 1.00 58.91 332 GLY A CA 1
ATOM 2577 C C . GLY A 1 332 ? 17.073 12.523 -6.740 1.00 58.91 332 GLY A C 1
ATOM 2578 O O . GLY A 1 332 ? 15.875 12.558 -7.029 1.00 58.91 332 GLY A O 1
ATOM 2579 N N . ASP A 1 333 ? 17.868 13.579 -6.920 1.00 54.91 333 ASP A N 1
ATOM 2580 C CA . ASP A 1 333 ? 17.393 14.794 -7.584 1.00 54.91 333 ASP A CA 1
ATOM 2581 C C . ASP A 1 333 ? 17.145 14.492 -9.071 1.00 54.91 333 ASP A C 1
ATOM 2583 O O . ASP A 1 333 ? 18.069 14.146 -9.812 1.00 54.91 333 ASP A O 1
ATOM 2587 N N . ARG A 1 334 ? 15.891 14.652 -9.515 1.00 54.25 334 ARG A N 1
ATOM 2588 C CA . ARG A 1 334 ? 15.441 14.389 -10.895 1.00 54.25 334 ARG A CA 1
ATOM 2589 C C . ARG A 1 334 ? 16.240 15.179 -11.947 1.00 54.25 334 ARG A C 1
ATOM 2591 O O . ARG A 1 334 ? 16.219 14.806 -13.118 1.00 54.25 334 ARG A O 1
ATOM 2598 N N . GLY A 1 335 ? 16.938 16.251 -11.553 1.00 49.12 335 GLY A N 1
ATOM 2599 C CA . GLY A 1 335 ? 17.769 17.079 -12.433 1.00 49.12 335 GLY A CA 1
ATOM 2600 C C . GLY A 1 335 ? 19.281 16.821 -12.383 1.00 49.12 335 GLY A C 1
ATOM 2601 O O . GLY A 1 335 ? 20.010 17.441 -13.161 1.00 49.12 335 GLY A O 1
ATOM 2602 N N . VAL A 1 336 ? 19.781 15.954 -11.493 1.00 53.88 336 VAL A N 1
ATOM 2603 C CA . VAL A 1 336 ? 21.226 15.785 -11.258 1.00 53.88 336 VAL A CA 1
ATOM 2604 C C . VAL A 1 336 ? 21.643 14.338 -11.487 1.00 53.88 336 VAL A C 1
ATOM 2606 O O . VAL A 1 336 ? 21.130 13.417 -10.863 1.00 53.88 336 VAL A O 1
ATOM 2609 N N . GLU A 1 337 ? 22.633 14.132 -12.360 1.00 55.75 337 GLU A N 1
ATOM 2610 C CA . GLU A 1 337 ? 23.242 12.811 -12.512 1.00 55.75 337 GLU A CA 1
ATOM 2611 C C . GLU A 1 337 ? 23.976 12.424 -11.228 1.00 55.75 337 GLU A C 1
ATOM 2613 O O . GLU A 1 337 ? 24.995 13.018 -10.861 1.00 55.75 337 GLU A O 1
ATOM 2618 N N . GLU A 1 338 ? 23.447 11.414 -10.545 1.00 61.03 338 GLU A N 1
ATOM 2619 C CA . GLU A 1 338 ? 24.089 10.840 -9.373 1.00 61.03 338 GLU A CA 1
ATOM 2620 C C . GLU A 1 338 ? 25.464 10.260 -9.718 1.00 61.03 338 GLU A C 1
ATOM 2622 O O . GLU A 1 338 ? 25.726 9.757 -10.816 1.00 61.03 338 GLU A O 1
ATOM 2627 N N . SER A 1 339 ? 26.373 10.304 -8.744 1.00 62.91 339 SER A N 1
ATOM 2628 C CA . SER A 1 339 ? 27.680 9.677 -8.892 1.00 62.91 339 SER A CA 1
ATOM 2629 C C . SER A 1 339 ? 27.529 8.175 -9.131 1.00 62.91 339 SER A C 1
ATOM 2631 O O . SER A 1 339 ? 26.885 7.487 -8.342 1.00 62.91 339 SER A O 1
ATOM 2633 N N . TYR A 1 340 ? 28.181 7.663 -10.176 1.00 73.12 340 TYR A N 1
ATOM 2634 C CA . TYR A 1 340 ? 28.130 6.245 -10.534 1.00 73.12 340 TYR A CA 1
ATOM 2635 C C . TYR A 1 340 ? 28.460 5.327 -9.344 1.00 73.12 340 TYR A C 1
ATOM 2637 O O . TYR A 1 340 ? 29.489 5.546 -8.686 1.00 73.12 340 TYR A O 1
ATOM 2645 N N . PRO A 1 341 ? 27.657 4.272 -9.099 1.00 76.88 341 PRO A N 1
ATOM 2646 C CA . PRO A 1 341 ? 27.904 3.354 -8.000 1.00 76.88 341 PRO A CA 1
ATOM 2647 C C . PRO A 1 341 ? 29.254 2.660 -8.184 1.00 76.88 341 PRO A C 1
ATOM 2649 O O . PRO A 1 341 ? 29.650 2.286 -9.290 1.00 76.88 341 PRO A O 1
ATOM 2652 N N . SER A 1 342 ? 29.985 2.520 -7.080 1.00 75.88 342 SER A N 1
ATOM 2653 C CA . SER A 1 342 ? 31.312 1.890 -7.069 1.00 75.88 342 SER A CA 1
ATOM 2654 C C . SER A 1 342 ? 31.268 0.422 -6.650 1.00 75.88 342 SER A C 1
ATOM 2656 O O . SER A 1 342 ? 32.215 -0.313 -6.930 1.00 75.88 342 SER A O 1
ATOM 2658 N N . THR A 1 343 ? 30.179 -0.004 -6.006 1.00 85.19 343 THR A N 1
ATOM 2659 C CA . THR A 1 343 ? 29.940 -1.374 -5.542 1.00 85.19 343 THR A CA 1
ATOM 2660 C C . THR A 1 343 ? 28.471 -1.731 -5.732 1.00 85.19 343 THR A C 1
ATOM 2662 O O . THR A 1 343 ? 27.605 -0.857 -5.714 1.00 85.19 343 THR A O 1
ATOM 2665 N N . ALA A 1 344 ? 28.162 -3.020 -5.883 1.00 85.25 344 ALA A N 1
ATOM 2666 C CA . ALA A 1 344 ? 26.765 -3.445 -6.006 1.00 85.25 344 ALA A CA 1
ATOM 2667 C C . ALA A 1 344 ? 25.949 -3.108 -4.739 1.00 85.25 344 ALA A C 1
ATOM 2669 O O . ALA A 1 344 ? 24.805 -2.681 -4.824 1.00 85.25 344 ALA A O 1
ATOM 2670 N N . ALA A 1 345 ? 26.553 -3.228 -3.554 1.00 83.88 345 ALA A N 1
ATOM 2671 C CA . ALA A 1 345 ? 25.881 -2.972 -2.279 1.00 83.88 345 ALA A CA 1
ATOM 2672 C C . ALA A 1 345 ? 25.448 -1.507 -2.072 1.00 83.88 345 ALA A C 1
ATOM 2674 O O . ALA A 1 345 ? 24.597 -1.254 -1.226 1.00 83.88 345 ALA A O 1
ATOM 2675 N N . SER A 1 346 ? 26.012 -0.548 -2.817 1.00 84.44 346 SER A N 1
ATOM 2676 C CA . SER A 1 346 ? 25.617 0.863 -2.714 1.00 84.44 346 SER A CA 1
ATOM 2677 C C . SER A 1 346 ? 24.348 1.205 -3.496 1.00 84.44 346 SER A C 1
ATOM 2679 O O . SER A 1 346 ? 23.962 2.366 -3.510 1.00 84.44 346 SER A O 1
ATOM 2681 N N . ILE A 1 347 ? 23.746 0.241 -4.197 1.00 88.12 347 ILE A N 1
ATOM 2682 C CA . ILE A 1 347 ? 22.569 0.455 -5.042 1.00 88.12 347 ILE A CA 1
ATOM 2683 C C . ILE A 1 347 ? 21.330 -0.032 -4.274 1.00 88.12 347 ILE A C 1
ATOM 2685 O O . ILE A 1 347 ? 21.137 -1.251 -4.151 1.00 88.12 347 ILE A O 1
ATOM 2689 N N . PRO A 1 348 ? 20.501 0.882 -3.736 1.00 90.19 348 PRO A N 1
ATOM 2690 C CA . PRO A 1 348 ? 19.326 0.514 -2.957 1.00 90.19 348 PRO A CA 1
ATOM 2691 C C . PRO A 1 348 ? 18.196 -0.005 -3.852 1.00 90.19 348 PRO A C 1
ATOM 2693 O O . PRO A 1 348 ? 18.090 0.341 -5.030 1.00 90.19 348 PRO A O 1
ATOM 2696 N N . LEU A 1 349 ? 17.336 -0.846 -3.284 1.00 92.94 349 LEU A N 1
ATOM 2697 C CA . LEU A 1 349 ? 16.034 -1.181 -3.864 1.00 92.94 349 LEU A CA 1
ATOM 2698 C C . LEU A 1 349 ? 14.998 -0.164 -3.354 1.00 92.94 349 LEU A C 1
ATOM 2700 O O . LEU A 1 349 ? 15.143 0.299 -2.227 1.00 92.94 349 LEU A O 1
ATOM 2704 N N . SER A 1 350 ? 13.950 0.127 -4.134 1.00 93.44 350 SER A N 1
ATOM 2705 C CA . SER A 1 350 ? 12.787 0.871 -3.614 1.00 93.44 350 SER A CA 1
ATOM 2706 C C . SER A 1 350 ? 12.081 0.034 -2.545 1.00 93.44 350 SER A C 1
ATOM 2708 O O . SER A 1 350 ? 11.813 -1.153 -2.758 1.00 93.44 350 SER A O 1
ATOM 2710 N N . LYS A 1 351 ? 11.766 0.640 -1.401 1.00 94.25 351 LYS A N 1
ATOM 2711 C CA . LYS A 1 351 ? 11.037 0.045 -0.277 1.00 94.25 351 LYS A CA 1
ATOM 2712 C C . LYS A 1 351 ? 9.595 -0.240 -0.634 1.00 94.25 351 LYS A C 1
ATOM 2714 O O . LYS A 1 351 ? 9.124 -1.340 -0.354 1.00 94.25 351 LYS A O 1
ATOM 2719 N N . SER A 1 352 ? 8.910 0.710 -1.263 1.00 94.50 352 SER A N 1
ATOM 2720 C CA . SER A 1 352 ? 7.534 0.528 -1.733 1.00 94.50 352 SER A CA 1
ATOM 2721 C C . SER A 1 352 ? 7.483 -0.549 -2.815 1.00 94.50 352 SER A C 1
ATOM 2723 O O . SER A 1 352 ? 6.706 -1.497 -2.713 1.00 94.50 352 SER A O 1
ATOM 2725 N N . GLY A 1 353 ? 8.410 -0.508 -3.778 1.00 95.69 353 GLY A N 1
ATOM 2726 C CA . GLY A 1 353 ? 8.597 -1.562 -4.774 1.00 95.69 353 GLY A CA 1
ATOM 2727 C C . GLY A 1 353 ? 8.890 -2.931 -4.157 1.00 95.69 353 GLY A C 1
ATOM 2728 O O . GLY A 1 353 ? 8.344 -3.948 -4.595 1.00 95.69 353 GLY A O 1
ATOM 2729 N N . ALA A 1 354 ? 9.717 -2.975 -3.109 1.00 96.31 354 ALA A N 1
ATOM 2730 C CA . ALA A 1 354 ? 10.005 -4.200 -2.375 1.00 96.31 354 ALA A CA 1
ATOM 2731 C C . ALA A 1 354 ? 8.768 -4.736 -1.640 1.00 96.31 354 ALA A C 1
ATOM 2733 O O . ALA A 1 354 ? 8.511 -5.942 -1.699 1.00 96.31 354 ALA A O 1
ATOM 2734 N N . LEU A 1 355 ? 7.969 -3.850 -1.032 1.00 96.69 355 LEU A N 1
ATOM 2735 C CA . LEU A 1 355 ? 6.689 -4.185 -0.412 1.00 96.69 355 LEU A CA 1
ATOM 2736 C C . LEU A 1 355 ? 5.710 -4.749 -1.428 1.00 96.69 355 LEU A C 1
ATOM 2738 O O . LEU A 1 355 ? 5.186 -5.837 -1.200 1.00 96.69 355 LEU A O 1
ATOM 2742 N N . TYR A 1 356 ? 5.519 -4.102 -2.575 1.00 96.81 356 TYR A N 1
ATOM 2743 C CA . TYR A 1 356 ? 4.652 -4.621 -3.631 1.00 96.81 356 TYR A CA 1
ATOM 2744 C C . TYR A 1 356 ? 5.096 -5.990 -4.130 1.00 96.81 356 TYR A C 1
ATOM 2746 O O . TYR A 1 356 ? 4.270 -6.889 -4.281 1.00 96.81 356 TYR A O 1
ATOM 2754 N N . LEU A 1 357 ? 6.396 -6.183 -4.354 1.00 95.44 357 LEU A N 1
ATOM 2755 C CA . LEU A 1 357 ? 6.920 -7.447 -4.853 1.00 95.44 357 LEU A CA 1
ATOM 2756 C C . LEU A 1 357 ? 6.778 -8.579 -3.824 1.00 95.44 357 LEU A C 1
ATOM 2758 O O . LEU A 1 357 ? 6.364 -9.685 -4.181 1.00 95.44 357 LEU A O 1
ATOM 2762 N N . PHE A 1 358 ? 7.084 -8.312 -2.552 1.00 94.94 358 PHE A N 1
ATOM 2763 C CA . PHE A 1 358 ? 6.887 -9.268 -1.460 1.00 94.94 358 PHE A CA 1
ATOM 2764 C C . PHE A 1 358 ? 5.406 -9.641 -1.319 1.00 94.94 358 PHE A C 1
ATOM 2766 O O . PHE A 1 358 ? 5.044 -10.819 -1.306 1.00 94.94 358 PHE A O 1
ATOM 2773 N N . THR A 1 359 ? 4.544 -8.628 -1.306 1.00 94.69 359 THR A N 1
ATOM 2774 C CA . THR A 1 359 ? 3.088 -8.748 -1.179 1.00 94.69 359 THR A CA 1
ATOM 2775 C C . THR A 1 359 ? 2.487 -9.518 -2.352 1.00 94.69 359 THR A C 1
ATOM 2777 O O . THR A 1 359 ? 1.681 -10.417 -2.139 1.00 94.69 359 THR A O 1
ATOM 2780 N N . ALA A 1 360 ? 2.938 -9.275 -3.586 1.00 93.31 360 ALA A N 1
ATOM 2781 C CA . ALA A 1 360 ? 2.501 -10.022 -4.765 1.00 93.31 360 ALA A CA 1
ATOM 2782 C C . ALA A 1 360 ? 2.868 -11.515 -4.682 1.00 93.31 360 ALA A C 1
ATOM 2784 O O . ALA A 1 360 ? 2.059 -12.377 -5.036 1.00 93.31 360 ALA A O 1
ATOM 2785 N N . ARG A 1 361 ? 4.070 -11.838 -4.182 1.00 91.12 361 ARG A N 1
ATOM 2786 C CA . ARG A 1 361 ? 4.495 -13.229 -3.953 1.00 91.12 361 ARG A CA 1
ATOM 2787 C C . ARG A 1 361 ? 3.686 -13.889 -2.832 1.00 91.12 361 ARG A C 1
ATOM 2789 O O . ARG A 1 361 ? 3.280 -15.038 -2.985 1.00 91.12 361 ARG A O 1
ATOM 2796 N N . LYS A 1 362 ? 3.376 -13.161 -1.755 1.00 91.19 362 LYS A N 1
ATOM 2797 C CA . LYS A 1 362 ? 2.480 -13.640 -0.690 1.00 91.19 362 LYS A CA 1
ATOM 2798 C C . LYS A 1 362 ? 1.045 -13.828 -1.164 1.00 91.19 362 LYS A C 1
ATOM 2800 O O . LYS A 1 362 ? 0.430 -14.840 -0.855 1.00 91.19 362 LYS A O 1
ATOM 2805 N N . ALA A 1 363 ? 0.527 -12.921 -1.986 1.00 91.25 363 ALA A N 1
ATOM 2806 C CA . ALA A 1 363 ? -0.787 -13.055 -2.599 1.00 91.25 363 ALA A CA 1
ATOM 2807 C C . ALA A 1 363 ? -0.879 -14.318 -3.460 1.00 91.25 363 ALA A C 1
ATOM 2809 O O . ALA A 1 363 ? -1.908 -14.988 -3.437 1.00 91.25 363 ALA A O 1
ATOM 2810 N N . MET A 1 364 ? 0.192 -14.698 -4.167 1.00 86.00 364 MET A N 1
ATOM 2811 C CA . MET A 1 364 ? 0.224 -15.987 -4.860 1.00 86.00 364 MET A CA 1
ATOM 2812 C C . MET A 1 364 ? -0.013 -17.169 -3.917 1.00 86.00 364 MET A C 1
ATOM 2814 O O . MET A 1 364 ? -0.828 -18.037 -4.229 1.00 86.00 364 MET A O 1
ATOM 2818 N N . GLU A 1 365 ? 0.703 -17.201 -2.799 1.00 87.56 365 GLU A N 1
ATOM 2819 C CA . GLU A 1 365 ? 0.586 -18.254 -1.794 1.00 87.56 365 GLU A CA 1
ATOM 2820 C C . GLU A 1 365 ? -0.838 -18.328 -1.243 1.00 87.56 365 GLU A C 1
ATOM 2822 O O . GLU A 1 365 ? -1.502 -19.353 -1.364 1.00 87.56 365 GLU A O 1
ATOM 2827 N N . VAL A 1 366 ? -1.332 -17.222 -0.680 1.00 89.12 366 VAL A N 1
ATOM 2828 C CA . VAL A 1 366 ? -2.539 -17.260 0.154 1.00 89.12 366 VAL A CA 1
ATOM 2829 C C . VAL A 1 366 ? -3.829 -17.079 -0.639 1.00 89.12 366 VAL A C 1
ATOM 2831 O O . VAL A 1 366 ? -4.845 -17.657 -0.270 1.00 89.12 366 VAL A O 1
ATOM 2834 N N . ILE A 1 367 ? -3.828 -16.334 -1.751 1.00 88.69 367 ILE A N 1
ATOM 2835 C CA . ILE A 1 367 ? -5.037 -16.119 -2.570 1.00 88.69 367 ILE A CA 1
ATOM 2836 C C . ILE A 1 367 ? -5.183 -17.229 -3.613 1.00 88.69 367 ILE A C 1
ATOM 2838 O O . ILE A 1 367 ? -6.291 -17.715 -3.831 1.00 88.69 367 ILE A O 1
ATOM 2842 N N . TYR A 1 368 ? -4.087 -17.692 -4.215 1.00 84.38 368 TYR A N 1
ATOM 2843 C CA . TYR A 1 368 ? -4.139 -18.624 -5.349 1.00 84.38 368 TYR A CA 1
ATOM 2844 C C . TYR A 1 368 ? -3.610 -20.032 -5.059 1.00 84.38 368 TYR A C 1
ATOM 2846 O O . TYR A 1 368 ? -3.555 -20.837 -5.987 1.00 84.38 368 TYR A O 1
ATOM 2854 N N . ASP A 1 369 ? -3.219 -20.332 -3.816 1.00 84.00 369 ASP A N 1
ATOM 2855 C CA . ASP A 1 369 ? -2.662 -21.635 -3.414 1.00 84.00 369 ASP A CA 1
ATOM 2856 C C . ASP A 1 369 ? -1.434 -22.037 -4.256 1.00 84.00 369 ASP A C 1
ATOM 2858 O O . ASP A 1 369 ? -1.191 -23.212 -4.546 1.00 84.00 369 ASP A O 1
ATOM 2862 N N . GLY A 1 370 ? -0.676 -21.033 -4.709 1.00 78.31 370 GLY A N 1
ATOM 2863 C CA . GLY A 1 370 ? 0.539 -21.217 -5.494 1.00 78.31 370 GLY A CA 1
ATOM 2864 C C . GLY A 1 370 ? 1.758 -21.560 -4.630 1.00 78.31 370 GLY A C 1
ATOM 2865 O O . GLY A 1 370 ? 1.684 -21.546 -3.400 1.00 78.31 370 GLY A O 1
ATOM 2866 N N . PRO A 1 371 ? 2.917 -21.849 -5.252 1.00 70.12 371 PRO A N 1
ATOM 2867 C CA . PRO A 1 371 ? 4.164 -22.041 -4.520 1.00 70.12 371 PRO A CA 1
ATOM 2868 C C . PRO A 1 371 ? 4.559 -20.722 -3.835 1.00 70.12 371 PRO A C 1
ATOM 2870 O O . PRO A 1 371 ? 4.957 -19.763 -4.495 1.00 70.12 371 PRO A O 1
ATOM 2873 N N . GLY A 1 372 ? 4.374 -20.669 -2.516 1.00 63.56 372 GLY A N 1
ATOM 2874 C CA . GLY A 1 372 ? 4.570 -19.475 -1.699 1.00 63.56 372 GLY A CA 1
ATOM 2875 C C . GLY A 1 372 ? 5.978 -19.285 -1.155 1.00 63.56 372 GLY A C 1
ATOM 2876 O O . GLY A 1 372 ? 6.838 -20.157 -1.281 1.00 63.56 372 GLY A O 1
ATOM 2877 N N . ILE A 1 373 ? 6.195 -18.134 -0.521 1.00 72.31 373 ILE A N 1
ATOM 2878 C CA . ILE A 1 373 ? 7.402 -17.866 0.268 1.00 72.31 373 ILE A CA 1
ATOM 2879 C C . ILE A 1 373 ? 7.110 -18.296 1.707 1.00 72.31 373 ILE A C 1
ATOM 2881 O O . ILE A 1 373 ? 6.065 -17.960 2.240 1.00 72.31 373 ILE A O 1
ATOM 2885 N N . THR A 1 374 ? 8.030 -18.961 2.395 1.00 67.44 374 THR A N 1
ATOM 2886 C CA . THR A 1 374 ? 7.823 -19.381 3.795 1.00 67.44 374 THR A CA 1
ATOM 2887 C C . THR A 1 374 ? 7.871 -18.245 4.824 1.00 67.44 374 THR A C 1
ATOM 2889 O O . THR A 1 374 ? 7.517 -18.457 5.983 1.00 67.44 374 THR A O 1
ATOM 2892 N N . ASP A 1 375 ? 8.273 -17.039 4.423 1.00 78.81 375 ASP A N 1
ATOM 2893 C CA . ASP A 1 375 ? 8.561 -15.941 5.349 1.00 78.81 375 ASP A CA 1
ATOM 2894 C C . ASP A 1 375 ? 7.282 -15.275 5.843 1.00 78.81 375 ASP A C 1
ATOM 2896 O O . ASP A 1 375 ? 6.675 -14.460 5.149 1.00 78.81 375 ASP A O 1
ATOM 2900 N N . ASN A 1 376 ? 6.850 -15.623 7.050 1.00 84.56 376 ASN A N 1
ATOM 2901 C CA . ASN A 1 376 ? 5.697 -14.995 7.682 1.00 84.56 376 ASN A CA 1
ATOM 2902 C C . ASN A 1 376 ? 6.157 -13.869 8.608 1.00 84.56 376 ASN A C 1
ATOM 2904 O O . ASN A 1 376 ? 6.972 -14.074 9.507 1.00 84.56 376 ASN A O 1
ATOM 2908 N N . ILE A 1 377 ? 5.607 -12.676 8.396 1.00 93.12 377 ILE A N 1
ATOM 2909 C CA . ILE A 1 377 ? 5.895 -11.493 9.204 1.00 93.12 377 ILE A CA 1
ATOM 2910 C C . ILE A 1 377 ? 4.863 -11.446 10.342 1.00 93.12 377 ILE A C 1
ATOM 2912 O O . ILE A 1 377 ? 3.682 -11.270 10.050 1.00 93.12 377 ILE A O 1
ATOM 2916 N N . PRO A 1 378 ? 5.252 -11.611 11.621 1.00 95.56 378 PRO A N 1
ATOM 2917 C CA . PRO A 1 378 ? 4.318 -11.451 12.734 1.00 95.56 378 PRO A CA 1
ATOM 2918 C C . PRO A 1 378 ? 3.888 -9.986 12.879 1.00 95.56 378 PRO A C 1
ATOM 2920 O O . PRO A 1 378 ? 4.625 -9.085 12.458 1.00 95.56 378 PRO A O 1
ATOM 2923 N N . ILE A 1 379 ? 2.753 -9.728 13.543 1.00 97.06 379 ILE A N 1
ATOM 2924 C CA . ILE A 1 379 ? 2.335 -8.345 13.840 1.00 97.06 379 ILE A CA 1
ATOM 2925 C C . ILE A 1 379 ? 3.439 -7.624 14.624 1.00 97.06 379 ILE A C 1
ATOM 2927 O O . ILE A 1 379 ? 3.950 -6.591 14.188 1.00 97.06 379 ILE A O 1
ATOM 2931 N N . PHE A 1 380 ? 3.889 -8.221 15.729 1.00 96.00 380 PHE A N 1
ATOM 2932 C CA . PHE A 1 380 ? 5.014 -7.732 16.513 1.00 96.00 380 PHE A CA 1
ATOM 2933 C C . PHE A 1 380 ? 6.231 -8.665 16.413 1.00 96.00 380 PHE A C 1
ATOM 2935 O O . PHE A 1 380 ? 6.099 -9.876 16.586 1.00 96.00 380 PHE A O 1
ATOM 2942 N N . PRO A 1 381 ? 7.443 -8.124 16.183 1.00 94.12 381 PRO A N 1
ATOM 2943 C CA . PRO A 1 381 ? 7.751 -6.721 15.884 1.00 94.12 381 PRO A CA 1
ATOM 2944 C C . PRO A 1 381 ? 7.638 -6.366 14.386 1.00 94.12 381 PRO A C 1
ATOM 2946 O O . PRO A 1 381 ? 7.909 -5.224 14.030 1.00 94.12 381 PRO A O 1
ATOM 2949 N N . GLY A 1 382 ? 7.324 -7.337 13.519 1.00 94.38 382 GLY A N 1
ATOM 2950 C CA . GLY A 1 382 ? 7.508 -7.243 12.068 1.00 94.38 382 GLY A CA 1
ATOM 2951 C C . GLY A 1 382 ? 6.605 -6.217 11.389 1.00 94.38 382 GLY A C 1
ATOM 2952 O O . GLY A 1 382 ? 7.089 -5.194 10.907 1.00 94.38 382 GLY A O 1
ATOM 2953 N N . HIS A 1 383 ? 5.293 -6.463 11.371 1.00 96.44 383 HIS A N 1
ATOM 2954 C CA . HIS A 1 383 ? 4.329 -5.545 10.752 1.00 96.44 383 HIS A CA 1
ATOM 2955 C C . HIS A 1 383 ? 4.306 -4.183 11.450 1.00 96.44 383 HIS A C 1
ATOM 2957 O O . HIS A 1 383 ? 4.179 -3.160 10.787 1.00 96.44 383 HIS A O 1
ATOM 2963 N N . ALA A 1 384 ? 4.534 -4.148 12.765 1.00 95.06 384 ALA A N 1
ATOM 2964 C CA . ALA A 1 384 ? 4.673 -2.900 13.505 1.00 95.06 384 ALA A CA 1
ATOM 2965 C C . ALA A 1 384 ? 5.843 -2.038 13.011 1.00 95.06 384 ALA A C 1
ATOM 2967 O O . ALA A 1 384 ? 5.720 -0.818 12.923 1.00 95.06 384 ALA A O 1
ATOM 2968 N N . LEU A 1 385 ? 6.965 -2.656 12.628 1.00 94.12 385 LEU A N 1
ATOM 2969 C CA . LEU A 1 385 ? 8.073 -1.929 12.017 1.00 94.12 385 LEU A CA 1
ATOM 2970 C C . LEU A 1 385 ? 7.714 -1.420 10.614 1.00 94.12 385 LEU A C 1
ATOM 2972 O O . LEU A 1 385 ? 8.066 -0.289 10.293 1.00 94.12 385 LEU A O 1
ATOM 2976 N N . LEU A 1 386 ? 6.979 -2.201 9.815 1.00 94.62 386 LEU A N 1
ATOM 2977 C CA . LEU A 1 386 ? 6.482 -1.750 8.508 1.00 94.62 386 LEU A CA 1
ATOM 2978 C C . LEU A 1 386 ? 5.539 -0.548 8.652 1.00 94.62 386 LEU A C 1
ATOM 2980 O O . LEU A 1 386 ? 5.730 0.461 7.979 1.00 94.62 386 LEU A O 1
ATOM 2984 N N . ALA A 1 387 ? 4.572 -0.614 9.572 1.00 93.06 387 ALA A N 1
ATOM 2985 C CA . ALA A 1 387 ? 3.674 0.501 9.869 1.00 93.06 387 ALA A CA 1
ATOM 2986 C C . ALA A 1 387 ? 4.462 1.763 10.252 1.00 93.06 387 ALA A C 1
ATOM 2988 O O . ALA A 1 387 ? 4.169 2.849 9.761 1.00 93.06 387 ALA A O 1
ATOM 2989 N N . ARG A 1 388 ? 5.534 1.625 11.040 1.00 90.44 388 ARG A N 1
ATOM 2990 C CA . ARG A 1 388 ? 6.410 2.757 11.347 1.00 90.44 388 ARG A CA 1
ATOM 2991 C C . ARG A 1 388 ? 7.140 3.311 10.124 1.00 90.44 388 ARG A C 1
ATOM 2993 O O . ARG A 1 388 ? 7.217 4.525 9.963 1.00 90.44 388 ARG A O 1
ATOM 3000 N N . VAL A 1 389 ? 7.709 2.440 9.291 1.00 89.94 389 VAL A N 1
ATOM 3001 C CA . VAL A 1 389 ? 8.476 2.847 8.103 1.00 89.94 389 VAL A CA 1
ATOM 3002 C C . VAL A 1 389 ? 7.591 3.604 7.110 1.00 89.94 389 VAL A C 1
ATOM 3004 O O . VAL A 1 389 ? 8.018 4.647 6.624 1.00 89.94 389 VAL A O 1
ATOM 3007 N N . PHE A 1 390 ? 6.372 3.117 6.861 1.00 90.00 390 PHE A N 1
ATOM 3008 C CA . PHE A 1 390 ? 5.491 3.636 5.810 1.00 90.00 390 PHE A CA 1
ATOM 3009 C C . PHE A 1 390 ? 4.418 4.631 6.287 1.00 90.00 390 PHE A C 1
ATOM 3011 O O . PHE A 1 390 ? 3.895 5.367 5.460 1.00 90.00 390 PHE A O 1
ATOM 3018 N N . ILE A 1 391 ? 4.074 4.673 7.583 1.00 86.19 391 ILE A N 1
ATOM 3019 C CA . ILE A 1 391 ? 2.980 5.516 8.112 1.00 86.19 391 ILE A CA 1
ATOM 3020 C C . ILE A 1 391 ? 3.492 6.530 9.143 1.00 86.19 391 ILE A C 1
ATOM 3022 O O . ILE A 1 391 ? 3.292 7.731 8.973 1.00 86.19 391 ILE A O 1
ATOM 3026 N N . GLU A 1 392 ? 4.146 6.076 10.222 1.00 73.12 392 GLU A N 1
ATOM 3027 C CA . GLU A 1 392 ? 4.432 6.937 11.392 1.00 73.12 392 GLU A CA 1
ATOM 3028 C C . GLU A 1 392 ? 5.325 8.146 11.060 1.00 73.12 392 GLU A C 1
ATOM 3030 O O . GLU A 1 392 ? 5.226 9.182 11.715 1.00 73.12 392 GLU A O 1
ATOM 3035 N N . ASN A 1 393 ? 6.167 8.051 10.027 1.00 68.75 393 ASN A N 1
ATOM 3036 C CA . ASN A 1 393 ? 7.079 9.131 9.641 1.00 68.75 393 ASN A CA 1
ATOM 3037 C C . ASN A 1 393 ? 6.433 10.237 8.787 1.00 68.75 393 ASN A C 1
ATOM 3039 O O . ASN A 1 393 ? 7.065 11.273 8.588 1.00 68.75 393 ASN A O 1
ATOM 3043 N N . VAL A 1 394 ? 5.215 10.036 8.267 1.00 64.44 394 VAL A N 1
ATOM 3044 C CA . VAL A 1 394 ? 4.616 10.936 7.258 1.00 64.44 394 VAL A CA 1
ATOM 3045 C C . VAL A 1 394 ? 3.660 11.974 7.880 1.00 64.44 394 VAL A C 1
ATOM 3047 O O . VAL A 1 394 ? 3.342 12.980 7.250 1.00 64.44 394 VAL A O 1
ATOM 3050 N N . GLY A 1 395 ? 3.244 11.788 9.141 1.00 69.00 395 GLY A N 1
ATOM 3051 C CA . GLY A 1 395 ? 2.269 12.656 9.824 1.00 69.00 395 GLY A CA 1
ATOM 3052 C C . GLY A 1 395 ? 0.846 12.542 9.252 1.00 69.00 395 GLY A C 1
ATOM 3053 O O . GLY A 1 395 ? 0.624 11.857 8.260 1.00 69.00 395 GLY A O 1
ATOM 3054 N N . GLU A 1 396 ? -0.145 13.201 9.865 1.00 71.38 396 GLU A N 1
ATOM 3055 C CA . GLU A 1 396 ? -1.569 13.033 9.498 1.00 71.38 396 GLU A CA 1
ATOM 3056 C C . GLU A 1 396 ? -1.881 13.382 8.031 1.00 71.38 396 GLU A C 1
ATOM 3058 O O . GLU A 1 396 ? -2.536 12.601 7.335 1.00 71.38 396 GLU A O 1
ATOM 3063 N N . ASP A 1 397 ? -1.376 14.520 7.545 1.00 71.69 397 ASP A N 1
ATOM 3064 C CA . ASP A 1 397 ? -1.538 14.942 6.146 1.00 71.69 397 ASP A CA 1
ATOM 3065 C C . ASP A 1 397 ? -0.816 13.993 5.181 1.00 71.69 397 ASP A C 1
ATOM 3067 O O . ASP A 1 397 ? -1.290 13.725 4.078 1.00 71.69 397 ASP A O 1
ATOM 3071 N N . GLY A 1 398 ? 0.312 13.430 5.611 1.00 75.00 398 GLY A N 1
ATOM 3072 C CA . GLY A 1 398 ? 1.046 12.425 4.859 1.00 75.00 398 GLY A CA 1
ATOM 3073 C C . GLY A 1 398 ? 0.284 11.116 4.703 1.00 75.00 398 GLY A C 1
ATOM 3074 O O . GLY A 1 398 ? 0.221 10.559 3.608 1.00 75.00 398 GLY A O 1
ATOM 3075 N N . VAL A 1 399 ? -0.364 10.656 5.777 1.00 79.69 399 VAL A N 1
ATOM 3076 C CA . VAL A 1 399 ? -1.193 9.443 5.749 1.00 79.69 399 VAL A CA 1
ATOM 3077 C C . VAL A 1 399 ? -2.356 9.589 4.768 1.00 79.69 399 VAL A C 1
ATOM 3079 O O . VAL A 1 399 ? -2.631 8.665 4.007 1.00 79.69 399 VAL A O 1
ATOM 3082 N N . ARG A 1 400 ? -3.013 10.757 4.724 1.00 76.88 400 ARG A N 1
ATOM 3083 C CA . ARG A 1 400 ? -4.110 11.017 3.770 1.00 76.88 400 ARG A CA 1
ATOM 3084 C C . ARG A 1 400 ? -3.667 10.974 2.311 1.00 76.88 400 ARG A C 1
ATOM 3086 O O . ARG A 1 400 ? -4.455 10.572 1.463 1.00 76.88 400 ARG A O 1
ATOM 3093 N N . ASN A 1 401 ? -2.434 11.390 2.039 1.00 82.06 401 ASN A N 1
ATOM 3094 C CA . ASN A 1 401 ? -1.860 11.425 0.696 1.00 82.06 401 ASN A CA 1
ATOM 3095 C C . ASN A 1 401 ? -1.101 10.139 0.337 1.00 82.06 401 ASN A C 1
ATOM 3097 O O . ASN A 1 401 ? -0.533 10.046 -0.749 1.00 82.06 401 ASN A O 1
ATOM 3101 N N . THR A 1 402 ? -1.068 9.151 1.235 1.00 88.25 402 THR A N 1
ATOM 3102 C CA . THR A 1 402 ? -0.403 7.878 0.960 1.00 88.25 402 THR A CA 1
ATOM 3103 C C . THR A 1 402 ? -1.187 7.114 -0.115 1.00 88.25 402 THR A C 1
ATOM 3105 O O . THR A 1 402 ? -2.400 6.958 0.034 1.00 88.25 402 THR A O 1
ATOM 3108 N N . PRO A 1 403 ? -0.535 6.606 -1.178 1.00 90.38 403 PRO A N 1
ATOM 3109 C CA . PRO A 1 403 ? -1.227 5.904 -2.253 1.00 90.38 403 PRO A CA 1
ATOM 3110 C C . PRO A 1 403 ? -2.002 4.673 -1.761 1.00 90.38 403 PRO A C 1
ATOM 3112 O O . PRO A 1 403 ? -1.452 3.804 -1.081 1.00 90.38 403 PRO A O 1
ATOM 3115 N N . ASP A 1 404 ? -3.260 4.552 -2.184 1.00 92.50 404 ASP A N 1
ATOM 3116 C CA . ASP A 1 404 ? -4.136 3.411 -1.881 1.00 92.50 404 ASP A CA 1
ATOM 3117 C C . ASP A 1 404 ? -3.489 2.033 -2.151 1.00 92.50 404 ASP A C 1
ATOM 3119 O O . ASP A 1 404 ? -3.611 1.146 -1.302 1.00 92.50 404 ASP A O 1
ATOM 3123 N N . PRO A 1 405 ? -2.769 1.809 -3.273 1.00 94.19 405 PRO A N 1
ATOM 3124 C CA . PRO A 1 405 ? -2.089 0.539 -3.519 1.00 94.19 405 PRO A CA 1
ATOM 3125 C C . PRO A 1 405 ? -1.059 0.190 -2.439 1.00 94.19 405 PRO A C 1
ATOM 3127 O O . PRO A 1 405 ? -0.941 -0.979 -2.065 1.00 94.19 405 PRO A O 1
ATOM 3130 N N . LEU A 1 406 ? -0.342 1.189 -1.910 1.00 94.81 406 LEU A N 1
ATOM 3131 C CA . LEU A 1 406 ? 0.667 1.002 -0.864 1.00 94.81 406 LEU A CA 1
ATOM 3132 C C . LEU A 1 406 ? 0.012 0.566 0.445 1.00 94.81 406 LEU A C 1
ATOM 3134 O O . LEU A 1 406 ? 0.474 -0.371 1.097 1.00 94.81 406 LEU A O 1
ATOM 3138 N N . LEU A 1 407 ? -1.096 1.218 0.800 1.00 94.88 407 LEU A N 1
ATOM 3139 C CA . LEU A 1 407 ? -1.882 0.884 1.982 1.00 94.88 407 LEU A CA 1
ATOM 3140 C C . LEU A 1 407 ? -2.518 -0.507 1.869 1.00 94.88 407 LEU A C 1
ATOM 3142 O O . LEU A 1 407 ? -2.489 -1.262 2.840 1.00 94.88 407 LEU A O 1
ATOM 3146 N N . ASP A 1 408 ? -3.037 -0.877 0.693 1.00 95.69 408 ASP A N 1
ATOM 3147 C CA . ASP A 1 408 ? -3.548 -2.228 0.426 1.00 95.69 408 ASP A CA 1
ATOM 3148 C C . ASP A 1 408 ? -2.447 -3.286 0.604 1.00 95.69 408 ASP A C 1
ATOM 3150 O O . ASP A 1 408 ? -2.667 -4.294 1.273 1.00 95.69 408 ASP A O 1
ATOM 3154 N N . ALA A 1 409 ? -1.236 -3.036 0.096 1.00 96.62 409 ALA A N 1
ATOM 3155 C CA . ALA A 1 409 ? -0.100 -3.939 0.280 1.00 96.62 409 ALA A CA 1
ATOM 3156 C C . ALA A 1 409 ? 0.296 -4.083 1.757 1.00 96.62 409 ALA A C 1
ATOM 3158 O O . ALA A 1 409 ? 0.459 -5.193 2.270 1.00 96.62 409 ALA A O 1
ATOM 3159 N N . LEU A 1 410 ? 0.414 -2.952 2.456 1.00 96.44 410 LEU A N 1
ATOM 3160 C CA . LEU A 1 410 ? 0.811 -2.902 3.857 1.00 96.44 410 LEU A CA 1
ATOM 3161 C C . LEU A 1 410 ? -0.199 -3.622 4.754 1.00 96.44 410 LEU A C 1
ATOM 3163 O O . LEU A 1 410 ? 0.191 -4.452 5.577 1.00 96.44 410 LEU A O 1
ATOM 3167 N N . LEU A 1 411 ? -1.492 -3.329 4.612 1.00 96.62 411 LEU A N 1
ATOM 3168 C CA . LEU A 1 411 ? -2.537 -3.952 5.423 1.00 96.62 411 LEU A CA 1
ATOM 3169 C C . LEU A 1 411 ? -2.675 -5.443 5.121 1.00 96.62 411 LEU A C 1
ATOM 3171 O O . LEU A 1 411 ? -2.872 -6.224 6.051 1.00 96.62 411 LEU A O 1
ATOM 3175 N N . PHE A 1 412 ? -2.498 -5.859 3.865 1.00 96.44 412 PHE A N 1
ATOM 3176 C CA . PHE A 1 412 ? -2.592 -7.263 3.476 1.00 96.44 412 PHE A CA 1
ATOM 3177 C C . PHE A 1 412 ? -1.584 -8.139 4.228 1.00 96.44 412 PHE A C 1
ATOM 3179 O O . PHE A 1 412 ? -1.956 -9.193 4.744 1.00 96.44 412 PHE A O 1
ATOM 3186 N N . VAL A 1 413 ? -0.338 -7.677 4.385 1.00 96.06 413 VAL A N 1
ATOM 3187 C CA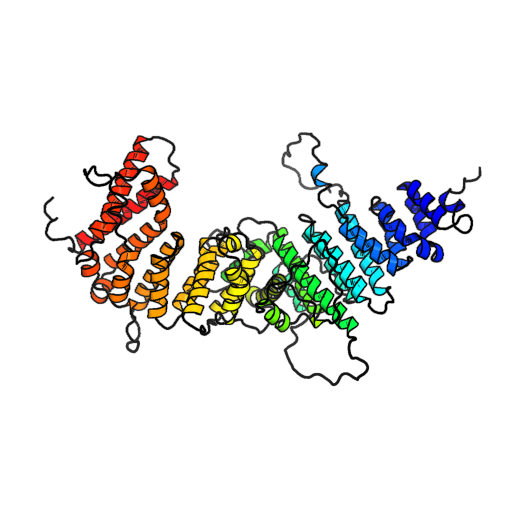 . VAL A 1 413 ? 0.676 -8.378 5.193 1.00 96.06 413 VAL A CA 1
ATOM 3188 C C . VAL A 1 413 ? 0.208 -8.559 6.645 1.00 96.06 413 VAL A C 1
ATOM 3190 O O . VAL A 1 413 ? 0.372 -9.637 7.216 1.00 96.06 413 VAL A O 1
ATOM 3193 N N . GLY A 1 414 ? -0.415 -7.534 7.234 1.00 96.00 414 GLY A N 1
ATOM 3194 C CA . GLY A 1 414 ? -0.969 -7.602 8.589 1.00 96.00 414 GLY A CA 1
ATOM 3195 C C . GLY A 1 414 ? -2.165 -8.554 8.700 1.00 96.00 414 GLY A C 1
ATOM 3196 O O . GLY A 1 414 ? -2.261 -9.318 9.659 1.00 96.00 414 GLY A O 1
ATOM 3197 N N . LEU A 1 415 ? -3.050 -8.570 7.700 1.00 95.19 415 LEU A N 1
ATOM 3198 C CA . LEU A 1 415 ? -4.198 -9.481 7.659 1.00 95.19 415 LEU A CA 1
ATOM 3199 C C . LEU A 1 415 ? -3.769 -10.950 7.584 1.00 95.19 415 LEU A C 1
ATOM 3201 O O . LEU A 1 415 ? -4.350 -11.774 8.286 1.00 95.19 415 LEU A O 1
ATOM 3205 N N . ILE A 1 416 ? -2.734 -11.279 6.803 1.00 94.19 416 ILE A N 1
ATOM 3206 C CA . ILE A 1 416 ? -2.166 -12.639 6.777 1.00 94.19 416 ILE A CA 1
ATOM 3207 C C . ILE A 1 416 ? -1.662 -13.032 8.169 1.00 94.19 416 ILE A C 1
ATOM 3209 O O . ILE A 1 416 ? -1.927 -14.139 8.636 1.00 94.19 416 ILE A O 1
ATOM 3213 N N . ALA A 1 417 ? -0.948 -12.128 8.848 1.00 94.81 417 ALA A N 1
ATOM 3214 C CA . ALA A 1 417 ? -0.431 -12.397 10.185 1.00 94.81 417 ALA A CA 1
ATOM 3215 C C . ALA A 1 417 ? -1.562 -12.674 11.189 1.00 94.81 417 ALA A C 1
ATOM 3217 O O . ALA A 1 417 ? -1.430 -13.572 12.019 1.00 94.81 417 ALA A O 1
ATOM 3218 N N . LEU A 1 418 ? -2.685 -11.954 11.096 1.00 93.12 418 LEU A N 1
ATOM 3219 C CA . LEU A 1 418 ? -3.860 -12.207 11.932 1.00 93.12 418 LEU A CA 1
ATOM 3220 C C . LEU A 1 418 ? -4.551 -13.533 11.621 1.00 93.12 418 LEU A C 1
ATOM 3222 O O . LEU A 1 418 ? -4.879 -14.264 12.552 1.00 93.12 418 LEU A O 1
ATOM 3226 N N . ASP A 1 419 ? -4.751 -13.851 10.343 1.00 91.50 419 ASP A N 1
ATOM 3227 C CA . ASP A 1 419 ? -5.379 -15.106 9.911 1.00 91.50 419 ASP A CA 1
ATOM 3228 C C . ASP A 1 419 ? -4.590 -16.332 10.406 1.00 91.50 419 ASP A C 1
ATOM 3230 O O . ASP A 1 419 ? -5.155 -17.313 10.883 1.00 91.50 419 ASP A O 1
ATOM 3234 N N . GLN A 1 420 ? -3.259 -16.224 10.425 1.00 90.88 420 GLN A N 1
ATOM 3235 C CA . GLN A 1 420 ? -2.352 -17.243 10.961 1.00 90.88 420 GLN A CA 1
ATOM 3236 C C . GLN A 1 420 ? -2.207 -17.212 12.494 1.00 90.88 420 GLN A C 1
ATOM 3238 O O . GLN A 1 420 ? -1.397 -17.959 13.048 1.00 90.88 420 GLN A O 1
ATOM 3243 N N . ASN A 1 421 ? -2.947 -16.342 13.192 1.00 91.38 421 ASN A N 1
ATOM 3244 C CA . ASN A 1 421 ? -2.825 -16.084 14.630 1.00 91.38 421 ASN A CA 1
ATOM 3245 C C . ASN A 1 421 ? -1.378 -15.761 15.073 1.00 91.38 421 ASN A C 1
ATOM 3247 O O . ASN A 1 421 ? -0.936 -16.107 16.170 1.00 91.38 421 ASN A O 1
ATOM 3251 N N . ASN A 1 422 ? -0.618 -15.096 14.203 1.00 94.19 422 ASN A N 1
ATOM 3252 C CA . ASN A 1 422 ? 0.789 -14.760 14.380 1.00 94.19 422 ASN A CA 1
ATOM 3253 C C . ASN A 1 422 ? 0.958 -13.308 14.860 1.00 94.19 422 ASN A C 1
ATOM 3255 O O . ASN A 1 422 ? 1.586 -12.467 14.211 1.00 94.19 422 ASN A O 1
ATOM 3259 N N . VAL A 1 423 ? 0.358 -12.993 16.008 1.00 93.81 423 VAL A N 1
ATOM 3260 C CA . VAL A 1 423 ? 0.418 -11.640 16.585 1.00 93.81 423 VAL A CA 1
ATOM 3261 C C . VAL A 1 423 ? 1.814 -11.329 17.142 1.00 93.81 423 VAL A C 1
ATOM 3263 O O . VAL A 1 423 ? 2.312 -10.217 16.985 1.00 93.81 423 VAL A O 1
ATOM 3266 N N . GLY A 1 424 ? 2.480 -12.306 17.759 1.00 92.38 424 GLY A N 1
ATOM 3267 C CA . GLY A 1 424 ? 3.745 -12.077 18.462 1.00 92.38 424 GLY A CA 1
ATOM 3268 C C . GLY A 1 424 ? 3.586 -11.220 19.727 1.00 92.38 424 GLY A C 1
ATOM 3269 O O . GLY A 1 424 ? 2.475 -10.992 20.205 1.00 92.38 424 GLY A O 1
ATOM 3270 N N . GLU A 1 425 ? 4.706 -10.750 20.285 1.00 90.94 425 GLU A N 1
ATOM 3271 C CA . GLU A 1 425 ? 4.725 -9.925 21.502 1.00 90.94 425 GLU A CA 1
ATOM 3272 C C . GLU A 1 425 ? 5.321 -8.531 21.232 1.00 90.94 425 GLU A C 1
ATOM 3274 O O . GLU A 1 425 ? 6.409 -8.424 20.648 1.00 90.94 425 GLU A O 1
ATOM 3279 N N . PRO A 1 426 ? 4.652 -7.442 21.659 1.00 92.56 426 PRO A N 1
ATOM 3280 C CA . PRO A 1 426 ? 5.189 -6.093 21.527 1.00 92.56 426 PRO A CA 1
ATOM 3281 C C . PRO A 1 426 ? 6.380 -5.875 22.470 1.00 92.56 426 PRO A C 1
ATOM 3283 O O . PRO A 1 426 ? 6.438 -6.410 23.575 1.00 92.56 426 PRO A O 1
ATOM 3286 N N . LYS A 1 427 ? 7.326 -5.020 22.059 1.00 91.19 427 LYS A N 1
ATOM 3287 C CA . LYS A 1 427 ? 8.505 -4.675 22.879 1.00 91.19 427 LYS A CA 1
ATOM 3288 C C . LYS A 1 427 ? 8.138 -3.947 24.176 1.00 91.19 427 LYS A C 1
ATOM 3290 O O . LYS A 1 427 ? 8.833 -4.095 25.177 1.00 91.19 427 LYS A O 1
ATOM 3295 N N . SER A 1 428 ? 7.092 -3.127 24.136 1.00 93.38 428 SER A N 1
ATOM 3296 C CA . SER A 1 428 ? 6.535 -2.427 25.292 1.00 93.38 428 SER A CA 1
ATOM 3297 C C . SER A 1 428 ? 5.084 -2.026 25.027 1.00 93.38 428 SER A C 1
ATOM 3299 O O . SER A 1 428 ? 4.636 -2.041 23.876 1.00 93.38 428 SER A O 1
ATOM 3301 N N . ASP A 1 429 ? 4.371 -1.627 26.081 1.00 92.00 429 ASP A N 1
ATOM 3302 C CA . ASP A 1 429 ? 3.005 -1.105 25.983 1.00 92.00 429 ASP A CA 1
ATOM 3303 C C . ASP A 1 429 ? 2.953 0.160 25.094 1.00 92.00 429 ASP A C 1
ATOM 3305 O O . ASP A 1 429 ? 1.974 0.366 24.383 1.00 92.00 429 ASP A O 1
ATOM 3309 N N . GLU A 1 430 ? 4.022 0.967 25.048 1.00 91.31 430 GLU A N 1
ATOM 3310 C CA . GLU A 1 430 ? 4.124 2.120 24.138 1.00 91.31 430 GLU A CA 1
ATOM 3311 C C . GLU A 1 430 ? 4.249 1.696 22.670 1.00 91.31 430 GLU A C 1
ATOM 3313 O O . GLU A 1 430 ? 3.606 2.290 21.812 1.00 91.31 430 GLU A O 1
ATOM 3318 N N . HIS A 1 431 ? 5.033 0.655 22.362 1.00 91.25 431 HIS A N 1
ATOM 3319 C CA . HIS A 1 431 ? 5.136 0.139 20.988 1.00 91.25 431 HIS A CA 1
ATOM 3320 C C . HIS A 1 431 ? 3.816 -0.481 20.519 1.00 91.25 431 HIS A C 1
ATOM 3322 O O . HIS A 1 431 ? 3.458 -0.377 19.348 1.00 91.25 431 HIS A O 1
ATOM 3328 N N . PHE A 1 432 ? 3.096 -1.128 21.436 1.00 95.19 432 PHE A N 1
ATOM 3329 C CA . PHE A 1 432 ? 1.757 -1.636 21.178 1.00 95.19 432 PHE A CA 1
ATOM 3330 C C . PHE A 1 432 ? 0.777 -0.493 20.876 1.00 95.19 432 PHE A C 1
ATOM 3332 O O . PHE A 1 432 ? 0.077 -0.536 19.867 1.00 95.19 432 PHE A O 1
ATOM 3339 N N . ALA A 1 433 ? 0.772 0.553 21.709 1.00 93.44 433 ALA A N 1
ATOM 3340 C CA . ALA A 1 433 ? -0.079 1.722 21.513 1.00 93.44 433 ALA A CA 1
ATOM 3341 C C . ALA A 1 433 ? 0.242 2.470 20.209 1.00 93.44 433 ALA A C 1
ATOM 3343 O O . ALA A 1 433 ? -0.689 2.814 19.487 1.00 93.44 433 ALA A O 1
ATOM 3344 N N . ALA A 1 434 ? 1.524 2.656 19.873 1.00 92.50 434 ALA A N 1
ATOM 3345 C CA . ALA A 1 434 ? 1.955 3.307 18.632 1.00 92.50 434 ALA A CA 1
ATOM 3346 C C . ALA A 1 434 ? 1.431 2.571 17.388 1.00 92.50 434 ALA A C 1
ATOM 3348 O O . ALA A 1 434 ? 0.825 3.177 16.507 1.00 92.50 434 ALA A O 1
ATOM 3349 N N . TYR A 1 435 ? 1.541 1.240 17.371 1.00 95.06 435 TYR A N 1
ATOM 3350 C CA . TYR A 1 435 ? 0.995 0.428 16.287 1.00 95.06 435 TYR A CA 1
ATOM 3351 C C . TYR A 1 435 ? -0.529 0.565 16.144 1.00 95.06 435 TYR A C 1
ATOM 3353 O O . TYR A 1 435 ? -1.061 0.718 15.037 1.00 95.06 435 TYR A O 1
ATOM 3361 N N . LEU A 1 436 ? -1.252 0.521 17.267 1.00 95.31 436 LEU A N 1
ATOM 3362 C CA . LEU A 1 436 ? -2.699 0.704 17.250 1.00 95.31 436 LEU A CA 1
ATOM 3363 C C . LEU A 1 436 ? -3.082 2.119 16.803 1.00 95.31 436 LEU A C 1
ATOM 3365 O O . LEU A 1 436 ? -4.043 2.260 16.059 1.00 95.31 436 LEU A O 1
ATOM 3369 N N . GLN A 1 437 ? -2.334 3.153 17.202 1.00 91.94 437 GLN A N 1
ATOM 3370 C CA . GLN A 1 437 ? -2.520 4.532 16.734 1.00 91.94 437 GLN A CA 1
ATOM 3371 C C . GLN A 1 437 ? -2.300 4.657 15.221 1.00 91.94 437 GLN A C 1
ATOM 3373 O O . GLN A 1 437 ? -3.121 5.262 14.540 1.00 91.94 437 GLN A O 1
ATOM 3378 N N . ALA A 1 438 ? -1.250 4.043 14.670 1.00 91.88 438 ALA A N 1
ATOM 3379 C CA . ALA A 1 438 ? -0.982 4.084 13.232 1.00 91.88 438 ALA A CA 1
ATOM 3380 C C . ALA A 1 438 ? -2.108 3.422 12.415 1.00 91.88 438 ALA A C 1
ATOM 3382 O O . ALA A 1 438 ? -2.605 3.986 11.441 1.00 91.88 438 ALA A O 1
ATOM 3383 N N . THR A 1 439 ? -2.554 2.233 12.831 1.00 94.31 439 THR A N 1
ATOM 3384 C CA . THR A 1 439 ? -3.630 1.503 12.137 1.00 94.31 439 THR A CA 1
ATOM 3385 C C . THR A 1 439 ? -5.005 2.148 12.337 1.00 94.31 439 THR A C 1
ATOM 3387 O O . THR A 1 439 ? -5.808 2.195 11.403 1.00 94.31 439 THR A O 1
ATOM 3390 N N . SER A 1 440 ? -5.273 2.719 13.513 1.00 92.94 440 SER A N 1
ATOM 3391 C CA . SER A 1 440 ? -6.528 3.420 13.776 1.00 92.94 440 SER A CA 1
ATOM 3392 C C . SER A 1 440 ? -6.618 4.752 13.036 1.00 92.94 440 SER A C 1
ATOM 3394 O O . SER A 1 440 ? -7.687 5.082 12.518 1.00 92.94 440 SER A O 1
ATOM 3396 N N . LEU A 1 441 ? -5.497 5.463 12.880 1.00 91.06 441 LEU A N 1
ATOM 3397 C CA . LEU A 1 441 ? -5.405 6.657 12.045 1.00 91.06 441 LEU A CA 1
ATOM 3398 C C . LEU A 1 441 ? -5.782 6.338 10.594 1.00 91.06 441 LEU A C 1
ATOM 3400 O O . LEU A 1 441 ? -6.648 7.014 10.041 1.00 91.06 441 LEU A O 1
ATOM 3404 N N . LEU A 1 442 ? -5.232 5.261 10.012 1.00 92.50 442 LEU A N 1
ATOM 3405 C CA . LEU A 1 442 ? -5.624 4.799 8.672 1.00 92.50 442 LEU A CA 1
ATOM 3406 C C . LEU A 1 442 ? -7.132 4.550 8.569 1.00 92.50 442 LEU A C 1
ATOM 3408 O O . LEU A 1 442 ? -7.771 4.958 7.600 1.00 92.50 442 LEU A O 1
ATOM 3412 N N . SER A 1 443 ? -7.713 3.908 9.585 1.00 92.88 443 SER A N 1
ATOM 3413 C CA . SER A 1 443 ? -9.151 3.632 9.615 1.00 92.88 443 SER A CA 1
ATOM 3414 C C . SER A 1 443 ? -10.015 4.896 9.659 1.00 92.88 443 SER A C 1
ATOM 3416 O O . SER A 1 443 ? -11.158 4.874 9.201 1.00 92.88 443 SER A O 1
ATOM 3418 N N . ALA A 1 444 ? -9.475 6.004 10.175 1.00 89.50 444 ALA A N 1
ATOM 3419 C CA . ALA A 1 444 ? -10.205 7.249 10.346 1.00 89.50 444 ALA A CA 1
ATOM 3420 C C . ALA A 1 444 ? -10.035 8.228 9.174 1.00 89.50 444 ALA A C 1
ATOM 3422 O O . ALA A 1 444 ? -10.986 8.942 8.850 1.00 89.50 444 ALA A O 1
ATOM 3423 N N . THR A 1 445 ? -8.859 8.273 8.536 1.00 88.38 445 THR A N 1
ATOM 3424 C CA . THR A 1 445 ? -8.484 9.377 7.633 1.00 88.38 445 THR A CA 1
ATOM 3425 C C . THR A 1 445 ? -8.425 9.017 6.151 1.00 88.38 445 THR A C 1
ATOM 3427 O O . THR A 1 445 ? -8.574 9.918 5.324 1.00 88.38 445 THR A O 1
ATOM 3430 N N . VAL A 1 446 ? -8.249 7.741 5.794 1.00 89.19 446 VAL A N 1
ATOM 3431 C CA . VAL A 1 446 ? -8.101 7.305 4.393 1.00 89.19 446 VAL A CA 1
ATOM 3432 C C . VAL A 1 446 ? -9.420 7.438 3.620 1.00 89.19 446 VAL A C 1
ATOM 3434 O O . VAL A 1 446 ? -10.501 7.212 4.164 1.00 89.19 446 VAL A O 1
ATOM 3437 N N . MET A 1 447 ? -9.351 7.804 2.336 1.00 86.56 447 MET A N 1
ATOM 3438 C CA . MET A 1 447 ? -10.541 8.010 1.493 1.00 86.56 447 MET A CA 1
ATOM 3439 C C . MET A 1 447 ? -11.220 6.700 1.089 1.00 86.56 447 MET A C 1
ATOM 3441 O O . MET A 1 447 ? -12.449 6.614 1.109 1.00 86.56 447 MET A O 1
ATOM 3445 N N . SER A 1 448 ? -10.441 5.659 0.787 1.00 88.50 448 SER A N 1
ATOM 3446 C CA . SER A 1 448 ? -10.968 4.345 0.418 1.00 88.50 448 SER A CA 1
ATOM 3447 C C . SER A 1 448 ? -11.728 3.680 1.579 1.00 88.50 448 SER A C 1
ATOM 3449 O O . SER A 1 448 ? -11.129 3.346 2.610 1.00 88.50 448 SER A O 1
ATOM 3451 N N . PRO A 1 449 ? -13.045 3.416 1.440 1.00 89.38 449 PRO A N 1
ATOM 3452 C CA . PRO A 1 449 ? -13.832 2.740 2.476 1.00 89.38 449 PRO A CA 1
ATOM 3453 C C . PRO A 1 449 ? -13.317 1.331 2.781 1.00 89.38 449 PRO A C 1
ATOM 3455 O O . PRO A 1 449 ? -13.337 0.889 3.927 1.00 89.38 449 PRO A O 1
ATOM 3458 N N . THR A 1 450 ? -12.825 0.648 1.751 1.00 89.00 450 THR A N 1
ATOM 3459 C CA . THR A 1 450 ? -12.282 -0.706 1.828 1.00 89.00 450 THR A CA 1
ATOM 3460 C C . THR A 1 450 ? -11.014 -0.751 2.682 1.00 89.00 450 THR A C 1
ATOM 3462 O O . THR A 1 450 ? -10.915 -1.571 3.593 1.00 89.00 450 THR A O 1
ATOM 3465 N N . ILE A 1 451 ? -10.067 0.162 2.440 1.00 92.31 451 ILE A N 1
ATOM 3466 C CA . ILE A 1 451 ? -8.835 0.264 3.237 1.00 92.31 451 ILE A CA 1
ATOM 3467 C C . ILE A 1 451 ? -9.175 0.618 4.687 1.00 92.31 451 ILE A C 1
ATOM 3469 O O . ILE A 1 451 ? -8.661 -0.022 5.606 1.00 92.31 451 ILE A O 1
ATOM 3473 N N . ARG A 1 452 ? -10.095 1.572 4.905 1.00 93.12 452 ARG A N 1
ATOM 3474 C CA . ARG A 1 452 ? -10.544 1.939 6.257 1.00 93.12 452 ARG A CA 1
ATOM 3475 C C . ARG A 1 452 ? -11.108 0.750 7.030 1.00 93.12 452 ARG A C 1
ATOM 3477 O O . ARG A 1 452 ? -10.782 0.582 8.203 1.00 93.12 452 ARG A O 1
ATOM 3484 N N . PHE A 1 453 ? -11.925 -0.077 6.377 1.00 92.31 453 PHE A N 1
ATOM 3485 C CA . PHE A 1 453 ? -12.490 -1.280 6.985 1.00 92.31 453 PHE A CA 1
ATOM 3486 C C . PHE A 1 453 ? -11.399 -2.267 7.421 1.00 92.31 453 PHE A C 1
ATOM 3488 O O . PHE A 1 453 ? -11.391 -2.699 8.574 1.00 92.31 453 PHE A O 1
ATOM 3495 N N . HIS A 1 454 ? -10.452 -2.586 6.534 1.00 94.06 454 HIS A N 1
ATOM 3496 C CA . HIS A 1 454 ? -9.368 -3.527 6.841 1.00 94.06 454 HIS A CA 1
ATOM 3497 C C . HIS A 1 454 ? -8.443 -3.002 7.941 1.00 94.06 454 HIS A C 1
ATOM 3499 O O . HIS A 1 454 ? -8.070 -3.754 8.841 1.00 94.06 454 HIS A O 1
ATOM 3505 N N . ALA A 1 455 ? -8.139 -1.702 7.926 1.00 95.69 455 ALA A N 1
ATOM 3506 C CA . ALA A 1 455 ? -7.388 -1.044 8.990 1.00 95.69 455 ALA A CA 1
ATOM 3507 C C . ALA A 1 455 ? -8.126 -1.129 10.338 1.00 95.69 455 ALA A C 1
ATOM 3509 O O . ALA A 1 455 ? -7.541 -1.557 11.330 1.00 95.69 455 ALA A O 1
ATOM 3510 N N . HIS A 1 456 ? -9.429 -0.820 10.366 1.00 94.69 456 HIS A N 1
ATOM 3511 C CA . HIS A 1 456 ? -10.255 -0.935 11.571 1.00 94.69 456 HIS A CA 1
ATOM 3512 C C . HIS A 1 456 ? -10.297 -2.370 12.115 1.00 94.69 456 HIS A C 1
ATOM 3514 O O . HIS A 1 456 ? -10.196 -2.586 13.329 1.00 94.69 456 HIS A O 1
ATOM 3520 N N . TYR A 1 457 ? -10.441 -3.361 11.230 1.00 93.88 457 TYR A N 1
ATOM 3521 C CA . TYR A 1 457 ? -10.431 -4.771 11.610 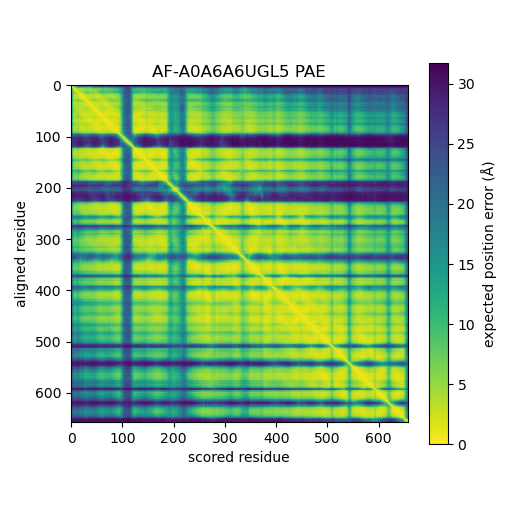1.00 93.88 457 TYR A CA 1
ATOM 3522 C C . TYR A 1 457 ? -9.089 -5.178 12.232 1.00 93.88 457 TYR A C 1
ATOM 3524 O O . TYR A 1 457 ? -9.073 -5.818 13.289 1.00 93.88 457 TYR A O 1
ATOM 3532 N N . LEU A 1 458 ? -7.975 -4.763 11.620 1.00 95.44 458 LEU A N 1
ATOM 3533 C CA . LEU A 1 458 ? -6.622 -5.008 12.114 1.00 95.44 458 LEU A CA 1
ATOM 3534 C C . LEU A 1 458 ? -6.430 -4.395 13.508 1.00 95.44 458 LEU A C 1
ATOM 3536 O O . LEU A 1 458 ? -6.083 -5.116 14.442 1.00 95.44 458 LEU A O 1
ATOM 3540 N N . THR A 1 459 ? -6.748 -3.106 13.683 1.00 96.19 459 THR A N 1
ATOM 3541 C CA . THR A 1 459 ? -6.673 -2.415 14.983 1.00 96.19 459 THR A CA 1
ATOM 3542 C C . THR A 1 459 ? -7.495 -3.140 16.045 1.00 96.19 459 THR A C 1
ATOM 3544 O O . THR A 1 459 ? -6.994 -3.437 17.128 1.00 96.19 459 THR A O 1
ATOM 3547 N N . THR A 1 460 ? -8.753 -3.464 15.737 1.00 94.69 460 THR A N 1
ATOM 3548 C CA . THR A 1 460 ? -9.679 -4.092 16.689 1.00 94.69 460 THR A CA 1
ATOM 3549 C C . THR A 1 460 ? -9.202 -5.478 17.115 1.00 94.69 460 THR A C 1
ATOM 3551 O O . THR A 1 460 ? -9.239 -5.820 18.298 1.00 94.69 460 THR A O 1
ATOM 3554 N N . THR A 1 461 ? -8.745 -6.287 16.161 1.00 94.31 461 THR A N 1
ATOM 3555 C CA . THR A 1 461 ? -8.311 -7.662 16.428 1.00 94.31 461 THR A CA 1
ATOM 3556 C C . THR A 1 461 ? -6.989 -7.679 17.192 1.00 94.31 461 THR A C 1
ATOM 3558 O O . THR A 1 461 ? -6.860 -8.411 18.174 1.00 94.31 461 THR A O 1
ATOM 3561 N N . VAL A 1 462 ? -6.036 -6.817 16.819 1.00 96.25 462 VAL A N 1
ATOM 3562 C CA . VAL A 1 462 ? -4.758 -6.691 17.534 1.00 96.25 462 VAL A CA 1
ATOM 3563 C C . VAL A 1 462 ? -4.971 -6.150 18.947 1.00 96.25 462 VAL A C 1
ATOM 3565 O O . VAL A 1 462 ? -4.396 -6.704 19.886 1.00 96.25 462 VAL A O 1
ATOM 3568 N N . LEU A 1 463 ? -5.847 -5.156 19.139 1.00 96.12 463 LEU A N 1
ATOM 3569 C CA . LEU A 1 463 ? -6.208 -4.662 20.471 1.00 96.12 463 LEU A CA 1
ATOM 3570 C C . LEU A 1 463 ? -6.664 -5.816 21.372 1.00 96.12 463 LEU A C 1
ATOM 3572 O O . LEU A 1 463 ? -6.103 -6.011 22.449 1.00 96.12 463 LEU A O 1
ATOM 3576 N N . ARG A 1 464 ? -7.628 -6.616 20.902 1.00 92.50 464 ARG A N 1
ATOM 3577 C CA . ARG A 1 464 ? -8.225 -7.732 21.659 1.00 92.50 464 ARG A CA 1
ATOM 3578 C C . ARG A 1 464 ? -7.275 -8.906 21.885 1.00 92.50 464 ARG A C 1
ATOM 3580 O O . ARG A 1 464 ? -7.450 -9.649 22.845 1.00 92.50 464 ARG A O 1
ATOM 3587 N N . SER A 1 465 ? -6.264 -9.069 21.034 1.00 91.62 465 SER A N 1
ATOM 3588 C CA . SER A 1 465 ? -5.260 -10.129 21.180 1.00 91.62 465 SER A CA 1
ATOM 3589 C C . SER A 1 465 ? -4.290 -9.907 22.350 1.00 91.62 465 SER A C 1
ATOM 3591 O O . SER A 1 465 ? -3.635 -10.850 22.795 1.00 91.62 465 SER A O 1
ATOM 3593 N N . HIS A 1 466 ? -4.192 -8.681 22.879 1.00 91.81 466 HIS A N 1
ATOM 3594 C CA . HIS A 1 466 ? -3.253 -8.382 23.955 1.00 91.81 466 HIS A CA 1
ATOM 3595 C C . HIS A 1 466 ? -3.675 -9.060 25.269 1.00 91.81 466 HIS A C 1
ATOM 3597 O O . HIS A 1 466 ? -4.784 -8.818 25.744 1.00 91.81 466 HIS A O 1
ATOM 3603 N N . PRO A 1 467 ? -2.802 -9.835 25.940 1.00 88.94 467 PRO A N 1
ATOM 3604 C CA . PRO A 1 467 ? -3.202 -10.658 27.084 1.00 88.94 467 PRO A CA 1
ATOM 3605 C C . PRO A 1 467 ? -3.555 -9.850 28.342 1.00 88.94 467 PRO A C 1
ATOM 3607 O O . PRO A 1 467 ? -4.303 -10.327 29.191 1.00 88.94 467 PRO A O 1
ATOM 3610 N N . LYS A 1 468 ? -3.023 -8.628 28.497 1.00 91.62 468 LYS A N 1
ATOM 3611 C CA . LYS A 1 468 ? -3.285 -7.789 29.679 1.00 91.62 468 LYS A CA 1
ATOM 3612 C C . LYS A 1 468 ? -4.479 -6.868 29.457 1.00 91.62 468 LYS A C 1
ATOM 3614 O O . LYS A 1 468 ? -4.381 -5.918 28.679 1.00 91.62 468 LYS A O 1
ATOM 3619 N N . ASP A 1 469 ? -5.540 -7.080 30.228 1.00 93.00 469 ASP A N 1
ATOM 3620 C CA . ASP A 1 469 ? -6.758 -6.264 30.178 1.00 93.00 469 ASP A CA 1
ATOM 3621 C C . ASP A 1 469 ? -6.511 -4.784 30.487 1.00 93.00 469 ASP A C 1
ATOM 3623 O O . ASP A 1 469 ? -7.102 -3.911 29.861 1.00 93.00 469 ASP A O 1
ATOM 3627 N N . VAL A 1 470 ? -5.608 -4.489 31.428 1.00 93.81 470 VAL A N 1
ATOM 3628 C CA . VAL A 1 470 ? -5.284 -3.110 31.831 1.00 93.81 470 VAL A CA 1
ATOM 3629 C C . VAL A 1 470 ? -4.679 -2.319 30.670 1.00 93.81 470 VAL A C 1
ATOM 3631 O O . VAL A 1 470 ? -5.016 -1.153 30.488 1.00 93.81 470 VAL A O 1
ATOM 3634 N N . THR A 1 471 ? -3.823 -2.947 29.860 1.00 94.31 471 THR A N 1
ATOM 3635 C CA . THR A 1 471 ? -3.235 -2.308 28.674 1.00 94.31 471 THR A CA 1
ATOM 3636 C C . THR A 1 471 ? -4.316 -2.024 27.626 1.00 94.31 471 THR A C 1
ATOM 3638 O O . THR A 1 471 ? -4.353 -0.922 27.084 1.00 94.31 471 THR A O 1
ATOM 3641 N N . ARG A 1 472 ? -5.252 -2.965 27.404 1.00 95.38 472 ARG A N 1
ATOM 3642 C CA . ARG A 1 472 ? -6.398 -2.756 26.497 1.00 95.38 472 ARG A CA 1
ATOM 3643 C C . ARG A 1 472 ? -7.294 -1.614 26.983 1.00 95.38 472 ARG A C 1
ATOM 3645 O O . ARG A 1 472 ? -7.609 -0.711 26.214 1.00 95.38 472 ARG A O 1
ATOM 3652 N N . LEU A 1 473 ? -7.639 -1.610 28.273 1.00 96.31 473 LEU A N 1
ATOM 3653 C CA . LEU A 1 473 ? -8.449 -0.561 28.899 1.00 96.31 473 LEU A CA 1
ATOM 3654 C C . LEU A 1 473 ? -7.788 0.816 28.780 1.00 96.31 473 LEU A C 1
ATOM 3656 O O . LEU A 1 473 ? -8.459 1.780 28.428 1.00 96.31 473 LEU A O 1
ATOM 3660 N N . ARG A 1 474 ? -6.477 0.905 29.035 1.00 95.88 474 ARG A N 1
ATOM 3661 C CA . ARG A 1 474 ? -5.725 2.160 28.935 1.00 95.88 474 ARG A CA 1
ATOM 3662 C C . ARG A 1 474 ? -5.749 2.728 27.519 1.00 95.88 474 ARG A C 1
ATOM 3664 O O . ARG A 1 474 ? -5.916 3.930 27.367 1.00 95.88 474 ARG A O 1
ATOM 3671 N N . TYR A 1 475 ? -5.609 1.881 26.500 1.00 95.69 475 TYR A N 1
ATOM 3672 C CA . TYR A 1 475 ? -5.695 2.319 25.107 1.00 95.69 475 TYR A CA 1
ATOM 3673 C C . TYR A 1 475 ? -7.100 2.832 24.747 1.00 95.69 475 TYR A C 1
ATOM 3675 O O . TYR A 1 475 ? -7.238 3.879 24.116 1.00 95.69 475 TYR A O 1
ATOM 3683 N N . ILE A 1 476 ? -8.148 2.126 25.189 1.00 96.88 476 ILE A N 1
ATOM 3684 C CA . ILE A 1 476 ? -9.544 2.553 24.996 1.00 96.88 476 ILE A CA 1
ATOM 3685 C C . ILE A 1 476 ? -9.792 3.904 25.678 1.00 96.88 476 ILE A C 1
ATOM 3687 O O . ILE A 1 476 ? -10.382 4.793 25.069 1.00 96.88 476 ILE A O 1
ATOM 3691 N N . GLN A 1 477 ? -9.321 4.068 26.918 1.00 96.12 477 GLN A N 1
ATOM 3692 C CA . GLN A 1 477 ? -9.430 5.322 27.660 1.00 96.12 477 GLN A CA 1
ATOM 3693 C C . GLN A 1 477 ? -8.732 6.467 26.920 1.00 96.12 477 GLN A C 1
ATOM 3695 O O . GLN A 1 477 ? -9.357 7.492 26.675 1.00 96.12 477 GLN A O 1
ATOM 3700 N N . ASP A 1 478 ? -7.474 6.270 26.520 1.00 95.38 478 ASP A N 1
ATOM 3701 C CA . ASP A 1 478 ? -6.688 7.276 25.800 1.00 95.38 478 ASP A CA 1
ATOM 3702 C C . ASP A 1 478 ? -7.361 7.697 24.485 1.00 95.38 478 ASP A C 1
ATOM 3704 O O . ASP A 1 478 ? -7.422 8.880 24.160 1.00 95.38 478 ASP A O 1
ATOM 3708 N N . THR A 1 479 ? -7.956 6.737 23.770 1.00 95.19 479 THR A N 1
ATOM 3709 C CA . THR A 1 479 ? -8.706 7.011 22.537 1.00 95.19 479 THR A CA 1
ATOM 3710 C C . THR A 1 479 ? -9.963 7.841 22.808 1.00 95.19 479 THR A C 1
ATOM 3712 O O . THR A 1 479 ? -10.252 8.768 22.061 1.00 95.19 479 THR A O 1
ATOM 3715 N N . LEU A 1 480 ? -10.722 7.542 23.865 1.00 95.56 480 LEU A N 1
ATOM 3716 C CA . LEU A 1 480 ? -11.924 8.314 24.201 1.00 95.56 480 LEU A CA 1
ATOM 3717 C C . LEU A 1 480 ? -11.591 9.730 24.697 1.00 95.56 480 LEU A C 1
ATOM 3719 O O . LEU A 1 480 ? -12.340 10.663 24.415 1.00 95.56 480 LEU A O 1
ATOM 3723 N N . GLU A 1 481 ? -10.479 9.889 25.416 1.00 94.25 481 GLU A N 1
ATOM 3724 C CA . GLU A 1 481 ? -10.082 11.148 26.051 1.00 94.25 481 GLU A CA 1
ATOM 3725 C C . GLU A 1 481 ? -9.347 12.103 25.100 1.00 94.25 481 GLU A C 1
ATOM 3727 O O . GLU A 1 481 ? -9.674 13.288 25.050 1.00 94.25 481 GLU A O 1
ATOM 3732 N N . HIS A 1 482 ? -8.369 11.606 24.336 1.00 91.25 482 HIS A N 1
ATOM 3733 C CA . HIS A 1 482 ? -7.425 12.453 23.596 1.00 91.25 482 HIS A CA 1
ATOM 3734 C C . HIS A 1 482 ? -7.587 12.405 22.071 1.00 91.25 482 HIS A C 1
ATOM 3736 O O . HIS A 1 482 ? -6.968 13.211 21.375 1.00 91.25 482 HIS A O 1
ATOM 3742 N N . CYS A 1 483 ? -8.383 11.483 21.516 1.00 90.00 483 CYS A N 1
ATOM 3743 C CA . CYS A 1 483 ? -8.506 11.368 20.064 1.00 90.00 483 CYS A CA 1
ATOM 3744 C C . CYS A 1 483 ? -9.326 12.527 19.462 1.00 90.00 483 CYS A C 1
ATOM 3746 O O . CYS A 1 483 ? -10.445 12.774 19.919 1.00 90.00 483 CYS A O 1
ATOM 3748 N N . PRO A 1 484 ? -8.842 13.188 18.392 1.00 88.31 484 PRO A N 1
ATOM 3749 C CA . PRO A 1 484 ? -9.599 14.233 17.699 1.00 88.31 484 PRO A CA 1
ATOM 3750 C C . PRO A 1 484 ? -10.654 13.684 16.720 1.00 88.31 484 PRO A C 1
ATOM 3752 O O . PRO A 1 484 ? -11.433 14.455 16.166 1.00 88.31 484 PRO A O 1
ATOM 3755 N N . PHE A 1 485 ? -10.679 12.370 16.469 1.00 89.38 485 PHE A N 1
ATOM 3756 C CA . PHE A 1 485 ? -11.538 11.744 15.462 1.00 89.38 485 PHE A CA 1
ATOM 3757 C C . PHE A 1 485 ? -12.764 11.073 16.104 1.00 89.38 485 PHE A C 1
ATOM 3759 O O . PHE A 1 485 ? -12.659 10.013 16.725 1.00 89.38 485 PHE A O 1
ATOM 3766 N N . GLU A 1 486 ? -13.952 11.652 15.912 1.00 89.19 486 GLU A N 1
ATOM 3767 C CA . GLU A 1 486 ? -15.194 11.164 16.540 1.00 89.19 486 GLU A CA 1
ATOM 3768 C C . GLU A 1 486 ? -15.616 9.762 16.069 1.00 89.19 486 GLU A C 1
ATOM 3770 O O . GLU A 1 486 ? -16.111 8.944 16.848 1.00 89.19 486 GLU A O 1
ATOM 3775 N N . ASN A 1 487 ? -15.342 9.417 14.811 1.00 88.56 487 ASN A N 1
ATOM 3776 C CA . ASN A 1 487 ? -15.532 8.058 14.297 1.00 88.56 487 ASN A CA 1
ATOM 3777 C C . ASN A 1 487 ? -14.624 7.030 14.997 1.00 88.56 487 ASN A C 1
ATOM 3779 O O . ASN A 1 487 ? -15.013 5.867 15.163 1.00 88.56 487 ASN A O 1
ATOM 3783 N N . LEU A 1 488 ? -13.435 7.443 15.448 1.00 91.81 488 LEU A N 1
ATOM 3784 C CA . LEU A 1 488 ? -12.565 6.569 16.224 1.00 91.81 488 LEU A CA 1
ATOM 3785 C C . LEU A 1 488 ? -13.036 6.445 17.678 1.00 91.81 488 LEU A C 1
ATOM 3787 O O . LEU A 1 488 ? -12.993 5.345 18.229 1.00 91.81 488 LEU A O 1
ATOM 3791 N N . LYS A 1 489 ? -13.600 7.501 18.275 1.00 94.38 489 LYS A N 1
ATOM 3792 C CA . LYS A 1 489 ? -14.282 7.380 19.576 1.00 94.38 489 LYS A CA 1
ATOM 3793 C C . LYS A 1 489 ? -15.470 6.423 19.502 1.00 94.38 489 LYS A C 1
ATOM 3795 O O . LYS A 1 489 ? -15.613 5.562 20.368 1.00 94.38 489 LYS A O 1
ATOM 3800 N N . ALA A 1 490 ? -16.268 6.478 18.434 1.00 93.62 490 ALA A N 1
ATOM 3801 C CA . ALA A 1 490 ? -17.333 5.499 18.193 1.00 93.62 490 ALA A CA 1
ATOM 3802 C C . ALA A 1 490 ? -16.786 4.057 18.086 1.00 93.62 490 ALA A C 1
ATOM 3804 O O . ALA A 1 490 ? -17.377 3.114 18.621 1.00 93.62 490 ALA A O 1
ATOM 3805 N N . SER A 1 491 ? -15.616 3.879 17.464 1.00 94.12 491 SER A N 1
ATOM 3806 C CA . SER A 1 491 ? -14.907 2.591 17.439 1.00 94.12 491 SER A CA 1
ATOM 3807 C C . SER A 1 491 ? -14.464 2.147 18.837 1.00 94.12 491 SER A C 1
ATOM 3809 O O . SER A 1 491 ? -14.654 0.984 19.189 1.00 94.12 491 SER A O 1
ATOM 3811 N N . ALA A 1 492 ? -13.970 3.065 19.672 1.00 96.12 492 ALA A N 1
ATOM 3812 C CA . ALA A 1 492 ? -13.611 2.780 21.059 1.00 96.12 492 ALA A CA 1
ATOM 3813 C C . ALA A 1 492 ? -14.815 2.339 21.904 1.00 96.12 492 ALA A C 1
ATOM 3815 O O . ALA A 1 492 ? -14.691 1.407 22.703 1.00 96.12 492 ALA A O 1
ATOM 3816 N N . VAL A 1 493 ? -16.002 2.913 21.662 1.00 96.81 493 VAL A N 1
ATOM 3817 C CA . VAL A 1 493 ? -17.264 2.429 22.251 1.00 96.81 493 VAL A CA 1
ATOM 3818 C C . VAL A 1 493 ? -17.556 0.981 21.822 1.00 96.81 493 VAL A C 1
ATOM 3820 O O . VAL A 1 493 ? -17.964 0.149 22.635 1.00 96.81 493 VAL A O 1
ATOM 3823 N N . SER A 1 494 ? -17.308 0.637 20.555 1.00 94.38 494 SER A N 1
ATOM 3824 C CA . SER A 1 494 ? -17.443 -0.742 20.065 1.00 94.38 494 SER A CA 1
ATOM 3825 C C . SER A 1 494 ? -16.438 -1.697 20.725 1.00 94.38 494 SER A C 1
ATOM 3827 O O . SER A 1 494 ? -16.803 -2.816 21.096 1.00 94.38 494 SER A O 1
ATOM 3829 N N . TRP A 1 495 ? -15.195 -1.255 20.951 1.00 96.06 495 TRP A N 1
ATOM 3830 C CA . TRP A 1 495 ? -14.173 -2.046 21.643 1.00 96.06 495 TRP A CA 1
ATOM 3831 C C . TRP A 1 495 ? -14.572 -2.359 23.084 1.00 96.06 495 TRP A C 1
ATOM 3833 O O . TRP A 1 495 ? -14.585 -3.531 23.461 1.00 96.06 495 TRP A O 1
ATOM 3843 N N . ILE A 1 496 ? -14.985 -1.355 23.871 1.00 96.56 496 ILE A N 1
ATOM 3844 C CA . ILE A 1 496 ? -15.442 -1.601 25.249 1.00 96.56 496 ILE A CA 1
ATOM 3845 C C . ILE A 1 496 ? -16.699 -2.472 25.282 1.00 96.56 496 ILE A C 1
ATOM 3847 O O . ILE A 1 496 ? -16.820 -3.343 26.146 1.00 96.56 496 ILE A O 1
ATOM 3851 N N . LYS A 1 497 ? -17.615 -2.305 24.322 1.00 95.50 497 LYS A N 1
ATOM 3852 C CA . LYS A 1 497 ? -18.786 -3.175 24.178 1.00 95.50 497 LYS A CA 1
ATOM 3853 C C . LYS A 1 497 ? -18.368 -4.630 23.957 1.00 95.50 497 LYS A C 1
ATOM 3855 O O . LYS A 1 497 ? -18.899 -5.511 24.629 1.00 95.50 497 LYS A O 1
ATOM 3860 N N . GLY A 1 498 ? -17.423 -4.878 23.049 1.00 93.50 498 GLY A N 1
ATOM 3861 C CA . GLY A 1 498 ? -16.882 -6.211 22.776 1.00 93.50 498 GLY A CA 1
ATOM 3862 C C . GLY A 1 498 ? -16.221 -6.838 24.004 1.00 93.50 498 GLY A C 1
ATOM 3863 O O . GLY A 1 498 ? -16.590 -7.942 24.395 1.00 93.50 498 GLY A O 1
ATOM 3864 N N . GLU A 1 499 ? -15.320 -6.105 24.663 1.00 94.44 499 GLU A N 1
ATOM 3865 C CA . GLU A 1 499 ? -14.649 -6.548 25.895 1.00 94.44 499 GLU A CA 1
ATOM 3866 C C . GLU A 1 499 ? -15.654 -6.859 27.016 1.00 94.44 499 GLU A C 1
ATOM 3868 O O . GLU A 1 499 ? -15.541 -7.876 27.699 1.00 94.44 499 GLU A O 1
ATOM 3873 N N . THR A 1 500 ? -16.687 -6.025 27.170 1.00 93.88 500 THR A N 1
ATOM 3874 C CA . THR A 1 500 ? -17.740 -6.225 28.177 1.00 93.88 500 THR A CA 1
ATOM 3875 C C . THR A 1 500 ? -18.539 -7.500 27.904 1.00 93.88 500 THR A C 1
ATOM 3877 O O . THR A 1 500 ? -18.803 -8.269 28.829 1.00 93.88 500 THR A O 1
ATOM 3880 N N . ILE A 1 501 ? -18.930 -7.753 26.651 1.00 91.88 501 ILE A N 1
ATOM 3881 C CA . ILE A 1 501 ? -19.690 -8.958 26.285 1.00 91.88 501 ILE A CA 1
ATOM 3882 C C . ILE A 1 501 ? -18.835 -10.211 26.513 1.00 91.88 501 ILE A C 1
ATOM 3884 O O . ILE A 1 501 ? -19.265 -11.134 27.208 1.00 91.88 501 ILE A O 1
ATOM 3888 N N . ASP A 1 502 ? -17.610 -10.228 25.994 1.00 90.00 502 ASP A N 1
ATOM 3889 C CA . ASP A 1 502 ? -16.707 -11.376 26.082 1.00 90.00 502 ASP A CA 1
ATOM 3890 C C . ASP A 1 502 ? -16.324 -11.723 27.522 1.00 90.00 502 ASP A C 1
ATOM 3892 O O . ASP A 1 502 ? -16.271 -12.899 27.895 1.00 90.00 502 ASP A O 1
ATOM 3896 N N . ALA A 1 503 ? -16.056 -10.711 28.350 1.00 90.88 503 ALA A N 1
ATOM 3897 C CA . ALA A 1 503 ? -15.693 -10.894 29.751 1.00 90.88 503 ALA A CA 1
ATOM 3898 C C . ALA A 1 503 ? -16.842 -11.463 30.596 1.00 90.88 503 ALA A C 1
ATOM 3900 O O . ALA A 1 503 ? -16.591 -12.138 31.592 1.00 90.88 503 ALA A O 1
ATOM 3901 N N . ASN A 1 504 ? -18.091 -11.223 30.186 1.00 88.81 504 ASN A N 1
ATOM 3902 C CA . ASN A 1 504 ? -19.298 -11.665 30.888 1.00 88.81 504 ASN A CA 1
ATOM 3903 C C . ASN A 1 504 ? -19.999 -12.855 30.201 1.00 88.81 504 ASN A C 1
ATOM 3905 O O . ASN A 1 504 ? -21.118 -13.226 30.572 1.00 88.81 504 ASN A O 1
ATOM 3909 N N . THR A 1 505 ? -19.358 -13.469 29.206 1.00 85.31 505 THR A N 1
ATOM 3910 C CA . THR A 1 505 ? -19.819 -14.726 28.604 1.00 85.31 505 THR A CA 1
ATOM 3911 C C . THR A 1 505 ? -19.445 -15.894 29.534 1.00 85.31 505 THR A C 1
ATOM 3913 O O . THR A 1 505 ? -18.384 -15.836 30.154 1.00 85.31 505 THR A O 1
ATOM 3916 N N . PRO A 1 506 ? -20.272 -16.951 29.689 1.00 73.75 506 PRO A N 1
ATOM 3917 C CA . PRO A 1 506 ? -19.931 -18.079 30.559 1.00 73.75 506 PRO A CA 1
ATOM 3918 C C . PRO A 1 506 ? -18.608 -18.732 30.123 1.00 73.75 506 PRO A C 1
ATOM 3920 O O . PRO A 1 506 ? -18.535 -19.278 29.024 1.00 73.75 506 PRO A O 1
ATOM 3923 N N . LYS A 1 507 ? -17.573 -18.661 30.969 1.00 70.06 507 LYS A N 1
ATOM 3924 C CA . LYS A 1 507 ? -16.259 -19.298 30.760 1.00 70.06 507 LYS A CA 1
ATOM 3925 C C . LYS A 1 507 ? -16.049 -20.439 31.761 1.00 70.06 507 LYS A C 1
ATOM 3927 O O . LYS A 1 507 ? -16.747 -20.508 32.773 1.00 70.06 507 LYS A O 1
ATOM 3932 N N . GLU A 1 508 ? -15.116 -21.338 31.452 1.00 63.00 508 GLU A N 1
ATOM 3933 C CA . GLU A 1 508 ? -14.689 -22.421 32.350 1.00 63.00 508 GLU A CA 1
ATOM 3934 C C . GLU A 1 508 ? -14.154 -21.857 33.684 1.00 63.00 508 GLU A C 1
ATOM 3936 O O . GLU A 1 508 ? -13.576 -20.770 33.719 1.00 63.00 508 GLU A O 1
ATOM 3941 N N . GLU A 1 509 ? -14.375 -22.583 34.786 1.00 57.25 509 GLU A N 1
ATOM 3942 C CA . GLU A 1 509 ? -14.255 -22.096 36.177 1.00 57.25 509 GLU A CA 1
ATOM 3943 C C . GLU A 1 509 ? -12.840 -21.634 36.604 1.00 57.25 509 GLU A C 1
ATOM 3945 O O . GLU A 1 509 ? -12.704 -20.996 37.647 1.00 57.25 509 GLU A O 1
ATOM 3950 N N . ASP A 1 510 ? -11.802 -21.883 35.798 1.00 55.00 510 ASP A N 1
ATOM 3951 C CA . ASP A 1 510 ? -10.392 -21.678 36.167 1.00 55.00 510 ASP A CA 1
ATOM 3952 C C . ASP A 1 510 ? -9.768 -20.341 35.697 1.00 55.00 510 ASP A C 1
ATOM 3954 O O . ASP A 1 510 ? -8.596 -20.073 35.976 1.00 55.00 510 ASP A O 1
ATOM 3958 N N . SER A 1 511 ? -10.507 -19.460 35.006 1.00 63.94 511 SER A N 1
ATOM 3959 C CA . SER A 1 511 ? -9.971 -18.157 34.562 1.00 63.94 511 SER A CA 1
ATOM 3960 C C . SER A 1 511 ? -10.174 -17.039 35.595 1.00 63.94 511 SER A C 1
ATOM 3962 O O . SER A 1 511 ? -11.282 -16.849 36.097 1.00 63.94 511 SER A O 1
ATOM 3964 N N . LEU A 1 512 ? -9.127 -16.248 35.870 1.00 68.31 512 LEU A N 1
ATOM 3965 C CA . LEU A 1 512 ? -9.243 -15.024 36.675 1.00 68.31 512 LEU A CA 1
ATOM 3966 C C . LEU A 1 512 ? -10.277 -14.063 36.054 1.00 68.31 512 LEU A C 1
ATOM 3968 O O . LEU A 1 512 ? -10.313 -13.922 34.829 1.00 68.31 512 LEU A O 1
ATOM 3972 N N . PRO A 1 513 ? -11.100 -13.377 36.870 1.00 75.94 513 PRO A N 1
ATOM 3973 C CA . PRO A 1 513 ? -12.103 -12.457 36.356 1.00 75.94 513 PRO A CA 1
ATOM 3974 C C . PRO A 1 513 ? -11.428 -11.263 35.679 1.00 75.94 513 PRO A C 1
ATOM 3976 O O . PRO A 1 513 ? -10.580 -10.590 36.268 1.00 75.94 513 PRO A O 1
ATOM 3979 N N . SER A 1 514 ? -11.828 -11.005 34.436 1.00 88.62 514 SER A N 1
ATOM 3980 C CA . SER A 1 514 ? -11.383 -9.845 33.666 1.00 88.62 514 SER A CA 1
ATOM 3981 C C . SER A 1 514 ? -11.821 -8.537 34.333 1.00 88.62 514 SER A C 1
ATOM 3983 O O . SER A 1 514 ? -12.907 -8.470 34.913 1.00 88.62 514 SER A O 1
ATOM 3985 N N . ILE A 1 515 ? -11.033 -7.462 34.193 1.00 92.69 515 ILE A N 1
ATOM 3986 C CA . ILE A 1 515 ? -11.431 -6.124 34.681 1.00 92.69 515 ILE A CA 1
ATOM 3987 C C . ILE A 1 515 ? -12.751 -5.655 34.045 1.00 92.69 515 ILE A C 1
ATOM 3989 O O . ILE A 1 515 ? -13.541 -4.974 34.699 1.00 92.69 515 ILE A O 1
ATOM 3993 N N . PHE A 1 516 ? -13.028 -6.089 32.810 1.00 93.69 516 PHE A N 1
ATOM 3994 C CA . PHE A 1 516 ? -14.251 -5.797 32.056 1.00 93.69 516 PHE A CA 1
ATOM 3995 C C . PHE A 1 516 ? -15.480 -6.584 32.553 1.00 93.69 516 PHE A C 1
ATOM 3997 O O . PHE A 1 516 ? -16.611 -6.271 32.185 1.00 93.69 516 PHE A O 1
ATOM 4004 N N . ALA A 1 517 ? -15.285 -7.580 33.426 1.00 91.44 517 ALA A N 1
ATOM 4005 C CA . ALA A 1 517 ? -16.357 -8.260 34.159 1.00 91.44 517 ALA A CA 1
ATOM 4006 C C . ALA A 1 517 ? -16.693 -7.575 35.498 1.00 91.44 517 ALA A C 1
ATOM 4008 O O . ALA A 1 517 ? -17.536 -8.060 36.252 1.00 91.44 517 ALA A O 1
ATOM 4009 N N . THR A 1 518 ? -16.033 -6.455 35.810 1.00 91.50 518 THR A N 1
ATOM 4010 C CA . THR A 1 518 ? -16.226 -5.695 37.051 1.00 91.50 518 THR A CA 1
ATOM 4011 C C . THR A 1 518 ? -16.695 -4.265 36.760 1.00 91.50 518 THR A C 1
ATOM 4013 O O . THR A 1 518 ? -16.483 -3.763 35.655 1.00 91.50 518 THR A O 1
ATOM 4016 N N . PRO A 1 519 ? -17.263 -3.546 37.748 1.00 91.50 519 PRO A N 1
ATOM 4017 C CA . PRO A 1 519 ? -17.681 -2.156 37.557 1.00 91.50 519 PRO A CA 1
ATOM 4018 C C . PRO A 1 519 ? -16.520 -1.188 37.267 1.00 91.50 519 PRO A C 1
ATOM 4020 O O . PRO A 1 519 ? -16.760 -0.082 36.796 1.00 91.50 519 PRO A O 1
ATOM 4023 N N . GLN A 1 520 ? -15.269 -1.577 37.548 1.00 91.94 520 GLN A N 1
ATOM 4024 C CA . GLN A 1 520 ? -14.104 -0.685 37.498 1.00 91.94 520 GLN A CA 1
ATOM 4025 C C . GLN A 1 520 ? -13.860 -0.107 36.102 1.00 91.94 520 GLN A C 1
ATOM 4027 O O . GLN A 1 520 ? -13.645 1.095 35.974 1.00 91.94 520 GLN A O 1
ATOM 4032 N N . ALA A 1 521 ? -13.927 -0.940 35.057 1.00 93.12 521 ALA A N 1
ATOM 4033 C CA . ALA A 1 521 ? -13.716 -0.483 33.685 1.00 93.12 521 ALA A CA 1
ATOM 4034 C C . ALA A 1 521 ? -14.757 0.573 33.280 1.00 93.12 521 ALA A C 1
ATOM 4036 O O . ALA A 1 521 ? -14.399 1.624 32.757 1.00 93.12 521 ALA A O 1
ATOM 4037 N N . LEU A 1 522 ? -16.037 0.337 33.590 1.00 93.56 522 LEU A N 1
ATOM 4038 C CA . LEU A 1 522 ? -17.104 1.297 33.298 1.00 93.56 522 LEU A CA 1
ATOM 4039 C C . LEU A 1 522 ? -16.968 2.579 34.121 1.00 93.56 522 LEU A C 1
ATOM 4041 O O . LEU A 1 522 ? -17.194 3.650 33.580 1.00 93.56 522 LEU A O 1
ATOM 4045 N N . GLN A 1 523 ? -16.568 2.499 35.391 1.00 91.50 523 GLN A N 1
ATOM 4046 C CA . GLN A 1 523 ? -16.355 3.687 36.225 1.00 91.50 523 GLN A CA 1
ATOM 4047 C C . GLN A 1 523 ? -15.226 4.578 35.697 1.00 91.50 523 GLN A C 1
ATOM 4049 O O . GLN A 1 523 ? -15.369 5.796 35.696 1.00 91.50 523 GLN A O 1
ATOM 4054 N N . ILE A 1 524 ? -14.126 3.979 35.231 1.00 92.88 524 ILE A N 1
ATOM 4055 C CA . ILE A 1 524 ? -12.995 4.715 34.646 1.00 92.88 524 ILE A CA 1
ATOM 4056 C C . ILE A 1 524 ? -13.403 5.382 33.327 1.00 92.88 524 ILE A C 1
ATOM 4058 O O . ILE A 1 524 ? -13.020 6.519 33.071 1.00 92.88 524 ILE A O 1
ATOM 4062 N N . LEU A 1 525 ? -14.178 4.684 32.494 1.00 95.00 525 LEU A N 1
ATOM 4063 C CA . LEU A 1 525 ? -14.537 5.160 31.157 1.00 95.00 525 LEU A CA 1
ATOM 4064 C C . LEU A 1 525 ? -15.786 6.052 31.125 1.00 95.00 525 LEU A C 1
ATOM 4066 O O . LEU A 1 525 ? -15.961 6.789 30.159 1.00 95.00 525 LEU A O 1
ATOM 4070 N N . ALA A 1 526 ? -16.652 6.005 32.141 1.00 92.62 526 ALA A N 1
ATOM 4071 C CA . ALA A 1 526 ? -17.938 6.707 32.152 1.00 92.62 526 ALA A CA 1
ATOM 4072 C C . ALA A 1 526 ? -17.853 8.208 31.814 1.00 92.62 526 ALA A C 1
ATOM 4074 O O . ALA A 1 526 ? -18.651 8.632 30.979 1.00 92.62 526 ALA A O 1
ATOM 4075 N N . PRO A 1 527 ? -16.893 8.994 32.351 1.00 92.19 527 PRO A N 1
ATOM 4076 C CA . PRO A 1 527 ? -16.781 10.419 32.027 1.00 92.19 527 PRO A CA 1
ATOM 4077 C C . PRO A 1 527 ? -16.523 10.701 30.543 1.00 92.19 527 PRO A C 1
ATOM 4079 O O . PRO A 1 527 ? -16.836 11.785 30.063 1.00 92.19 527 PRO A O 1
ATOM 4082 N N . TYR A 1 528 ? -15.955 9.734 29.821 1.00 94.31 528 TYR A N 1
ATOM 4083 C CA . TYR A 1 528 ? -15.612 9.866 28.407 1.00 94.31 528 TYR A CA 1
ATOM 4084 C C . TYR A 1 528 ? -16.607 9.148 27.491 1.00 94.31 528 TYR A C 1
ATOM 4086 O O . TYR A 1 528 ? -16.766 9.547 26.347 1.00 94.31 528 TYR A O 1
ATOM 4094 N N . LEU A 1 529 ? -17.293 8.104 27.973 1.00 93.94 529 LEU A N 1
ATOM 4095 C CA . LEU A 1 529 ? -18.375 7.426 27.244 1.00 93.94 529 LEU A CA 1
ATOM 4096 C C . LEU A 1 529 ? -19.659 8.261 27.222 1.00 93.94 529 LEU A C 1
ATOM 4098 O O . LEU A 1 529 ? -20.362 8.284 26.211 1.00 93.94 529 LEU A O 1
ATOM 4102 N N . TRP A 1 530 ? -19.947 8.934 28.336 1.00 93.75 530 TRP A N 1
ATOM 4103 C CA . TRP A 1 530 ? -21.126 9.770 28.541 1.00 93.75 530 TRP A CA 1
ATOM 4104 C C . TRP A 1 530 ? -20.701 11.112 29.158 1.00 93.75 530 TRP A C 1
ATOM 4106 O O . TRP A 1 530 ? -20.923 11.337 30.350 1.00 93.75 530 TRP A O 1
ATOM 4116 N N . PRO A 1 531 ? -20.028 11.980 28.378 1.00 92.06 531 PRO A N 1
ATOM 4117 C CA . PRO A 1 531 ? -19.535 13.263 28.871 1.00 92.06 531 PRO A CA 1
ATOM 4118 C C . PRO A 1 531 ? -20.681 14.191 29.283 1.00 92.06 531 PRO A C 1
ATOM 4120 O O . PRO A 1 531 ? -21.780 14.111 28.739 1.00 92.06 531 PRO A O 1
ATOM 4123 N N . ASP A 1 532 ? -20.417 15.113 30.209 1.00 90.56 532 ASP A N 1
ATOM 4124 C CA . ASP A 1 532 ? -21.382 16.166 30.531 1.00 90.56 532 ASP A CA 1
ATOM 4125 C C . ASP A 1 532 ? -21.466 17.177 29.383 1.00 90.56 532 ASP A C 1
ATOM 4127 O O . ASP A 1 532 ? -20.526 17.926 29.113 1.00 90.56 532 ASP A O 1
ATOM 4131 N N . ILE A 1 533 ? -22.615 17.188 28.713 1.00 90.12 533 ILE A N 1
ATOM 4132 C CA . ILE A 1 533 ? -22.924 18.058 27.574 1.00 90.12 533 ILE A CA 1
ATOM 4133 C C . ILE A 1 533 ? -24.005 19.092 27.916 1.00 90.12 533 ILE A C 1
ATOM 4135 O O . ILE A 1 533 ? -24.464 19.825 27.038 1.00 90.12 533 ILE A O 1
ATOM 4139 N N . SER A 1 534 ? -24.391 19.204 29.192 1.00 85.31 534 SER A N 1
ATOM 4140 C CA . SER A 1 534 ? -25.415 20.152 29.660 1.00 85.31 534 SER A CA 1
ATOM 4141 C C . SER A 1 534 ? -25.036 21.600 29.359 1.00 85.31 534 SER A C 1
ATOM 4143 O O . SER A 1 534 ? -25.878 22.416 28.993 1.00 85.31 534 SER A O 1
ATOM 4145 N N . SER A 1 535 ? -23.747 21.923 29.502 1.00 81.75 535 SER A N 1
ATOM 4146 C CA . SER A 1 535 ? -23.220 23.259 29.207 1.00 81.75 535 SER A CA 1
ATOM 4147 C C . SER A 1 535 ? -23.139 23.543 27.705 1.00 81.75 535 SER A C 1
ATOM 4149 O O . SER A 1 535 ? -23.324 24.685 27.291 1.00 81.75 535 SER A O 1
ATOM 4151 N N . THR A 1 536 ? -22.901 22.508 26.894 1.00 81.19 536 THR A N 1
ATOM 4152 C CA . THR A 1 536 ? -22.795 22.599 25.434 1.00 81.19 536 THR A CA 1
ATOM 4153 C C . THR A 1 536 ? -24.148 22.870 24.786 1.00 81.19 536 THR A C 1
ATOM 4155 O O . THR A 1 536 ? -24.223 23.664 23.855 1.00 81.19 536 THR A O 1
ATOM 4158 N N . TYR A 1 537 ? -25.216 22.257 25.300 1.00 81.38 537 TYR A N 1
ATOM 4159 C CA . TYR A 1 537 ? -26.558 22.322 24.712 1.00 81.38 537 TYR A CA 1
ATOM 4160 C C . TYR A 1 537 ? -27.572 23.086 25.580 1.00 81.38 537 TYR A C 1
ATOM 4162 O O . TYR A 1 537 ? -28.753 22.748 25.629 1.00 81.38 537 TYR A O 1
ATOM 4170 N N . SER A 1 538 ? -27.133 24.145 26.268 1.00 75.06 538 SER A N 1
ATOM 4171 C CA . SER A 1 538 ? -28.042 25.008 27.031 1.00 75.06 538 SER A CA 1
ATOM 4172 C C . SER A 1 538 ? -28.716 26.043 26.126 1.00 75.06 538 SER A C 1
ATOM 4174 O O . SER A 1 538 ? -28.127 27.062 25.761 1.00 75.06 538 SER A O 1
ATOM 4176 N N . PHE A 1 539 ? -29.991 25.807 25.817 1.00 67.38 539 PHE A N 1
ATOM 4177 C CA . PHE A 1 539 ? -30.842 26.732 25.052 1.00 67.38 539 PHE A CA 1
ATOM 4178 C C . PHE A 1 539 ? -31.679 27.663 25.949 1.00 67.38 539 PHE A C 1
ATOM 4180 O O . PHE A 1 539 ? -32.521 28.419 25.463 1.00 67.38 539 PHE A O 1
ATOM 4187 N N . SER A 1 540 ? -31.481 27.609 27.273 1.00 59.75 540 SER A N 1
ATOM 4188 C CA . SER A 1 540 ? -32.236 28.422 28.233 1.00 59.75 540 SER A CA 1
ATOM 4189 C C . SER A 1 540 ? -31.576 29.784 28.491 1.00 59.75 540 SER A C 1
ATOM 4191 O O . SER A 1 540 ? -30.368 29.888 28.701 1.00 59.75 540 SER A O 1
ATOM 4193 N N . HIS A 1 541 ? -32.382 30.850 28.524 1.00 48.31 541 HIS A N 1
ATOM 4194 C CA . HIS A 1 541 ? -31.944 32.169 28.983 1.00 48.31 541 HIS A CA 1
ATOM 4195 C C . HIS A 1 541 ? -31.787 32.161 30.510 1.00 48.31 541 HIS A C 1
ATOM 4197 O O . HIS A 1 541 ? -32.739 32.437 31.238 1.00 48.31 541 HIS A O 1
ATOM 4203 N N . SER A 1 542 ? -30.587 31.855 31.001 1.00 50.03 542 SER A N 1
ATOM 4204 C CA . SER A 1 542 ? -30.185 32.221 32.362 1.00 50.03 542 SER A CA 1
ATOM 4205 C C . SER A 1 542 ? -29.267 33.447 32.299 1.00 50.03 542 SER A C 1
ATOM 4207 O O . SER A 1 542 ? -28.389 33.511 31.441 1.00 50.03 542 SER A O 1
ATOM 4209 N N . ASP A 1 543 ? -29.456 34.419 33.200 1.00 47.38 543 ASP A N 1
ATOM 4210 C CA . ASP A 1 543 ? -28.752 35.723 33.244 1.00 47.38 543 ASP A CA 1
ATOM 4211 C C . ASP A 1 543 ? -27.210 35.632 33.388 1.00 47.38 543 ASP A C 1
ATOM 4213 O O . ASP A 1 543 ? -26.521 36.650 33.462 1.00 47.38 543 ASP A O 1
ATOM 4217 N N . SER A 1 544 ? -26.648 34.424 33.443 1.00 52.12 544 SER A N 1
ATOM 4218 C CA . SER A 1 544 ?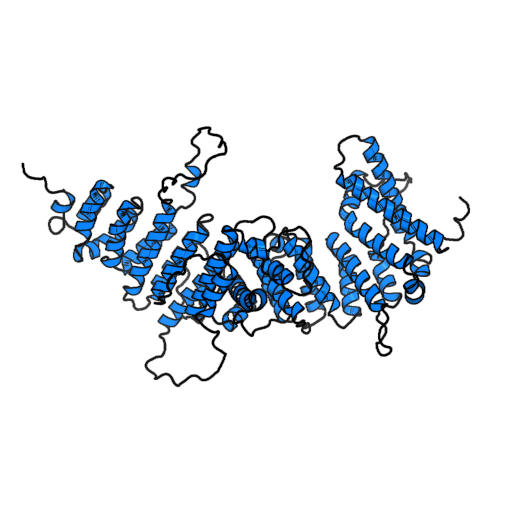 -25.257 34.151 33.817 1.00 52.12 544 SER A CA 1
ATOM 4219 C C . SER A 1 544 ? -24.474 33.282 32.826 1.00 52.12 544 SER A C 1
ATOM 4221 O O . SER A 1 544 ? -23.267 33.124 33.009 1.00 52.12 544 SER A O 1
ATOM 4223 N N . THR A 1 545 ? -25.102 32.751 31.771 1.00 49.69 545 THR A N 1
ATOM 4224 C CA . THR A 1 545 ? -24.432 31.904 30.765 1.00 49.69 545 THR A CA 1
ATOM 4225 C C . THR A 1 545 ? -24.731 32.403 29.351 1.00 49.69 545 THR A C 1
ATOM 4227 O O . THR A 1 545 ? -25.908 32.562 29.024 1.00 49.69 545 THR A O 1
ATOM 4230 N N . PRO A 1 546 ? -23.717 32.658 28.499 1.00 53.47 546 PRO A N 1
ATOM 4231 C CA . PRO A 1 546 ? -23.963 32.999 27.102 1.00 53.47 546 PRO A CA 1
ATOM 4232 C C . PRO A 1 546 ? -24.734 31.856 26.430 1.00 53.47 546 PRO A C 1
ATOM 4234 O O . PRO A 1 546 ? -24.364 30.694 26.582 1.00 53.47 546 PRO A O 1
ATOM 4237 N N . VAL A 1 547 ? -25.822 32.194 25.733 1.00 58.94 547 VAL A N 1
ATOM 4238 C CA . VAL A 1 547 ? -26.596 31.237 24.929 1.00 58.94 547 VAL A CA 1
ATOM 4239 C C . VAL A 1 547 ? -25.653 30.641 23.890 1.00 58.94 547 VAL A C 1
ATOM 4241 O O . VAL A 1 547 ? -24.957 31.395 23.204 1.00 58.94 547 VAL A O 1
ATOM 4244 N N . ALA A 1 548 ? -25.594 29.312 23.815 1.00 62.59 548 ALA A N 1
ATOM 4245 C CA . ALA A 1 548 ? -24.784 28.636 22.814 1.00 62.59 548 ALA A CA 1
ATOM 4246 C C . ALA A 1 548 ? -25.280 29.037 21.418 1.00 62.59 548 ALA A C 1
ATOM 4248 O O . ALA A 1 548 ? -26.486 29.088 21.177 1.00 62.59 548 ALA A O 1
ATOM 4249 N N . ASP A 1 549 ? -24.354 29.366 20.518 1.00 75.25 549 ASP A N 1
ATOM 4250 C CA . ASP A 1 549 ? -24.694 29.679 19.132 1.00 75.25 549 ASP A CA 1
ATOM 4251 C C . ASP A 1 549 ? -25.429 28.469 18.517 1.00 75.25 549 ASP A C 1
ATOM 4253 O O . ASP A 1 549 ? -24.854 27.370 18.509 1.00 75.25 549 ASP A O 1
ATOM 4257 N N . PRO A 1 550 ? -26.695 28.615 18.072 1.00 76.81 550 PRO A N 1
ATOM 4258 C CA . PRO A 1 550 ? -27.487 27.496 17.573 1.00 76.81 550 PRO A CA 1
ATOM 4259 C C . PRO A 1 550 ? -26.814 26.765 16.410 1.00 76.81 550 PRO A C 1
ATOM 4261 O O . PRO A 1 550 ? -26.839 25.538 16.377 1.00 76.81 550 PRO A O 1
ATOM 4264 N N . GLU A 1 551 ? -26.154 27.495 15.506 1.00 79.56 551 GLU A N 1
ATOM 4265 C CA . GLU A 1 551 ? -25.475 26.915 14.342 1.00 79.56 551 GLU A CA 1
ATOM 4266 C C . GLU A 1 551 ? -24.226 26.124 14.761 1.00 79.56 551 GLU A C 1
ATOM 4268 O O . GLU A 1 551 ? -24.041 24.973 14.364 1.00 79.56 551 GLU A O 1
ATOM 4273 N N . ALA A 1 552 ? -23.390 26.689 15.639 1.00 82.19 552 ALA A N 1
ATOM 4274 C CA . ALA A 1 552 ? -22.221 25.990 16.174 1.00 82.19 552 ALA A CA 1
ATOM 4275 C C . ALA A 1 552 ? -22.606 24.746 16.995 1.00 82.19 552 ALA A C 1
ATOM 4277 O O . ALA A 1 552 ? -21.949 23.708 16.903 1.00 82.19 552 ALA A O 1
ATOM 4278 N N . SER A 1 553 ? -23.688 24.835 17.772 1.00 84.62 553 SER A N 1
ATOM 4279 C CA . SER A 1 553 ? -24.210 23.726 18.579 1.00 84.62 553 SER A CA 1
ATOM 4280 C C . SER A 1 553 ? -24.756 22.609 17.694 1.00 84.62 553 SER A C 1
ATOM 4282 O O . SER A 1 553 ? -24.492 21.436 17.944 1.00 84.62 553 SER A O 1
ATOM 4284 N N . TYR A 1 554 ? -25.460 22.970 16.623 1.00 85.38 554 TYR A N 1
ATOM 4285 C CA . TYR A 1 554 ? -25.943 22.028 15.626 1.00 85.38 554 TYR A CA 1
ATOM 4286 C C . TYR A 1 554 ? -24.788 21.311 14.912 1.00 85.38 554 TYR A C 1
ATOM 4288 O O . TYR A 1 554 ? -24.740 20.083 14.880 1.00 85.38 554 TYR A O 1
ATOM 4296 N N . ASN A 1 555 ? -23.796 22.062 14.427 1.00 85.69 555 ASN A N 1
ATOM 4297 C CA . ASN A 1 555 ? -22.612 21.495 13.779 1.00 85.69 555 ASN A CA 1
ATOM 4298 C C . ASN A 1 555 ? -21.828 20.572 14.725 1.00 85.69 555 ASN A C 1
ATOM 4300 O O . ASN A 1 555 ? -21.369 19.507 14.315 1.00 85.69 555 ASN A O 1
ATOM 4304 N N . SER A 1 556 ? -21.721 20.944 16.004 1.00 88.12 556 SER A N 1
ATOM 4305 C CA . SER A 1 556 ? -21.124 20.102 17.045 1.00 88.12 556 SER A CA 1
ATOM 4306 C C . SER A 1 556 ? -21.908 18.800 17.247 1.00 88.12 556 SER A C 1
ATOM 4308 O O . SER A 1 556 ? -21.305 17.729 17.314 1.00 88.12 556 SER A O 1
ATOM 4310 N N . LEU A 1 557 ? -23.243 18.860 17.294 1.00 90.19 557 LEU A N 1
ATOM 4311 C CA . LEU A 1 557 ? -24.098 17.677 17.426 1.00 90.19 557 LEU A CA 1
ATOM 4312 C C . LEU A 1 557 ? -23.893 16.705 16.259 1.00 90.19 557 LEU A C 1
ATOM 4314 O O . LEU A 1 557 ? -23.677 15.516 16.489 1.00 90.19 557 LEU A O 1
ATOM 4318 N N . MET A 1 558 ? -23.907 17.214 15.025 1.00 89.44 558 MET A N 1
ATOM 4319 C CA . MET A 1 558 ? -23.751 16.393 13.821 1.00 89.44 558 MET A CA 1
ATOM 4320 C C . MET A 1 558 ? -22.337 15.811 13.710 1.00 89.44 558 MET A C 1
ATOM 4322 O O . MET A 1 558 ? -22.179 14.631 13.401 1.00 89.44 558 MET A O 1
ATOM 4326 N N . ALA A 1 559 ? -21.301 16.579 14.067 1.00 87.88 559 ALA A N 1
ATOM 4327 C CA . ALA A 1 559 ? -19.928 16.074 14.120 1.00 87.88 559 ALA A CA 1
ATOM 4328 C C . ALA A 1 559 ? -19.760 14.910 15.118 1.00 87.88 559 ALA A C 1
ATOM 4330 O O . ALA A 1 559 ? -18.982 13.988 14.872 1.00 87.88 559 ALA A O 1
ATOM 4331 N N . ASN A 1 560 ? -20.516 14.924 16.221 1.00 91.69 560 ASN A N 1
ATOM 4332 C CA . ASN A 1 560 ? -20.465 13.910 17.277 1.00 91.69 560 ASN A CA 1
ATOM 4333 C C . ASN A 1 560 ? -21.544 12.818 17.150 1.00 91.69 560 ASN A C 1
ATOM 4335 O O . ASN A 1 560 ? -21.588 11.906 17.981 1.00 91.69 560 ASN A O 1
ATOM 4339 N N . TYR A 1 561 ? -22.397 12.864 16.119 1.00 92.50 561 TYR A N 1
ATOM 4340 C CA . TYR A 1 561 ? -23.542 11.961 15.957 1.00 92.50 561 TYR A CA 1
ATOM 4341 C C . TYR A 1 561 ? -23.151 10.484 16.105 1.00 92.50 561 TYR A C 1
ATOM 4343 O O . TYR A 1 561 ? -23.733 9.758 16.915 1.00 92.50 561 TYR A O 1
ATOM 4351 N N . GLY A 1 562 ? -22.128 10.042 15.363 1.00 92.31 562 GLY A N 1
ATOM 4352 C CA . GLY A 1 562 ? -21.697 8.641 15.356 1.00 92.31 562 GLY A CA 1
ATOM 4353 C C . GLY A 1 562 ? -21.218 8.156 16.727 1.00 92.31 562 GLY A C 1
ATOM 4354 O O . GLY A 1 562 ? -21.516 7.028 17.126 1.00 92.31 562 GLY A O 1
ATOM 4355 N N . PHE A 1 563 ? -20.532 9.022 17.476 1.00 95.44 563 PHE A N 1
ATOM 4356 C CA . PHE A 1 563 ? -20.092 8.735 18.837 1.00 95.44 563 PHE A CA 1
ATOM 4357 C C . PHE A 1 563 ? -21.282 8.668 19.805 1.00 95.44 563 PHE A C 1
ATOM 4359 O O . PHE A 1 563 ? -21.447 7.661 20.497 1.00 95.44 563 PHE A O 1
ATOM 4366 N N . TYR A 1 564 ? -22.165 9.671 19.804 1.00 95.75 564 TYR A N 1
ATOM 4367 C CA . TYR A 1 564 ? -23.340 9.693 20.682 1.00 95.75 564 TYR A CA 1
ATOM 4368 C C . TYR A 1 564 ? -24.273 8.507 20.434 1.00 95.75 564 TYR A C 1
ATOM 4370 O O . TYR A 1 564 ? -24.699 7.844 21.384 1.00 95.75 564 TYR A O 1
ATOM 4378 N N . ALA A 1 565 ? -24.541 8.178 19.169 1.00 95.75 565 ALA A N 1
ATOM 4379 C CA . ALA A 1 565 ? -25.349 7.022 18.807 1.00 95.75 565 ALA A CA 1
ATOM 4380 C C . ALA A 1 565 ? -24.714 5.710 19.300 1.00 95.75 565 ALA A C 1
ATOM 4382 O O . ALA A 1 565 ? -25.420 4.844 19.828 1.00 95.75 565 ALA A O 1
ATOM 4383 N N . ALA A 1 566 ? -23.391 5.551 19.181 1.00 96.25 566 ALA A N 1
ATOM 4384 C CA . ALA A 1 566 ? -22.684 4.382 19.701 1.00 96.25 566 ALA A CA 1
ATOM 4385 C C . ALA A 1 566 ? -22.776 4.293 21.236 1.00 96.25 566 ALA A C 1
ATOM 4387 O O . ALA A 1 566 ? -23.112 3.228 21.765 1.00 96.25 566 ALA A O 1
ATOM 4388 N N . SER A 1 567 ? -22.546 5.401 21.950 1.00 96.75 567 SER A N 1
ATOM 4389 C CA . SER A 1 567 ? -22.604 5.470 23.418 1.00 96.75 567 SER A CA 1
ATOM 4390 C C . SER A 1 567 ? -23.999 5.191 23.975 1.00 96.75 567 SER A C 1
ATOM 4392 O O . SER A 1 567 ? -24.136 4.463 24.964 1.00 96.75 567 SER A O 1
ATOM 4394 N N . LEU A 1 568 ? -25.048 5.709 23.328 1.00 96.75 568 LEU A N 1
ATOM 4395 C CA . LEU A 1 568 ? -26.440 5.416 23.677 1.00 96.75 568 LEU A CA 1
ATOM 4396 C C . LEU A 1 568 ? -26.789 3.945 23.431 1.00 96.75 568 LEU A C 1
ATOM 4398 O O . LEU A 1 568 ? -27.380 3.297 24.292 1.00 96.75 568 LEU A O 1
ATOM 4402 N N . ASN A 1 569 ? -26.376 3.381 22.293 1.00 96.50 569 ASN A N 1
ATOM 4403 C CA . ASN A 1 569 ? -26.584 1.961 22.005 1.00 96.50 569 ASN A CA 1
ATOM 4404 C C . ASN A 1 569 ? -25.862 1.052 23.008 1.00 96.50 569 ASN A C 1
ATOM 4406 O O . ASN A 1 569 ? -26.391 0.009 23.402 1.00 96.50 569 ASN A O 1
ATOM 4410 N N . PHE A 1 570 ? -24.656 1.431 23.435 1.00 97.19 570 PHE A N 1
ATOM 4411 C CA . PHE A 1 570 ? -23.945 0.697 24.473 1.00 97.19 570 PHE A CA 1
ATOM 4412 C C . PHE A 1 570 ? -24.664 0.799 25.824 1.00 97.19 570 PHE A C 1
ATOM 4414 O O . PHE A 1 570 ? -24.866 -0.222 26.480 1.00 97.19 570 PHE A O 1
ATOM 4421 N N . LEU A 1 571 ? -25.150 1.983 26.199 1.00 95.31 571 LEU A N 1
ATOM 4422 C CA . LEU A 1 571 ? -25.964 2.159 27.402 1.00 95.31 571 LEU A CA 1
ATOM 4423 C C . LEU A 1 571 ? -27.243 1.306 27.358 1.00 95.31 571 LEU A C 1
ATOM 4425 O O . LEU A 1 571 ? -27.546 0.600 28.319 1.00 95.31 571 LEU A O 1
ATOM 4429 N N . LEU A 1 572 ? -27.949 1.282 26.224 1.00 95.38 572 LEU A N 1
ATOM 4430 C CA . LEU A 1 572 ? -29.123 0.427 26.019 1.00 95.38 572 LEU A CA 1
ATOM 4431 C C . LEU A 1 572 ? -28.803 -1.059 26.180 1.00 95.38 572 LEU A C 1
ATOM 4433 O O . LEU A 1 572 ? -29.586 -1.788 26.791 1.00 95.38 572 LEU A O 1
ATOM 4437 N N . LEU A 1 573 ? -27.657 -1.522 25.672 1.00 95.25 573 LEU A N 1
ATOM 4438 C CA . LEU A 1 573 ? -27.204 -2.897 25.887 1.00 95.25 573 LEU A CA 1
ATOM 4439 C C . LEU A 1 573 ? -27.051 -3.193 27.385 1.00 95.25 573 LEU A C 1
ATOM 4441 O O . LEU A 1 573 ? -27.538 -4.230 27.843 1.00 95.25 573 LEU A O 1
ATOM 4445 N N . LEU A 1 574 ? -26.395 -2.304 28.137 1.00 94.06 574 LEU A N 1
ATOM 4446 C CA . LEU A 1 574 ? -26.178 -2.462 29.578 1.00 94.06 574 LEU A CA 1
ATOM 4447 C C . LEU A 1 574 ? -27.503 -2.472 30.356 1.00 94.06 574 LEU A C 1
ATOM 4449 O O . LEU A 1 574 ? -27.678 -3.287 31.263 1.00 94.06 574 LEU A O 1
ATOM 4453 N N . LEU A 1 575 ? -28.456 -1.620 29.968 1.00 93.19 575 LEU A N 1
ATOM 4454 C CA . LEU A 1 575 ? -29.785 -1.535 30.578 1.00 93.19 575 LEU A CA 1
ATOM 4455 C C . LEU A 1 575 ? -30.649 -2.767 30.278 1.00 93.19 575 LEU A C 1
ATOM 4457 O O . LEU A 1 575 ? -31.248 -3.331 31.191 1.00 93.19 575 LEU A O 1
ATOM 4461 N N . LYS A 1 576 ? -30.682 -3.238 29.027 1.00 93.50 576 LYS A N 1
ATOM 4462 C CA . LYS A 1 576 ? -31.507 -4.391 28.621 1.00 93.50 576 LYS A CA 1
ATOM 4463 C C . LYS A 1 576 ? -30.926 -5.733 29.075 1.00 93.50 576 LYS A C 1
ATOM 4465 O O . LYS A 1 576 ? -31.663 -6.698 29.289 1.00 93.50 576 LYS A O 1
ATOM 4470 N N . SER A 1 577 ? -29.607 -5.822 29.234 1.00 92.25 577 SER A N 1
ATOM 4471 C CA . SER A 1 577 ? -28.925 -7.070 29.588 1.00 92.25 577 SER A CA 1
ATOM 4472 C C . SER A 1 577 ? -28.942 -7.318 31.096 1.00 92.25 577 SER A C 1
ATOM 4474 O O . SER A 1 577 ? -27.965 -7.065 31.796 1.00 92.25 577 SER A O 1
ATOM 4476 N N . THR A 1 578 ? -30.025 -7.913 31.600 1.00 90.38 578 THR A N 1
ATOM 4477 C CA . THR A 1 578 ? -30.218 -8.199 33.041 1.00 90.38 578 THR A CA 1
ATOM 4478 C C . THR A 1 578 ? -29.093 -9.009 33.691 1.00 90.38 578 THR A C 1
ATOM 4480 O O . THR A 1 578 ? -28.831 -8.878 34.887 1.00 90.38 578 THR A O 1
ATOM 4483 N N . ARG A 1 579 ? -28.379 -9.824 32.905 1.00 89.44 579 ARG A N 1
ATOM 4484 C CA . ARG A 1 579 ? -27.209 -10.593 33.361 1.00 89.44 579 ARG A CA 1
ATOM 4485 C C . ARG A 1 579 ? -26.034 -9.703 33.780 1.00 89.44 579 ARG A C 1
ATOM 4487 O O . ARG A 1 579 ? -25.272 -10.105 34.650 1.00 89.44 579 ARG A O 1
ATOM 4494 N N . LEU A 1 580 ? -25.914 -8.508 33.201 1.00 91.00 580 LEU A N 1
ATOM 4495 C CA . LEU A 1 580 ? -24.829 -7.558 33.462 1.00 91.00 580 LEU A CA 1
ATOM 4496 C C . LEU A 1 580 ? -25.116 -6.634 34.652 1.00 91.00 580 LEU A C 1
ATOM 4498 O O . LEU A 1 580 ? -24.191 -6.054 35.215 1.00 91.00 580 LEU A O 1
ATOM 4502 N N . HIS A 1 581 ? -26.378 -6.523 35.082 1.00 91.88 581 HIS A N 1
ATOM 4503 C CA . HIS A 1 581 ? -26.801 -5.564 36.110 1.00 91.88 581 HIS A CA 1
ATOM 4504 C C . HIS A 1 581 ? -26.046 -5.721 37.428 1.00 91.88 581 HIS A C 1
ATOM 4506 O O . HIS A 1 581 ? -25.532 -4.739 37.962 1.00 91.88 581 HIS A O 1
ATOM 4512 N N . LYS A 1 582 ? -25.978 -6.954 37.951 1.00 88.62 582 LYS A N 1
ATOM 4513 C CA . LYS A 1 582 ? -25.309 -7.240 39.228 1.00 88.62 582 LYS A CA 1
ATOM 4514 C C . LYS A 1 582 ? -23.780 -7.206 39.114 1.00 88.62 582 LYS A C 1
ATOM 4516 O O . LYS A 1 582 ? -23.187 -6.514 39.936 1.00 88.62 582 LYS A O 1
ATOM 4521 N N . PRO A 1 583 ? -23.135 -7.901 38.151 1.00 89.06 583 PRO A N 1
ATOM 4522 C CA . PRO A 1 583 ? -21.672 -7.916 38.059 1.00 89.06 583 PRO A CA 1
ATOM 4523 C C . PRO A 1 583 ? -21.065 -6.530 37.825 1.00 89.06 583 PRO A C 1
ATOM 4525 O O . PRO A 1 583 ? -20.043 -6.202 38.418 1.00 89.06 583 PRO A O 1
ATOM 4528 N N . LEU A 1 584 ? -21.724 -5.699 37.012 1.00 90.94 584 LEU A N 1
ATOM 4529 C CA . LEU A 1 584 ? -21.209 -4.388 36.610 1.00 90.94 584 LEU A CA 1
ATOM 4530 C C . LEU A 1 584 ? -21.817 -3.218 37.397 1.00 90.94 584 LEU A C 1
ATOM 4532 O O . LEU A 1 584 ? -21.503 -2.068 37.112 1.00 90.94 584 LEU A O 1
ATOM 4536 N N . ALA A 1 585 ? -22.674 -3.497 38.386 1.00 90.75 585 ALA A N 1
ATOM 4537 C CA . ALA A 1 585 ? -23.352 -2.489 39.204 1.00 90.75 585 ALA A CA 1
ATOM 4538 C C . ALA A 1 585 ? -24.058 -1.390 38.375 1.00 90.75 585 ALA A C 1
ATOM 4540 O O . ALA A 1 585 ? -24.008 -0.209 38.718 1.00 90.75 585 ALA A O 1
ATOM 4541 N N . ILE A 1 586 ? -24.750 -1.784 37.297 1.00 91.06 586 ILE A N 1
ATOM 4542 C CA . ILE A 1 586 ? -25.356 -0.854 36.320 1.00 91.06 586 ILE A CA 1
ATOM 4543 C C . ILE A 1 586 ? -26.335 0.127 36.975 1.00 91.06 586 ILE A C 1
ATOM 4545 O O . ILE A 1 586 ? -26.382 1.293 36.599 1.00 91.06 586 ILE A O 1
ATOM 4549 N N . GLN A 1 587 ? -27.067 -0.303 38.006 1.00 87.75 587 GLN A N 1
ATOM 4550 C CA . GLN A 1 587 ? -27.952 0.594 38.749 1.00 87.75 587 GLN A CA 1
ATOM 4551 C C . GLN A 1 587 ? -27.189 1.773 39.377 1.00 87.75 587 GLN A C 1
ATOM 4553 O O . GLN A 1 587 ? -27.677 2.894 39.341 1.00 87.75 587 GLN A O 1
ATOM 4558 N N . TYR A 1 588 ? -25.997 1.545 39.937 1.00 85.19 588 TYR A N 1
ATOM 4559 C CA . TYR A 1 588 ? -25.195 2.624 40.521 1.00 85.19 588 TYR A CA 1
ATOM 4560 C C . TYR A 1 588 ? -24.604 3.537 39.441 1.00 85.19 588 TYR A C 1
ATOM 4562 O O . TYR A 1 588 ? -24.550 4.747 39.629 1.00 85.19 588 TYR A O 1
ATOM 4570 N N . LEU A 1 589 ? -24.224 2.966 38.294 1.00 85.06 589 LEU A N 1
ATOM 4571 C CA . LEU A 1 589 ? -23.730 3.723 37.145 1.00 85.06 589 LEU A CA 1
ATOM 4572 C C . LEU A 1 589 ? -24.781 4.701 36.594 1.00 85.06 589 LEU A C 1
ATOM 4574 O O . LEU A 1 589 ? -24.426 5.805 36.208 1.00 85.06 589 LEU A O 1
ATOM 4578 N N . VAL A 1 590 ? -26.056 4.294 36.554 1.00 82.38 590 VAL A N 1
ATOM 4579 C CA . VAL A 1 590 ? -27.138 5.062 35.906 1.00 82.38 590 VAL A CA 1
ATOM 4580 C C . VAL A 1 590 ? -27.972 5.897 36.889 1.00 82.38 590 VAL A C 1
ATOM 4582 O O . VAL A 1 590 ? -28.510 6.927 36.498 1.00 82.38 590 VAL A O 1
ATOM 4585 N N . ALA A 1 591 ? -28.119 5.451 38.142 1.00 68.44 591 ALA A N 1
ATOM 4586 C CA . ALA A 1 591 ? -29.003 6.061 39.147 1.00 68.44 591 ALA A CA 1
ATOM 4587 C C . ALA A 1 591 ? -28.316 6.411 40.484 1.00 68.44 591 ALA A C 1
ATOM 4589 O O . ALA A 1 591 ? -28.988 6.861 41.413 1.00 68.44 591 ALA A O 1
ATOM 4590 N N . GLY A 1 592 ? -27.012 6.146 40.622 1.00 63.47 592 GLY A N 1
ATOM 4591 C CA . GLY A 1 592 ? -26.203 6.559 41.776 1.00 63.47 592 GLY A CA 1
ATOM 4592 C C . GLY A 1 592 ? -25.674 7.991 41.623 1.00 63.47 592 GLY A C 1
ATOM 4593 O O . GLY A 1 592 ? -26.380 8.857 41.122 1.00 63.47 592 GLY A O 1
ATOM 4594 N N . ASP A 1 593 ? -24.408 8.226 41.989 1.00 51.28 593 ASP A N 1
ATOM 4595 C CA . ASP A 1 593 ? -23.685 9.486 41.697 1.00 51.28 593 ASP A CA 1
ATOM 4596 C C . ASP A 1 593 ? -23.434 9.694 40.182 1.00 51.28 593 ASP A C 1
ATOM 4598 O O . ASP A 1 593 ? -22.877 10.705 39.762 1.00 51.28 593 ASP A O 1
ATOM 4602 N N . GLY A 1 594 ? -23.803 8.712 39.352 1.00 55.12 594 GLY A N 1
ATOM 4603 C CA . GLY A 1 594 ? -23.698 8.761 37.901 1.00 55.12 594 GLY A CA 1
ATOM 4604 C C . GLY A 1 594 ? -24.801 9.620 37.302 1.00 55.12 594 GLY A C 1
ATOM 4605 O O . GLY A 1 594 ? -25.850 9.121 36.908 1.00 55.12 594 GLY A O 1
ATOM 4606 N N . GLU A 1 595 ? -24.539 10.917 37.190 1.00 73.25 595 GLU A N 1
ATOM 4607 C CA . GLU A 1 595 ? -25.421 11.920 36.590 1.00 73.25 595 GLU A CA 1
ATOM 4608 C C . GLU A 1 595 ? -25.697 11.704 35.082 1.00 73.25 595 GLU A C 1
ATOM 4610 O O . GLU A 1 595 ? -26.245 12.595 34.450 1.00 73.25 595 GLU A O 1
ATOM 4615 N N . ILE A 1 596 ? -25.398 10.537 34.487 1.00 88.19 596 ILE A N 1
ATOM 4616 C CA . ILE A 1 596 ? -25.480 10.254 33.035 1.00 88.19 596 ILE A CA 1
ATOM 4617 C C . ILE A 1 596 ? -26.831 10.669 32.438 1.00 88.19 596 ILE A C 1
ATOM 4619 O O . ILE A 1 596 ? -26.897 11.221 31.339 1.00 88.19 596 ILE A O 1
ATOM 4623 N N . LEU A 1 597 ? -27.933 10.413 33.149 1.00 86.88 597 LEU A N 1
ATOM 4624 C CA . LEU A 1 597 ? -29.260 10.798 32.668 1.00 86.88 597 LEU A CA 1
ATOM 4625 C C . LEU A 1 597 ? -29.428 12.316 32.598 1.00 86.88 597 LEU A C 1
ATOM 4627 O O . LEU A 1 597 ? -29.946 12.820 31.608 1.00 86.88 597 LEU A O 1
ATOM 4631 N N . SER A 1 598 ? -28.992 13.035 33.630 1.00 85.81 598 SER A N 1
ATOM 4632 C CA . SER A 1 598 ? -29.115 14.490 33.716 1.00 85.81 598 SER A CA 1
ATOM 4633 C C . SER A 1 598 ? -28.054 15.247 32.922 1.00 85.81 598 SER A C 1
ATOM 4635 O O . SER A 1 598 ? -28.357 16.339 32.462 1.00 85.81 598 SER A O 1
ATOM 4637 N N . THR A 1 599 ? -26.853 14.692 32.750 1.00 88.75 599 THR A N 1
ATOM 4638 C CA . THR A 1 599 ? -25.709 15.382 32.132 1.00 88.75 599 THR A CA 1
ATOM 4639 C C . THR A 1 599 ? -25.468 15.002 30.678 1.00 88.75 599 THR A C 1
ATOM 4641 O O . THR A 1 599 ? -24.878 15.781 29.931 1.00 88.75 599 THR A O 1
ATOM 4644 N N . PHE A 1 600 ? -25.948 13.831 30.250 1.00 92.06 600 PHE A N 1
ATOM 4645 C CA . PHE A 1 600 ? -25.764 13.340 28.886 1.00 92.06 600 PHE A CA 1
ATOM 4646 C C . PHE A 1 600 ? -27.093 13.070 28.172 1.00 92.06 600 PHE A C 1
ATOM 4648 O O . PHE A 1 600 ? -27.384 13.690 27.154 1.00 92.06 600 PHE A O 1
ATOM 4655 N N . VAL A 1 601 ? -27.944 12.185 28.702 1.00 92.25 601 VAL A N 1
ATOM 4656 C CA . VAL A 1 601 ? -29.139 11.712 27.970 1.00 92.25 601 VAL A CA 1
ATOM 4657 C C . VAL A 1 601 ? -30.192 12.810 27.790 1.00 92.25 601 VAL A C 1
ATOM 4659 O O . VAL A 1 601 ? -30.649 13.033 26.669 1.00 92.25 601 VAL A O 1
ATOM 4662 N N . ARG A 1 602 ? -30.574 13.509 28.868 1.00 90.38 602 ARG A N 1
ATOM 4663 C CA . ARG A 1 602 ? -31.594 14.572 28.822 1.00 90.38 602 ARG A CA 1
ATOM 4664 C C . ARG A 1 602 ? -31.144 15.793 28.018 1.00 90.38 602 ARG A C 1
ATOM 4666 O O . ARG A 1 602 ? -31.906 16.183 27.136 1.00 90.38 602 ARG A O 1
ATOM 4673 N N . PRO A 1 603 ? -29.931 16.352 28.217 1.00 91.50 603 PRO A N 1
ATOM 4674 C CA . PRO A 1 603 ? -29.470 17.469 27.395 1.00 91.50 603 PRO A CA 1
ATOM 4675 C C . PRO A 1 603 ? -29.425 17.120 25.906 1.00 91.50 603 PRO A C 1
ATOM 4677 O O . PRO A 1 603 ? -29.806 17.935 25.070 1.00 91.50 603 PRO A O 1
ATOM 4680 N N . LEU A 1 604 ? -29.036 15.887 25.561 1.00 91.88 604 LEU A N 1
ATOM 4681 C CA . LEU A 1 604 ? -29.053 15.423 24.175 1.00 91.88 604 LEU A CA 1
ATOM 4682 C C . LEU A 1 604 ? -30.478 15.319 23.617 1.00 91.88 604 LEU A C 1
ATOM 4684 O O . LEU A 1 604 ? -30.729 15.749 22.493 1.00 91.88 604 LEU A O 1
ATOM 4688 N N . HIS A 1 605 ? -31.420 14.776 24.393 1.00 91.50 605 HIS A N 1
ATOM 4689 C CA . HIS A 1 605 ? -32.830 14.712 24.004 1.00 91.50 605 HIS A CA 1
ATOM 4690 C C . HIS A 1 605 ? -33.422 16.117 23.784 1.00 91.50 605 HIS A C 1
ATOM 4692 O O . HIS A 1 605 ? -34.112 16.353 22.791 1.00 91.50 605 HIS A O 1
ATOM 4698 N N . GLU A 1 606 ? -33.128 17.066 24.676 1.00 89.94 606 GLU A N 1
ATOM 4699 C CA . GLU A 1 606 ? -33.552 18.465 24.552 1.00 89.94 606 GLU A CA 1
ATOM 4700 C C . GLU A 1 606 ? -32.950 19.142 23.314 1.00 89.94 606 GLU A C 1
ATOM 4702 O O . GLU A 1 606 ? -33.680 19.799 22.570 1.00 89.94 606 GLU A O 1
ATOM 4707 N N . ALA A 1 607 ? -31.658 18.928 23.045 1.00 88.75 607 ALA A N 1
ATOM 4708 C CA . ALA A 1 607 ? -30.980 19.458 21.865 1.00 88.75 607 ALA A CA 1
ATOM 4709 C C . ALA A 1 607 ? -31.595 18.948 20.562 1.00 88.75 607 ALA A C 1
ATOM 4711 O O . ALA A 1 607 ? -31.943 19.740 19.687 1.00 88.75 607 ALA A O 1
ATOM 4712 N N . VAL A 1 608 ? -31.795 17.633 20.452 1.00 88.94 608 VAL A N 1
ATOM 4713 C CA . VAL A 1 608 ? -32.430 17.020 19.279 1.00 88.94 608 VAL A CA 1
ATOM 4714 C C . VAL A 1 608 ? -33.850 17.557 19.094 1.00 88.94 608 VAL A C 1
ATOM 4716 O O . VAL A 1 608 ? -34.228 17.927 17.985 1.00 88.94 608 VAL A O 1
ATOM 4719 N N . GLY A 1 609 ? -34.623 17.678 20.179 1.00 86.44 609 GLY A N 1
ATOM 4720 C CA . GLY A 1 609 ? -35.956 18.279 20.141 1.00 86.44 609 GLY A CA 1
ATOM 4721 C C . GLY A 1 609 ? -35.942 19.731 19.657 1.00 86.44 609 GLY A C 1
ATOM 4722 O O . GLY A 1 609 ? -36.785 20.110 18.846 1.00 86.44 609 GLY A O 1
ATOM 4723 N N . HIS A 1 610 ? -34.975 20.533 20.108 1.00 85.38 610 HIS A N 1
ATOM 4724 C CA . HIS A 1 610 ? -34.811 21.920 19.679 1.00 85.38 610 HIS A CA 1
ATOM 4725 C C . HIS A 1 610 ? -34.504 22.020 18.177 1.00 85.38 610 HIS A C 1
ATOM 4727 O O . HIS A 1 610 ? -35.224 22.713 17.452 1.00 85.38 610 HIS A O 1
ATOM 4733 N N . PHE A 1 611 ? -33.514 21.275 17.681 1.00 85.00 611 PHE A N 1
ATOM 4734 C CA . PHE A 1 611 ? -33.129 21.315 16.267 1.00 85.00 611 PHE A CA 1
ATOM 4735 C C . PHE A 1 611 ? -34.201 20.742 15.335 1.00 85.00 611 PHE A C 1
ATOM 4737 O O . PHE A 1 611 ? -34.464 21.332 14.292 1.00 85.00 611 PHE A O 1
ATOM 4744 N N . GLU A 1 612 ? -34.929 19.696 15.744 1.00 80.38 612 GLU A N 1
ATOM 4745 C CA . GLU A 1 612 ? -36.100 19.216 14.995 1.00 80.38 612 GLU A CA 1
ATOM 4746 C C . GLU A 1 612 ? -37.184 20.293 14.841 1.00 80.38 612 GLU A C 1
ATOM 4748 O O . GLU A 1 612 ? -37.927 20.289 13.857 1.00 80.38 612 GLU A O 1
ATOM 4753 N N . THR A 1 613 ? -37.352 21.176 15.835 1.00 78.81 613 THR A N 1
ATOM 4754 C CA . THR A 1 613 ? -38.320 22.277 15.725 1.00 78.81 613 THR A CA 1
ATOM 4755 C C . THR A 1 613 ? -37.827 23.408 14.835 1.00 78.81 613 THR A C 1
ATOM 4757 O O . THR A 1 613 ? -38.641 23.959 14.099 1.00 78.81 613 THR A O 1
ATOM 4760 N N . LEU A 1 614 ? -36.529 23.724 14.862 1.00 73.19 614 LEU A N 1
ATOM 4761 C CA . LEU A 1 614 ? -35.926 24.743 13.998 1.00 73.19 614 LEU A CA 1
ATOM 4762 C C . LEU A 1 614 ? -35.966 24.329 12.523 1.00 73.19 614 LEU A C 1
ATOM 4764 O O . LEU A 1 614 ? -36.438 25.098 11.693 1.00 73.19 614 LEU A O 1
ATOM 4768 N N . ASP A 1 615 ? -35.608 23.085 12.214 1.00 67.81 615 ASP A N 1
ATOM 4769 C CA . ASP A 1 615 ? -35.592 22.566 10.840 1.00 67.81 615 ASP A CA 1
ATOM 4770 C C . ASP A 1 615 ? -37.009 22.523 10.220 1.00 67.81 615 ASP A C 1
ATOM 4772 O O . ASP A 1 615 ? -37.237 22.863 9.058 1.00 67.81 615 ASP A O 1
ATOM 4776 N N . LYS A 1 616 ? -38.030 22.234 11.044 1.00 64.19 616 LYS A N 1
ATOM 4777 C CA . LYS A 1 616 ? -39.451 22.333 10.650 1.00 64.19 616 LYS A CA 1
ATOM 4778 C C . LYS A 1 616 ? -39.934 23.770 10.431 1.00 64.19 616 LYS A C 1
ATOM 4780 O O . LYS A 1 616 ? -40.945 23.957 9.753 1.00 64.19 616 LYS A O 1
ATOM 4785 N N . LEU A 1 617 ? -39.283 24.760 11.045 1.00 56.44 617 LEU A N 1
ATOM 4786 C CA . LEU A 1 617 ? -39.625 26.179 10.922 1.00 56.44 617 LEU A CA 1
ATOM 4787 C C . LEU A 1 617 ? -38.935 26.842 9.720 1.00 56.44 617 LEU A C 1
ATOM 4789 O O . LEU A 1 617 ? -39.508 27.783 9.170 1.00 56.44 617 LEU A O 1
ATOM 4793 N N . GLU A 1 618 ? -37.760 26.361 9.303 1.00 58.41 618 GLU A N 1
ATOM 4794 C CA . GLU A 1 618 ? -36.984 26.950 8.199 1.00 58.41 618 GLU A CA 1
ATOM 4795 C C . GLU A 1 618 ? -37.393 26.470 6.798 1.00 58.41 618 GLU A C 1
ATOM 4797 O O . GLU A 1 618 ? -37.198 27.216 5.847 1.00 58.41 618 GLU A O 1
ATOM 4802 N N . GLY A 1 619 ? -38.076 25.326 6.671 1.00 47.38 619 GLY A N 1
ATOM 4803 C CA . GLY A 1 619 ? -38.837 24.953 5.471 1.00 47.38 619 GLY A CA 1
ATOM 4804 C C . GLY A 1 619 ? -38.016 24.653 4.200 1.00 47.38 619 GLY A C 1
ATOM 4805 O O . GLY A 1 619 ? -37.501 25.544 3.538 1.00 47.38 619 GLY A O 1
ATOM 4806 N N . GLU A 1 620 ? -38.048 23.385 3.775 1.00 46.72 620 GLU A N 1
ATOM 4807 C CA . GLU A 1 620 ? -37.751 22.900 2.406 1.00 46.72 620 GLU A CA 1
ATOM 4808 C C . GLU A 1 620 ? -36.283 22.798 1.919 1.00 46.72 620 GLU A C 1
ATOM 4810 O O . GLU A 1 620 ? -36.073 22.646 0.716 1.00 46.72 620 GLU A O 1
ATOM 4815 N N . THR A 1 621 ? -35.263 22.749 2.789 1.00 43.75 621 THR A N 1
ATOM 4816 C CA . THR A 1 621 ? -33.875 22.432 2.346 1.00 43.75 621 THR A CA 1
ATOM 4817 C C . THR A 1 621 ? -33.087 21.432 3.200 1.00 43.75 621 THR A C 1
ATOM 4819 O O . THR A 1 621 ? -31.900 21.242 2.944 1.00 43.75 621 THR A O 1
ATOM 4822 N N . GLY A 1 622 ? -33.696 20.767 4.185 1.00 49.62 622 GLY A N 1
ATOM 4823 C CA . GLY A 1 622 ? -33.015 19.703 4.930 1.00 49.62 622 GLY A CA 1
ATOM 4824 C C . GLY A 1 622 ? -32.750 18.493 4.029 1.00 49.62 622 GLY A C 1
ATOM 4825 O O . GLY A 1 622 ? -33.694 17.895 3.514 1.00 49.62 622 GLY A O 1
ATOM 4826 N N . GLU A 1 623 ? -31.483 18.134 3.806 1.00 55.75 623 GLU A N 1
ATOM 4827 C CA . GLU A 1 623 ? -31.122 16.865 3.163 1.00 55.75 623 GLU A CA 1
ATOM 4828 C C . GLU A 1 623 ? -31.768 15.712 3.955 1.00 55.75 623 GLU A C 1
ATOM 4830 O O . GLU A 1 623 ? -31.550 15.607 5.160 1.00 55.75 623 GLU A O 1
ATOM 4835 N N . ASP A 1 624 ? -32.552 14.838 3.308 1.00 59.38 624 ASP A N 1
ATOM 4836 C CA . ASP A 1 624 ? -33.339 13.763 3.957 1.00 59.38 624 ASP A CA 1
ATOM 4837 C C . ASP A 1 624 ? -32.547 12.912 4.984 1.00 59.38 624 ASP A C 1
ATOM 4839 O O . ASP A 1 624 ? -33.127 12.340 5.911 1.00 59.38 624 ASP A O 1
ATOM 4843 N N . GLY A 1 625 ? -31.217 12.830 4.847 1.00 59.91 625 GLY A N 1
ATOM 4844 C CA . GLY A 1 625 ? -30.327 12.136 5.785 1.00 59.91 625 GLY A CA 1
ATOM 4845 C C . GLY A 1 625 ? -30.222 12.793 7.167 1.00 59.91 625 GLY A C 1
ATOM 4846 O O . GLY A 1 625 ? -30.191 12.093 8.176 1.00 59.91 625 GLY A O 1
ATOM 4847 N N . VAL A 1 626 ? -30.259 14.122 7.243 1.00 64.94 626 VAL A N 1
ATOM 4848 C CA . VAL A 1 626 ? -30.116 14.891 8.490 1.00 64.94 626 VAL A CA 1
ATOM 4849 C C . VAL A 1 626 ? -31.300 14.665 9.434 1.00 64.94 626 VAL A C 1
ATOM 4851 O O . VAL A 1 626 ? -31.137 14.410 10.629 1.00 64.94 626 VAL A O 1
ATOM 4854 N N . VAL A 1 627 ? -32.515 14.693 8.881 1.00 73.12 627 VAL A N 1
ATOM 4855 C CA . VAL A 1 627 ? -33.754 14.440 9.633 1.00 73.12 627 VAL A CA 1
ATOM 4856 C C . VAL A 1 627 ? -33.766 13.011 10.186 1.00 73.12 627 VAL A C 1
ATOM 4858 O O . VAL A 1 627 ? -34.259 12.763 11.290 1.00 73.12 627 VAL A O 1
ATOM 4861 N N . MET A 1 628 ? -33.191 12.062 9.441 1.00 79.94 628 MET A N 1
ATOM 4862 C CA . MET A 1 628 ? -33.056 10.675 9.878 1.00 79.94 628 MET A CA 1
ATOM 4863 C C . MET A 1 628 ? -32.084 10.537 11.059 1.00 79.94 628 MET A C 1
ATOM 4865 O O . MET A 1 628 ? -32.398 9.824 12.013 1.00 79.94 628 MET A O 1
ATOM 4869 N N . GLU A 1 629 ? -30.938 11.220 11.033 1.00 85.31 629 GLU A N 1
ATOM 4870 C CA . GLU A 1 629 ? -29.933 11.177 12.105 1.00 85.31 629 GLU A CA 1
ATOM 4871 C C . GLU A 1 629 ? -30.479 11.723 13.432 1.00 85.31 629 GLU A C 1
ATOM 4873 O O . GLU A 1 629 ? -30.404 11.039 14.461 1.00 85.31 629 GLU A O 1
ATOM 4878 N N . LEU A 1 630 ? -31.123 12.895 13.407 1.00 87.44 630 LEU A N 1
ATOM 4879 C CA . LEU A 1 630 ? -31.804 13.461 14.578 1.00 87.44 630 LEU A CA 1
ATOM 4880 C C . LEU A 1 630 ? -32.900 12.522 15.101 1.00 87.44 630 LEU A C 1
ATOM 4882 O O . LEU A 1 630 ? -32.959 12.234 16.300 1.00 87.44 630 LEU A O 1
ATOM 4886 N N . GLY A 1 631 ? -33.715 11.962 14.201 1.00 88.06 631 GLY A N 1
ATOM 4887 C CA . GLY A 1 631 ? -34.760 11.004 14.560 1.00 88.06 631 GLY A CA 1
ATOM 4888 C C . GLY A 1 631 ? -34.220 9.738 15.239 1.00 88.06 631 GLY A C 1
ATOM 4889 O O . GLY A 1 631 ? -34.838 9.227 16.177 1.00 88.06 631 GLY A O 1
ATOM 4890 N N . ILE A 1 632 ? -33.049 9.245 14.818 1.00 91.00 632 ILE A N 1
ATOM 4891 C CA . ILE A 1 632 ? -32.374 8.104 15.456 1.00 91.00 632 ILE A CA 1
ATOM 4892 C C . ILE A 1 632 ? -31.908 8.469 16.868 1.00 91.00 632 ILE A C 1
ATOM 4894 O O . ILE A 1 632 ? -32.159 7.700 17.797 1.00 91.00 632 ILE A O 1
ATOM 4898 N N . LEU A 1 633 ? -31.262 9.625 17.060 1.00 92.94 633 LEU A N 1
ATOM 4899 C CA . LEU A 1 633 ? -30.814 10.043 18.395 1.00 92.94 633 LEU A CA 1
ATOM 4900 C C . LEU A 1 633 ? -31.987 10.198 19.362 1.00 92.94 633 LEU A C 1
ATOM 4902 O O . LEU A 1 633 ? -31.899 9.724 20.493 1.00 92.94 633 LEU A O 1
ATOM 4906 N N . LYS A 1 634 ? -33.095 10.789 18.906 1.00 92.88 634 LYS A N 1
ATOM 4907 C CA . LYS A 1 634 ? -34.322 10.922 19.700 1.00 92.88 634 LYS A CA 1
ATOM 4908 C C . LYS A 1 634 ? -34.894 9.573 20.118 1.00 92.88 634 LYS A C 1
ATOM 4910 O O . LYS A 1 634 ? -35.198 9.356 21.284 1.00 92.88 634 LYS A O 1
ATOM 4915 N N . MET A 1 635 ? -34.995 8.641 19.170 1.00 94.31 635 MET A N 1
ATOM 4916 C CA . MET A 1 635 ? -35.463 7.284 19.452 1.00 94.31 635 MET A CA 1
ATOM 4917 C C . MET A 1 635 ? -34.592 6.600 20.514 1.00 94.31 635 MET A C 1
ATOM 4919 O O . MET A 1 635 ? -35.115 5.943 21.413 1.00 94.31 635 MET A O 1
ATOM 4923 N N . LEU A 1 636 ? -33.268 6.752 20.415 1.00 95.31 636 LEU A N 1
ATOM 4924 C CA . LEU A 1 636 ? -32.326 6.146 21.352 1.00 95.31 636 LEU A CA 1
ATOM 4925 C C . LEU A 1 636 ? -32.428 6.764 22.754 1.00 95.31 636 LEU A C 1
ATOM 4927 O O . LEU A 1 636 ? -32.424 6.019 23.735 1.00 95.31 636 LEU A O 1
ATOM 4931 N N . THR A 1 637 ? -32.534 8.091 22.873 1.00 94.38 637 THR A N 1
ATOM 4932 C CA . THR A 1 637 ? -32.675 8.762 24.177 1.00 94.38 637 THR A CA 1
ATOM 4933 C C . THR A 1 637 ? -34.009 8.424 24.848 1.00 94.38 637 THR A C 1
ATOM 4935 O O . THR A 1 637 ? -34.012 8.054 26.026 1.00 94.38 637 THR A O 1
ATOM 4938 N N . ASP A 1 638 ? -35.114 8.420 24.095 1.00 93.50 638 ASP A N 1
ATOM 4939 C CA . ASP A 1 638 ? -36.436 7.981 24.568 1.00 93.50 638 ASP A CA 1
ATOM 4940 C C . ASP A 1 638 ? -36.408 6.533 25.083 1.00 93.50 638 ASP A C 1
ATOM 4942 O O . ASP A 1 638 ? -36.968 6.206 26.138 1.00 93.50 638 ASP A O 1
ATOM 4946 N N . GLU A 1 639 ? -35.743 5.637 24.347 1.00 94.44 639 GLU A N 1
ATOM 4947 C CA . GLU A 1 639 ? -35.650 4.231 24.727 1.00 94.44 639 GLU A CA 1
ATOM 4948 C C . GLU A 1 639 ? -34.816 4.035 26.002 1.00 94.44 639 GLU A C 1
ATOM 4950 O O . GLU A 1 639 ? -35.197 3.233 26.862 1.00 94.44 639 GLU A O 1
ATOM 4955 N N . VAL A 1 640 ? -33.726 4.795 26.168 1.00 92.81 640 VAL A N 1
ATOM 4956 C CA . VAL A 1 640 ? -32.915 4.781 27.395 1.00 92.81 640 VAL A CA 1
ATOM 4957 C C . VAL A 1 640 ? -33.763 5.195 28.594 1.00 92.81 640 VAL A C 1
ATOM 4959 O O . VAL A 1 640 ? -33.812 4.464 29.587 1.00 92.81 640 VAL A O 1
ATOM 4962 N N . GLU A 1 641 ? -34.482 6.317 28.507 1.00 90.50 641 GLU A N 1
ATOM 4963 C CA . GLU A 1 641 ? -35.344 6.771 29.601 1.00 90.50 641 GLU A CA 1
ATOM 4964 C C . GLU A 1 641 ? -36.454 5.768 29.925 1.00 90.50 641 GLU A C 1
ATOM 4966 O O . GLU A 1 641 ? -36.740 5.494 31.098 1.00 90.50 641 GLU A O 1
ATOM 4971 N N . SER A 1 642 ? -37.090 5.206 28.893 1.00 91.25 642 SER A N 1
ATOM 4972 C CA . SER A 1 642 ? -38.134 4.203 29.077 1.00 91.25 642 SER A CA 1
ATOM 4973 C C . SER A 1 642 ? -37.602 2.965 29.793 1.00 91.25 642 SER A C 1
ATOM 4975 O O . SER A 1 642 ? -38.327 2.395 30.615 1.00 91.25 642 SER A O 1
ATOM 4977 N N . GLU A 1 643 ? -36.390 2.516 29.475 1.00 91.75 643 GLU A N 1
ATOM 4978 C CA . GLU A 1 643 ? -35.817 1.322 30.087 1.00 91.75 643 GLU A CA 1
ATOM 4979 C C . GLU A 1 643 ? -35.423 1.584 31.545 1.00 91.75 643 GLU A C 1
ATOM 4981 O O . GLU A 1 643 ? -35.765 0.788 32.416 1.00 91.75 643 GLU A O 1
ATOM 4986 N N . VAL A 1 644 ? -34.840 2.745 31.860 1.00 88.50 644 VAL A N 1
ATOM 4987 C CA . VAL A 1 644 ? -34.569 3.145 33.255 1.00 88.50 644 VAL A CA 1
ATOM 4988 C C . VAL A 1 644 ? -35.852 3.179 34.092 1.00 88.50 644 VAL A C 1
ATOM 4990 O O . VAL A 1 644 ? -35.881 2.658 35.213 1.00 88.50 644 VAL A O 1
ATOM 4993 N N . LYS A 1 645 ? -36.937 3.744 33.541 1.00 87.19 645 LYS A N 1
ATOM 4994 C CA . LYS A 1 645 ? -38.259 3.763 34.189 1.00 87.19 645 LYS A CA 1
ATOM 4995 C C . LYS A 1 645 ? -38.790 2.343 34.418 1.00 87.19 645 LYS A C 1
ATOM 4997 O O . LYS A 1 645 ? -39.262 2.049 35.515 1.00 87.19 645 LYS A O 1
ATOM 5002 N N . LYS A 1 646 ? -38.665 1.437 33.437 1.00 88.88 646 LYS A N 1
ATOM 5003 C CA . LYS A 1 646 ? -39.074 0.021 33.570 1.00 88.88 646 LYS A CA 1
ATOM 5004 C C . LYS A 1 646 ? -38.305 -0.729 34.654 1.00 88.88 646 LYS A C 1
ATOM 5006 O O . LYS A 1 646 ? -38.907 -1.533 35.361 1.00 88.88 646 LYS A O 1
ATOM 5011 N N . GLN A 1 647 ? -37.005 -0.474 34.792 1.00 86.19 647 GLN A N 1
ATOM 5012 C CA . GLN A 1 647 ? -36.170 -1.108 35.818 1.00 86.19 647 GLN A CA 1
ATOM 5013 C C . GLN A 1 647 ? -36.429 -0.546 37.232 1.00 86.19 647 GLN A C 1
ATOM 5015 O O . GLN A 1 647 ? -35.957 -1.110 38.218 1.00 86.19 647 GLN A O 1
ATOM 5020 N N . GLY A 1 648 ? -37.197 0.546 37.355 1.00 83.25 648 GLY A N 1
ATOM 5021 C CA . GLY A 1 648 ? -37.484 1.200 38.634 1.00 83.25 648 GLY A CA 1
ATOM 5022 C C . GLY A 1 648 ? -36.279 1.947 39.208 1.00 83.25 648 GLY A C 1
ATOM 5023 O O . GLY A 1 648 ? -36.171 2.095 40.423 1.00 83.25 648 GLY A O 1
ATOM 5024 N N . TRP A 1 649 ? -35.354 2.375 38.346 1.00 82.88 649 TRP A N 1
ATOM 5025 C CA . TRP A 1 649 ? -34.122 3.067 38.738 1.00 82.88 649 TRP A CA 1
ATOM 5026 C C . TRP A 1 649 ? -34.218 4.589 38.614 1.00 82.88 649 TRP A C 1
ATOM 5028 O O . TRP A 1 649 ? -33.272 5.287 38.957 1.00 82.88 649 TRP A O 1
ATOM 5038 N N . ALA A 1 650 ? -35.355 5.119 38.163 1.00 65.50 650 ALA A N 1
ATOM 5039 C CA . ALA A 1 650 ? -35.612 6.552 38.213 1.00 65.50 650 ALA A CA 1
ATOM 5040 C C . ALA A 1 650 ? -35.616 7.041 39.675 1.00 65.50 650 ALA A C 1
ATOM 5042 O O . ALA A 1 650 ? -36.177 6.381 40.556 1.00 65.50 650 ALA A O 1
ATOM 5043 N N . ALA A 1 651 ? -34.995 8.194 39.937 1.00 55.81 651 ALA A N 1
ATOM 5044 C CA . ALA A 1 651 ? -34.961 8.781 41.271 1.00 55.81 651 ALA A CA 1
ATOM 5045 C C . ALA A 1 651 ? -36.389 8.959 41.818 1.00 55.81 651 ALA A C 1
ATOM 5047 O O . ALA A 1 651 ? -37.300 9.399 41.114 1.00 55.81 651 ALA A O 1
ATOM 5048 N N . ALA A 1 652 ? -36.580 8.653 43.104 1.00 40.09 652 ALA A N 1
ATOM 5049 C CA . ALA A 1 652 ? -37.874 8.635 43.798 1.00 40.09 652 ALA A CA 1
ATOM 5050 C C . ALA A 1 652 ? -38.621 9.995 43.861 1.00 40.09 652 ALA A C 1
ATOM 5052 O O . ALA A 1 652 ? -39.643 10.094 44.538 1.00 40.09 652 ALA A O 1
ATOM 5053 N N . GLY A 1 653 ? -38.138 11.032 43.169 1.00 45.19 653 GLY A N 1
ATOM 5054 C CA . GLY A 1 653 ? -38.781 12.341 43.028 1.00 45.19 653 GLY A CA 1
ATOM 5055 C C . GLY A 1 653 ? -39.636 12.528 41.765 1.00 45.19 653 GLY A C 1
ATOM 5056 O O . GLY A 1 653 ? -40.375 13.501 41.707 1.00 45.19 653 GLY A O 1
ATOM 5057 N N . GLU A 1 654 ? -39.583 11.623 40.779 1.00 45.88 654 GLU A N 1
ATOM 5058 C CA . GLU A 1 654 ? -40.198 11.840 39.448 1.00 45.88 654 GLU A CA 1
ATOM 5059 C C . GLU A 1 654 ? -41.416 10.941 39.135 1.00 45.88 654 GLU A C 1
ATOM 5061 O O . GLU A 1 654 ? -41.951 10.969 38.033 1.00 45.88 654 GLU A O 1
ATOM 5066 N N . LEU A 1 655 ? -41.937 10.178 40.104 1.00 34.62 655 LEU A N 1
ATOM 5067 C CA . LEU A 1 655 ? -43.229 9.472 39.960 1.00 34.62 655 LEU A CA 1
ATOM 5068 C C . LEU A 1 655 ? -44.459 10.401 40.101 1.00 34.62 655 LEU A C 1
ATOM 5070 O O . LEU A 1 655 ? -45.588 9.919 40.187 1.00 34.62 655 LEU A O 1
ATOM 5074 N N . ALA A 1 656 ? -44.256 11.721 40.147 1.00 29.16 656 ALA A N 1
ATOM 5075 C CA . ALA A 1 656 ? -45.310 12.717 40.305 1.00 29.16 656 ALA A CA 1
ATOM 5076 C C . ALA A 1 656 ? -45.048 13.957 39.431 1.00 29.16 656 ALA A C 1
ATOM 5078 O O . ALA A 1 656 ? -44.836 15.053 39.947 1.00 29.16 656 ALA A O 1
ATOM 5079 N N . SER A 1 657 ? -45.089 13.780 38.109 1.00 30.88 657 SER A N 1
ATOM 5080 C CA . SER A 1 657 ? -45.367 14.863 37.156 1.00 30.88 657 SER A CA 1
ATOM 5081 C C . SER A 1 657 ? -46.133 14.327 35.962 1.00 30.88 657 SER A C 1
ATOM 5083 O O . SER A 1 657 ? -45.565 13.442 35.281 1.00 30.88 657 SER A O 1
#